Protein AF-A0A966KMU6-F1 (afdb_monomer)

Foldseek 3Di:
DVQVVCVVVVDDDAAEEEDEQDDPVLCVVCVVVVHHSVVSVVVVRVVVVVVCVVVVHDHPYYDYCPDPVNVVVVVVVVVVCVVVVNDDDDDDDALADPVVRDGDHPVQDDPSDGFFEDEAAFAPVDVVSLVVCLVCQEPGQEYEYHHPPVCALLPALLVYAFPNCQVRQQVSLVSHPHFYEYEGLDQDPVVVVVCCVSSSGVDYDDDQQCLLPVCSVVCVVVVVSLLRLRALRQLQQLLCVVVVHQGFGLRALCRSVCVVPVDDRPDAAADPDAFEEEEEAQALQSLLLLLNLLNNPHQYEYEHLAQDGHPPQVLQCVFRSNVSSCSSNSSSVSSNVVRPRYHYHHNGDDALVNVLVVLGQEYEYAPAWFFDQFLPFDLDPHGAPEEDSQQTDEPVRCSVDPPQDAWEEEEEAQVQAQSSLRSQLVNLVSVHQYEYEYLAPFGRNSCVSSVCRVVSRVSCVVSVHHYHYQWGFRYYDDQKTWIARSPPRDIDIDGTSHYYYNGDIGAPCPRVVVNVVVVVSCVVSNHNYYDYWENNVPDDDSSRSNSRSNVCSSCVVPPD

Structure (mmCIF, N/CA/C/O backbone):
data_AF-A0A966KMU6-F1
#
_entry.id   AF-A0A966KMU6-F1
#
loop_
_atom_site.group_PDB
_atom_site.id
_atom_site.type_symbol
_atom_site.label_atom_id
_atom_site.label_alt_id
_atom_site.label_comp_id
_atom_site.label_asym_id
_atom_site.label_entity_id
_atom_site.label_seq_id
_atom_site.pdbx_PDB_ins_code
_atom_site.Cartn_x
_atom_site.Cartn_y
_atom_site.Cartn_z
_atom_site.occupancy
_atom_site.B_iso_or_equiv
_atom_site.auth_seq_id
_atom_site.auth_comp_id
_atom_site.auth_asym_id
_atom_site.auth_atom_id
_atom_site.pdbx_PDB_model_num
ATOM 1 N N . VAL A 1 1 ? 26.183 20.442 0.041 1.00 62.88 1 VAL A N 1
ATOM 2 C CA . VAL A 1 1 ? 24.885 20.764 0.694 1.00 62.88 1 VAL A CA 1
ATOM 3 C C . VAL A 1 1 ? 24.762 20.091 2.058 1.00 62.88 1 VAL A C 1
ATOM 5 O O . VAL A 1 1 ? 24.674 20.812 3.040 1.00 62.88 1 VAL A O 1
ATOM 8 N N . MET A 1 2 ? 24.875 18.759 2.150 1.00 70.12 2 MET A N 1
ATOM 9 C CA . MET A 1 2 ? 24.754 18.016 3.419 1.00 70.12 2 MET A CA 1
ATOM 10 C C . MET A 1 2 ? 25.714 18.485 4.526 1.00 70.12 2 MET A C 1
ATOM 12 O O . MET A 1 2 ? 25.273 18.767 5.632 1.00 70.12 2 MET A O 1
ATOM 16 N N . ALA A 1 3 ? 27.009 18.650 4.224 1.00 79.50 3 ALA A N 1
ATOM 17 C CA . ALA A 1 3 ? 27.989 19.104 5.216 1.00 79.50 3 ALA A CA 1
ATOM 18 C C . ALA A 1 3 ? 27.662 20.495 5.792 1.00 79.50 3 ALA A C 1
ATOM 20 O O . ALA A 1 3 ? 27.775 20.717 6.990 1.00 79.50 3 ALA A O 1
ATOM 21 N N . ARG A 1 4 ? 27.198 21.425 4.947 1.00 77.88 4 ARG A N 1
ATOM 22 C CA . ARG A 1 4 ? 26.778 22.769 5.372 1.00 77.88 4 ARG A CA 1
ATOM 23 C C . ARG A 1 4 ? 25.532 22.708 6.254 1.00 77.88 4 ARG A C 1
ATOM 25 O O . ARG A 1 4 ? 25.503 23.363 7.282 1.00 77.88 4 ARG A O 1
ATOM 32 N N . PHE A 1 5 ? 24.540 21.912 5.859 1.00 76.12 5 PHE A N 1
ATOM 33 C CA . PHE A 1 5 ? 23.320 21.705 6.636 1.00 76.12 5 PHE A CA 1
ATOM 34 C C . PHE A 1 5 ? 23.628 21.113 8.019 1.00 76.12 5 PHE A C 1
ATOM 36 O O . PHE A 1 5 ? 23.213 21.661 9.026 1.00 76.12 5 PHE A O 1
ATOM 43 N N . LYS A 1 6 ? 24.460 20.069 8.087 1.00 76.69 6 LYS A N 1
ATOM 44 C CA . LYS A 1 6 ? 24.837 19.447 9.362 1.00 76.69 6 LYS A CA 1
ATOM 45 C C . LYS A 1 6 ? 25.650 20.360 10.279 1.00 76.69 6 LYS A C 1
ATOM 47 O O . LYS A 1 6 ? 25.432 20.327 11.481 1.00 76.69 6 LYS A O 1
ATOM 52 N N . ARG A 1 7 ? 26.512 21.218 9.727 1.00 86.06 7 ARG A N 1
ATOM 53 C CA . ARG A 1 7 ? 27.187 22.263 10.517 1.00 86.06 7 ARG A CA 1
ATOM 54 C C . ARG A 1 7 ? 26.217 23.329 11.046 1.00 86.06 7 ARG A C 1
ATOM 56 O O . ARG A 1 7 ? 26.486 23.888 12.096 1.00 86.06 7 ARG A O 1
ATOM 63 N N . LEU A 1 8 ? 25.123 23.626 10.333 1.00 82.06 8 LEU A N 1
ATOM 64 C CA . LEU A 1 8 ? 24.069 24.537 10.814 1.00 82.06 8 LEU A CA 1
ATOM 65 C C . LEU A 1 8 ? 23.220 23.917 11.932 1.00 82.06 8 LEU A C 1
ATOM 67 O O . LEU A 1 8 ? 22.688 24.652 12.753 1.00 82.06 8 LEU A O 1
ATOM 71 N N . ASP A 1 9 ? 23.135 22.589 11.972 1.00 87.25 9 ASP A N 1
ATOM 72 C CA . ASP A 1 9 ? 22.501 21.817 13.046 1.00 87.25 9 ASP A CA 1
ATOM 73 C C . ASP A 1 9 ? 23.474 21.524 14.216 1.00 87.25 9 ASP A C 1
ATOM 75 O O . ASP A 1 9 ? 23.279 20.561 14.957 1.00 87.25 9 ASP A O 1
ATOM 79 N N . ASP A 1 10 ? 24.558 22.296 14.353 1.00 91.38 10 ASP A N 1
ATOM 80 C CA . ASP A 1 10 ? 25.583 22.168 15.403 1.00 91.38 10 ASP A CA 1
ATOM 81 C C . ASP A 1 10 ? 26.313 20.807 15.472 1.00 91.38 10 ASP A C 1
ATOM 83 O O . ASP A 1 10 ? 26.938 20.472 16.481 1.00 91.38 10 ASP A O 1
ATOM 87 N N . PHE A 1 11 ? 26.305 20.010 14.396 1.00 83.81 11 PHE A N 1
ATOM 88 C CA . PHE A 1 11 ? 27.131 18.801 14.329 1.00 83.81 11 PHE A CA 1
ATOM 89 C C . PHE A 1 11 ? 28.587 19.135 13.984 1.00 83.81 11 PHE A C 1
ATOM 91 O O . PHE A 1 11 ? 28.870 19.942 13.093 1.00 83.81 11 PHE A O 1
ATOM 98 N N . GLU A 1 12 ? 29.525 18.413 14.604 1.00 93.06 12 GLU A N 1
ATOM 99 C CA . GLU A 1 12 ? 30.903 18.345 14.118 1.00 93.06 12 GLU A CA 1
ATOM 100 C C . GLU A 1 12 ? 30.945 17.541 12.812 1.00 93.06 12 GLU A C 1
ATOM 102 O O . GLU A 1 12 ? 30.610 16.356 12.769 1.00 93.06 12 GLU A O 1
ATOM 107 N N . VAL A 1 13 ? 31.338 18.198 11.720 1.00 88.94 13 VAL A N 1
ATOM 108 C CA . VAL A 1 13 ? 31.341 17.607 10.378 1.00 88.94 13 VAL A CA 1
ATOM 109 C C . VAL A 1 13 ? 32.734 17.682 9.784 1.00 88.94 13 VAL A C 1
ATOM 111 O O . VAL A 1 13 ? 33.232 18.780 9.545 1.00 88.94 13 VAL A O 1
ATOM 114 N N . PHE A 1 14 ? 33.287 16.514 9.456 1.00 93.50 14 PHE A N 1
ATOM 115 C CA . PHE A 1 14 ? 34.493 16.372 8.647 1.00 93.50 14 PHE A CA 1
ATOM 116 C C . PHE A 1 14 ? 34.112 16.037 7.197 1.00 93.50 14 PHE A C 1
ATOM 118 O O . PHE A 1 14 ? 33.656 14.934 6.894 1.00 93.50 14 PHE A O 1
ATOM 125 N N . PHE A 1 15 ? 34.262 17.000 6.292 1.00 90.44 15 PHE A N 1
ATOM 126 C CA . PHE A 1 15 ? 33.988 16.867 4.867 1.00 90.44 15 PHE A CA 1
ATOM 127 C C . PHE A 1 15 ? 35.287 16.664 4.084 1.00 90.44 15 PHE A C 1
ATOM 129 O O . PHE A 1 15 ? 36.061 17.598 3.869 1.00 90.44 15 PHE A O 1
ATOM 136 N N . LEU A 1 16 ? 35.477 15.432 3.620 1.00 91.62 16 LEU A N 1
ATOM 137 C CA . LEU A 1 16 ? 36.575 15.019 2.756 1.00 91.62 16 LEU A CA 1
ATOM 138 C C . LEU A 1 16 ? 36.143 15.028 1.281 1.00 91.62 16 LEU A C 1
ATOM 140 O O . LEU A 1 16 ? 35.077 14.515 0.941 1.00 91.62 16 LEU A O 1
ATOM 144 N N . THR A 1 17 ? 36.992 15.559 0.403 1.00 91.62 17 THR A N 1
ATOM 145 C CA . THR A 1 17 ? 36.837 15.478 -1.061 1.00 91.62 17 THR A CA 1
ATOM 146 C C . THR A 1 17 ? 38.198 15.259 -1.734 1.00 91.62 17 THR A C 1
ATOM 148 O O . THR A 1 17 ? 39.217 15.189 -1.045 1.00 91.62 17 THR A O 1
ATOM 151 N N . GLY A 1 18 ? 38.252 15.111 -3.059 1.00 93.12 18 GLY A N 1
ATOM 152 C CA . GLY A 1 18 ? 39.510 14.807 -3.733 1.00 93.12 18 GLY A CA 1
ATOM 153 C C . GLY A 1 18 ? 39.439 14.559 -5.233 1.00 93.12 18 GLY A C 1
ATOM 154 O O . GLY A 1 18 ? 38.373 14.638 -5.841 1.00 93.12 18 GLY A O 1
ATOM 155 N N . THR A 1 19 ? 40.595 14.231 -5.813 1.00 93.50 19 THR A N 1
ATOM 156 C CA . THR A 1 19 ? 40.733 13.790 -7.209 1.00 93.50 19 THR A CA 1
ATOM 157 C C . THR A 1 19 ? 41.266 12.370 -7.281 1.00 93.50 19 THR A C 1
ATOM 159 O O . THR A 1 19 ? 42.288 12.056 -6.661 1.00 93.50 19 THR A O 1
ATOM 162 N N . ASP A 1 20 ? 40.587 11.531 -8.068 1.00 89.62 20 ASP A N 1
ATOM 163 C CA . ASP A 1 20 ? 41.137 10.252 -8.499 1.00 89.62 20 ASP A CA 1
ATOM 164 C C . ASP A 1 20 ? 41.973 10.435 -9.767 1.00 89.62 20 ASP A C 1
ATOM 166 O O . ASP A 1 20 ? 41.521 10.946 -10.790 1.00 89.62 20 ASP A O 1
ATOM 170 N N . GLU A 1 21 ? 43.235 10.067 -9.648 1.00 91.38 21 GLU A N 1
ATOM 171 C CA . GLU A 1 21 ? 44.306 10.352 -10.585 1.00 91.38 21 GLU A CA 1
ATOM 172 C C . GLU A 1 21 ? 44.906 9.064 -11.167 1.00 91.38 21 GLU A C 1
ATOM 174 O O . GLU A 1 21 ? 45.826 9.131 -11.983 1.00 91.38 21 GLU A O 1
ATOM 179 N N . HIS A 1 22 ? 44.374 7.894 -10.785 1.00 83.12 22 HIS A N 1
ATOM 180 C CA . HIS A 1 22 ? 44.806 6.592 -11.290 1.00 83.12 22 HIS A CA 1
ATOM 181 C C . HIS A 1 22 ? 43.760 6.020 -12.248 1.00 83.12 22 HIS A C 1
ATOM 183 O O . HIS A 1 22 ? 42.646 5.699 -11.858 1.00 83.12 22 HIS A O 1
ATOM 189 N N . GLY A 1 23 ? 44.119 5.855 -13.521 1.00 82.25 23 GLY A N 1
ATOM 190 C CA . GLY A 1 23 ? 43.236 5.227 -14.506 1.00 82.25 23 GLY A CA 1
ATOM 191 C C . GLY A 1 23 ? 43.820 5.236 -15.914 1.00 82.25 23 GLY A C 1
ATOM 192 O O . GLY A 1 23 ? 44.560 6.149 -16.285 1.00 82.25 23 GLY A O 1
ATOM 193 N N . GLN A 1 24 ? 43.462 4.241 -16.731 1.00 82.12 24 GLN A N 1
ATOM 194 C CA . GLN A 1 24 ? 43.933 4.155 -18.121 1.00 82.12 24 GLN A CA 1
ATOM 195 C C . GLN A 1 24 ? 43.475 5.361 -18.951 1.00 82.12 24 GLN A C 1
ATOM 197 O O . GLN A 1 24 ? 44.225 5.859 -19.792 1.00 82.12 24 GLN A O 1
ATOM 202 N N . LYS A 1 25 ? 42.272 5.886 -18.682 1.00 83.62 25 LYS A N 1
ATOM 203 C CA . LYS A 1 25 ? 41.761 7.112 -19.314 1.00 83.62 25 LYS A CA 1
ATOM 204 C C . LYS A 1 25 ? 42.614 8.338 -18.970 1.00 83.62 25 LYS A C 1
ATOM 206 O O . LYS A 1 25 ? 42.917 9.121 -19.867 1.00 83.62 25 LYS A O 1
ATOM 211 N N . VAL A 1 26 ? 43.052 8.479 -17.714 1.00 87.06 26 VAL A N 1
ATOM 212 C CA . VAL A 1 26 ? 43.934 9.574 -17.265 1.00 87.06 26 VAL A CA 1
ATOM 213 C C . VAL A 1 26 ? 45.303 9.472 -17.935 1.00 87.06 26 VAL A C 1
ATOM 215 O O . VAL A 1 26 ? 45.794 10.454 -18.488 1.00 87.06 26 VAL A O 1
ATOM 218 N N . GLU A 1 27 ? 45.887 8.272 -17.967 1.00 88.50 27 GLU A N 1
ATOM 219 C CA . GLU A 1 27 ? 47.157 8.021 -18.652 1.00 88.50 27 GLU A CA 1
ATOM 220 C C . GLU A 1 27 ? 47.058 8.324 -20.158 1.00 88.50 27 GLU A C 1
ATOM 222 O O . GLU A 1 27 ? 47.934 8.970 -20.733 1.00 88.50 27 GLU A O 1
ATOM 227 N N . THR A 1 28 ? 45.968 7.898 -20.802 1.00 87.19 28 THR A N 1
ATOM 228 C CA . THR A 1 28 ? 45.714 8.144 -22.228 1.00 87.19 28 THR A CA 1
ATOM 229 C C . THR A 1 28 ? 45.523 9.633 -22.512 1.00 87.19 28 THR A C 1
ATOM 231 O O . THR A 1 28 ? 46.093 10.155 -23.468 1.00 87.19 28 THR A O 1
ATOM 234 N N . ALA A 1 29 ? 44.775 10.347 -21.668 1.00 89.50 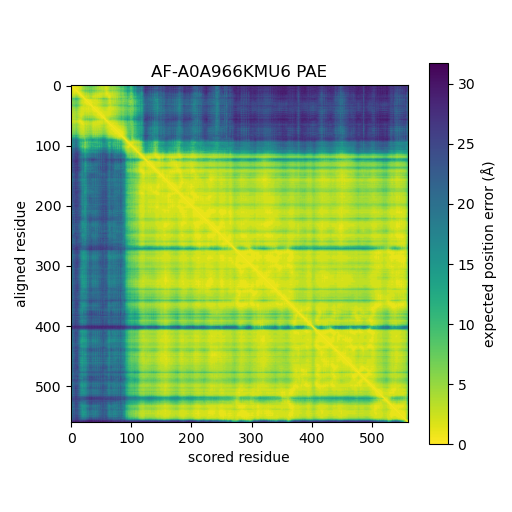29 ALA A N 1
ATOM 235 C CA . ALA A 1 29 ? 44.587 11.789 -21.790 1.00 89.50 29 ALA A CA 1
ATOM 236 C C . ALA A 1 29 ? 45.909 12.557 -21.624 1.00 89.50 29 ALA A C 1
ATOM 238 O O . ALA A 1 29 ? 46.187 13.462 -22.412 1.00 89.50 29 ALA A O 1
ATOM 239 N N . ALA A 1 30 ? 46.751 12.157 -20.665 1.00 92.44 30 ALA A N 1
ATOM 240 C CA . ALA A 1 30 ? 48.086 12.720 -20.481 1.00 92.44 30 ALA A CA 1
ATOM 241 C C . ALA A 1 30 ? 48.970 12.491 -21.718 1.00 92.44 30 ALA A C 1
ATOM 243 O O . ALA A 1 30 ? 49.551 13.443 -22.241 1.00 92.44 30 ALA A O 1
ATOM 244 N N . LYS A 1 31 ? 48.988 11.262 -22.261 1.00 92.62 31 LYS A N 1
ATOM 245 C CA . LYS A 1 31 ? 49.701 10.921 -23.507 1.00 92.62 31 LYS A CA 1
ATOM 246 C C . LYS A 1 31 ? 49.218 11.752 -24.697 1.00 92.62 31 LYS A C 1
ATOM 248 O O . LYS A 1 31 ? 50.044 12.293 -25.427 1.00 92.62 31 LYS A O 1
ATOM 253 N N . ASN A 1 32 ? 47.904 11.909 -24.867 1.00 92.94 32 ASN A N 1
ATOM 254 C CA . ASN A 1 32 ? 47.319 12.720 -25.941 1.00 92.94 32 ASN A CA 1
ATOM 255 C C . ASN A 1 32 ? 47.709 14.201 -25.832 1.00 92.94 32 ASN A C 1
ATOM 257 O O . ASN A 1 32 ? 47.879 14.868 -26.850 1.00 92.94 32 ASN A O 1
ATOM 261 N N . LYS A 1 33 ? 47.886 14.706 -24.605 1.00 91.69 33 LYS A N 1
ATOM 262 C CA . LYS A 1 33 ? 48.411 16.051 -24.333 1.00 91.69 33 LYS A CA 1
ATOM 263 C C . LYS A 1 33 ? 49.942 16.130 -24.301 1.00 91.69 33 LYS A C 1
ATOM 265 O O . LYS A 1 33 ? 50.471 17.210 -24.068 1.00 91.69 33 LYS A O 1
ATOM 270 N N . GLN A 1 34 ? 50.648 15.024 -24.546 1.00 95.25 34 GLN A N 1
ATOM 271 C CA . GLN A 1 34 ? 52.112 14.929 -24.488 1.00 95.25 34 GLN A CA 1
ATOM 272 C C . GLN A 1 34 ? 52.701 15.337 -23.125 1.00 95.25 34 GLN A C 1
ATOM 274 O O . GLN A 1 34 ? 53.806 15.869 -23.047 1.00 95.25 34 GLN A O 1
ATOM 279 N N . LEU A 1 35 ? 51.969 15.070 -22.043 1.00 93.06 35 LEU A N 1
ATOM 280 C CA . LEU A 1 35 ? 52.392 15.311 -20.666 1.00 93.06 35 LEU A CA 1
ATOM 281 C C . LEU A 1 35 ? 52.686 13.985 -19.960 1.00 93.06 35 LEU A C 1
ATOM 283 O O . LEU A 1 35 ? 52.092 12.948 -20.268 1.00 93.06 35 LEU A O 1
ATOM 287 N N . ASN A 1 36 ? 53.573 14.016 -18.964 1.00 93.88 36 ASN A N 1
ATOM 288 C CA . ASN A 1 36 ? 53.653 12.922 -18.001 1.00 93.88 36 ASN A CA 1
ATOM 289 C C . ASN A 1 36 ? 52.323 12.858 -17.217 1.00 93.88 36 ASN A C 1
ATOM 291 O O . ASN A 1 36 ? 51.803 13.915 -16.845 1.00 93.88 36 ASN A O 1
ATOM 295 N N . PRO A 1 37 ? 51.772 11.660 -16.927 1.00 92.62 37 PRO A N 1
ATOM 296 C CA . PRO A 1 37 ? 50.560 11.511 -16.122 1.00 92.62 37 PRO A CA 1
ATOM 297 C C . PRO A 1 37 ? 50.540 12.347 -14.843 1.00 92.62 37 PRO A C 1
ATOM 299 O O . PRO A 1 37 ? 49.511 12.943 -14.542 1.00 92.62 37 PRO A O 1
ATOM 302 N N . LYS A 1 38 ? 51.667 12.445 -14.124 1.00 92.69 38 LYS A N 1
ATOM 303 C CA . LYS A 1 38 ? 51.745 13.210 -12.874 1.00 92.69 38 LYS A CA 1
ATOM 304 C C . LYS A 1 38 ? 51.542 14.712 -13.094 1.00 92.69 38 LYS A C 1
ATOM 306 O O . LYS A 1 38 ? 50.767 15.323 -12.364 1.00 92.69 38 LYS A O 1
ATOM 311 N N . ASP A 1 39 ? 52.180 15.274 -14.117 1.00 94.00 39 ASP A N 1
ATOM 312 C CA . ASP A 1 39 ? 52.059 16.697 -14.453 1.00 94.00 39 ASP A CA 1
ATOM 313 C C . ASP A 1 39 ? 50.638 17.024 -14.935 1.00 94.00 39 ASP A C 1
ATOM 315 O O . ASP A 1 39 ? 50.054 18.035 -14.552 1.00 94.00 39 ASP A O 1
ATOM 319 N N . PHE A 1 40 ? 50.041 16.119 -15.717 1.00 94.69 40 PHE A N 1
ATOM 320 C CA . PHE A 1 40 ? 48.661 16.252 -16.178 1.00 94.69 40 PHE A CA 1
ATOM 321 C C . PHE A 1 40 ? 47.663 16.284 -15.013 1.00 94.69 40 PHE A C 1
ATOM 323 O O . PHE A 1 40 ? 46.793 17.154 -14.970 1.00 94.69 40 PHE A O 1
ATOM 330 N N . VAL A 1 41 ? 47.778 15.363 -14.050 1.00 94.50 41 VAL A N 1
ATOM 331 C CA . VAL A 1 41 ? 46.861 15.340 -12.899 1.00 94.50 41 VAL A CA 1
ATOM 332 C C . VAL A 1 41 ? 47.129 16.470 -11.908 1.00 94.50 41 VAL A C 1
ATOM 334 O O . VAL A 1 41 ? 46.192 16.923 -11.256 1.00 94.50 41 VAL A O 1
ATOM 337 N N . ASP A 1 42 ? 48.368 16.970 -11.823 1.00 94.31 42 ASP A N 1
ATOM 338 C CA . ASP A 1 42 ? 48.697 18.182 -11.062 1.00 94.31 42 ASP A CA 1
ATOM 339 C C . ASP A 1 42 ? 47.928 19.395 -11.602 1.00 94.31 42 ASP A C 1
ATOM 341 O O . ASP A 1 42 ? 47.295 20.108 -10.823 1.00 94.31 42 ASP A O 1
ATOM 345 N N . GLU A 1 43 ? 47.901 19.584 -12.925 1.00 93.56 43 GLU A N 1
ATOM 346 C CA . GLU A 1 43 ? 47.132 20.654 -13.574 1.00 93.56 43 GLU A CA 1
ATOM 347 C C . GLU A 1 43 ? 45.618 20.462 -13.389 1.00 93.56 43 GLU A C 1
ATOM 349 O O . GLU A 1 43 ? 44.897 21.384 -13.004 1.00 93.56 43 GLU A O 1
ATOM 354 N N . VAL A 1 44 ? 45.119 19.245 -13.621 1.00 92.12 44 VAL A N 1
ATOM 355 C CA . VAL A 1 44 ? 43.685 18.947 -13.522 1.00 92.12 44 VAL A CA 1
ATOM 356 C C . VAL A 1 44 ? 43.171 19.136 -12.092 1.00 92.12 44 VAL A C 1
ATOM 358 O O . VAL A 1 44 ? 42.101 19.715 -11.907 1.00 92.12 44 VAL A O 1
ATOM 361 N N . SER A 1 45 ? 43.927 18.711 -11.076 1.00 93.94 45 SER A N 1
ATOM 362 C CA . SER A 1 45 ? 43.531 18.836 -9.666 1.00 93.94 45 SER A CA 1
ATOM 363 C C . SER A 1 45 ? 43.367 20.295 -9.224 1.00 93.94 45 SER A C 1
ATOM 365 O O . SER A 1 45 ? 42.467 20.607 -8.440 1.00 93.94 45 SER A O 1
ATOM 367 N N . VAL A 1 46 ? 44.161 21.218 -9.782 1.00 94.31 46 VAL A N 1
ATOM 368 C CA . VAL A 1 46 ? 44.018 22.663 -9.527 1.00 94.31 46 VAL A CA 1
ATOM 369 C C . VAL A 1 46 ? 42.645 23.175 -9.964 1.00 94.31 46 VAL A C 1
ATOM 371 O O . VAL A 1 46 ? 42.033 23.949 -9.232 1.00 94.31 46 VAL A O 1
ATOM 374 N N . ASN A 1 47 ? 42.102 22.700 -11.089 1.00 92.62 47 ASN A N 1
ATOM 375 C CA . ASN A 1 47 ? 40.766 23.106 -11.541 1.00 92.62 47 ASN A CA 1
ATOM 376 C C . ASN A 1 47 ? 39.679 22.724 -10.530 1.00 92.62 47 ASN A C 1
ATOM 378 O O . ASN A 1 47 ? 38.791 23.525 -10.242 1.00 92.62 47 ASN A O 1
ATOM 382 N N . PHE A 1 48 ? 39.774 21.525 -9.947 1.00 90.44 48 PHE A N 1
ATOM 383 C CA . PHE A 1 48 ? 38.841 21.079 -8.913 1.00 90.44 48 PHE A CA 1
ATOM 384 C C . PHE A 1 48 ? 38.974 21.896 -7.629 1.00 90.44 48 PHE A C 1
ATOM 386 O O . PHE A 1 48 ? 37.958 22.251 -7.042 1.00 90.44 48 PHE A O 1
ATOM 393 N N . ARG A 1 49 ? 40.198 22.249 -7.217 1.00 90.81 49 ARG A N 1
ATOM 394 C CA . ARG A 1 49 ? 40.427 23.118 -6.050 1.00 90.81 49 ARG A CA 1
ATOM 395 C C . ARG A 1 49 ? 39.860 24.521 -6.268 1.00 90.81 49 ARG A C 1
ATOM 397 O O . ARG A 1 49 ? 39.102 24.999 -5.433 1.00 90.81 49 ARG A O 1
ATOM 404 N N . ASN A 1 50 ? 40.131 25.128 -7.421 1.00 93.06 50 ASN A N 1
ATOM 405 C CA . ASN A 1 50 ? 39.606 26.450 -7.773 1.00 93.06 50 ASN A CA 1
ATOM 406 C C . ASN A 1 50 ? 38.069 26.468 -7.826 1.00 93.06 50 ASN A C 1
ATOM 408 O O . ASN A 1 50 ? 37.445 27.476 -7.495 1.00 93.06 50 ASN A O 1
ATOM 412 N N . LEU A 1 51 ? 37.441 25.354 -8.224 1.00 89.31 51 LEU A N 1
ATOM 413 C CA . LEU A 1 51 ? 35.985 25.220 -8.216 1.00 89.31 51 LEU A CA 1
ATOM 414 C C . LEU A 1 51 ? 35.410 25.276 -6.794 1.00 89.31 51 LEU A C 1
ATOM 416 O O . LEU A 1 51 ? 34.341 25.857 -6.606 1.00 89.31 51 LEU A O 1
ATOM 420 N N . LEU A 1 52 ? 36.104 24.708 -5.798 1.00 86.50 52 LEU A N 1
ATOM 421 C CA . LEU A 1 52 ? 35.672 24.783 -4.398 1.00 86.50 52 LEU A CA 1
ATOM 422 C C . LEU A 1 52 ? 35.594 26.239 -3.932 1.00 86.50 52 LEU A C 1
ATOM 424 O O . LEU A 1 52 ? 34.579 26.637 -3.360 1.00 86.50 52 LEU A O 1
ATOM 428 N N . ASP A 1 53 ? 36.613 27.037 -4.255 1.00 85.50 53 ASP A N 1
ATOM 429 C CA . ASP A 1 53 ? 36.658 28.460 -3.912 1.00 85.50 53 ASP A CA 1
ATOM 430 C C . ASP A 1 53 ? 35.572 29.250 -4.649 1.00 85.50 53 ASP A C 1
ATOM 432 O O . ASP A 1 53 ? 34.810 29.994 -4.029 1.00 85.50 53 ASP A O 1
ATOM 436 N N . CYS A 1 54 ? 35.447 29.041 -5.965 1.00 89.12 54 CYS A N 1
ATOM 437 C CA . CYS A 1 54 ? 34.459 29.718 -6.806 1.00 89.12 54 CYS A CA 1
ATOM 438 C C . CYS A 1 54 ? 33.017 29.461 -6.340 1.00 89.12 54 CYS A C 1
ATOM 440 O O . CYS A 1 54 ? 32.178 30.359 -6.384 1.00 89.12 54 CYS A O 1
ATOM 442 N N . MET A 1 55 ? 32.735 28.248 -5.860 1.00 83.81 55 MET A N 1
ATOM 443 C CA . MET A 1 55 ? 31.406 27.838 -5.398 1.00 83.81 55 MET A CA 1
ATOM 444 C C . MET A 1 55 ? 31.200 28.029 -3.885 1.00 83.81 55 MET A C 1
ATOM 446 O O . MET A 1 55 ? 30.154 27.645 -3.348 1.00 83.81 55 MET A O 1
ATOM 450 N N . HIS A 1 56 ? 32.177 28.616 -3.183 1.00 81.75 56 HIS A N 1
ATOM 451 C CA . HIS A 1 56 ? 32.174 28.800 -1.729 1.00 81.75 56 HIS A CA 1
ATOM 452 C C . HIS A 1 56 ? 31.901 27.495 -0.955 1.00 81.75 56 HIS A C 1
ATOM 454 O O . HIS A 1 56 ? 31.074 27.431 -0.031 1.00 81.75 56 HIS A O 1
ATOM 460 N N . PHE A 1 57 ? 32.567 26.415 -1.359 1.00 83.50 57 PHE A N 1
ATOM 461 C CA . PHE A 1 57 ? 32.541 25.139 -0.657 1.00 83.50 57 PHE A CA 1
ATOM 462 C C . PHE A 1 57 ? 33.600 25.119 0.446 1.00 83.50 57 PHE A C 1
ATOM 464 O O . PHE A 1 57 ? 34.733 25.529 0.239 1.00 83.50 57 PHE A O 1
ATOM 471 N N . SER A 1 58 ? 33.224 24.624 1.625 1.00 84.00 58 SER A N 1
ATOM 472 C CA . SER A 1 58 ? 34.136 24.446 2.756 1.00 84.00 58 SER A CA 1
ATOM 473 C C . SER A 1 58 ? 34.314 22.964 3.061 1.00 84.00 58 SER A C 1
ATOM 475 O O . SER A 1 58 ? 33.412 22.327 3.615 1.00 84.00 58 SER A O 1
ATOM 477 N N . ASN A 1 59 ? 35.466 22.416 2.686 1.00 90.38 59 ASN A N 1
ATOM 478 C CA . ASN A 1 59 ? 35.920 21.066 3.019 1.00 90.38 59 ASN A CA 1
ATOM 479 C C . ASN A 1 59 ? 37.039 21.116 4.067 1.00 90.38 59 ASN A C 1
ATOM 481 O O . ASN A 1 59 ? 37.759 22.105 4.163 1.00 90.38 59 ASN A O 1
ATOM 485 N N . ASP A 1 60 ? 37.169 20.042 4.838 1.00 93.19 60 ASP A N 1
ATOM 486 C CA . ASP A 1 60 ? 38.178 19.915 5.895 1.00 93.19 60 ASP A CA 1
ATOM 487 C C . ASP A 1 60 ? 39.466 19.276 5.365 1.00 93.19 60 ASP A C 1
ATOM 489 O O . ASP A 1 60 ? 40.552 19.536 5.879 1.00 93.19 60 ASP A O 1
ATOM 493 N N . ASP A 1 61 ? 39.360 18.471 4.303 1.00 92.50 61 ASP A N 1
ATOM 494 C CA . ASP A 1 61 ? 40.513 17.885 3.625 1.00 92.50 61 ASP A CA 1
ATOM 495 C C . ASP A 1 61 ? 40.249 17.693 2.122 1.00 92.50 61 ASP A C 1
ATOM 497 O O . ASP A 1 61 ? 39.108 17.498 1.684 1.00 92.50 61 ASP A O 1
ATOM 501 N N . PHE A 1 62 ? 41.313 17.787 1.326 1.00 93.31 62 PHE A N 1
ATOM 502 C CA . PHE A 1 62 ? 41.327 17.512 -0.109 1.00 93.31 62 PHE A CA 1
ATOM 503 C C . PHE A 1 62 ? 42.440 16.509 -0.398 1.00 93.31 62 PHE A C 1
ATOM 505 O O . PHE A 1 62 ? 43.620 16.866 -0.363 1.00 93.31 62 PHE A O 1
ATOM 512 N N . ILE A 1 63 ? 42.073 15.265 -0.696 1.00 93.81 63 ILE A N 1
ATOM 513 C CA . ILE A 1 63 ? 43.030 14.188 -0.956 1.00 93.81 63 ILE A CA 1
ATOM 514 C C . ILE A 1 63 ? 43.178 13.972 -2.456 1.00 93.81 63 ILE A C 1
ATOM 516 O O . ILE A 1 63 ? 42.205 13.825 -3.188 1.00 93.81 63 ILE A O 1
ATOM 520 N N . ARG A 1 64 ? 44.419 13.886 -2.917 1.00 94.81 64 ARG A N 1
ATOM 521 C CA . ARG A 1 64 ? 44.734 13.408 -4.263 1.00 94.81 64 ARG A CA 1
ATOM 522 C C . ARG A 1 64 ? 45.233 11.980 -4.177 1.00 94.81 64 ARG A C 1
ATOM 524 O O . ARG A 1 64 ? 46.064 11.677 -3.318 1.00 94.81 64 ARG A O 1
ATOM 531 N N . THR A 1 65 ? 44.790 11.100 -5.071 1.00 93.06 65 THR A N 1
ATOM 532 C CA . THR A 1 65 ? 45.208 9.691 -4.993 1.00 93.06 65 THR A CA 1
ATOM 533 C C . THR A 1 65 ? 46.696 9.471 -5.315 1.00 93.06 65 THR A C 1
ATOM 535 O O . THR A 1 65 ? 47.218 8.386 -5.049 1.00 93.06 65 THR A O 1
ATOM 538 N N . THR A 1 66 ? 47.416 10.499 -5.794 1.00 92.88 66 THR A N 1
ATOM 539 C CA . THR A 1 66 ? 48.887 10.510 -5.942 1.00 92.88 66 THR A CA 1
ATOM 540 C C . THR A 1 66 ? 49.663 11.009 -4.715 1.00 92.88 66 THR A C 1
ATOM 542 O O . THR A 1 66 ? 50.897 11.017 -4.728 1.00 92.88 66 THR A O 1
ATOM 545 N N . GLU A 1 67 ? 48.993 11.431 -3.640 1.00 92.88 67 GLU A N 1
ATOM 546 C CA . GLU A 1 67 ? 49.670 11.861 -2.415 1.00 92.88 67 GLU A CA 1
ATOM 547 C C . GLU A 1 67 ? 50.247 10.678 -1.630 1.00 92.88 67 GLU A C 1
ATOM 549 O O . GLU A 1 67 ? 49.632 9.619 -1.493 1.00 92.88 67 GLU A O 1
ATOM 554 N N . LYS A 1 68 ? 51.409 10.894 -1.001 1.00 94.44 68 LYS A N 1
ATOM 555 C CA . LYS A 1 68 ? 52.097 9.866 -0.205 1.00 94.44 68 LYS A CA 1
ATOM 556 C C . LYS A 1 68 ? 51.210 9.259 0.891 1.00 94.44 68 LYS A C 1
ATOM 558 O O . LYS A 1 68 ? 51.182 8.043 1.048 1.00 94.44 68 LYS A O 1
ATOM 563 N N . ARG A 1 69 ? 50.441 10.094 1.599 1.00 93.50 69 ARG A N 1
ATOM 564 C CA . ARG A 1 69 ? 49.518 9.651 2.661 1.00 93.50 69 ARG A CA 1
ATOM 565 C C . ARG A 1 69 ? 48.410 8.721 2.150 1.00 93.50 69 ARG A C 1
ATOM 567 O O . ARG A 1 69 ? 47.968 7.829 2.874 1.00 93.50 69 ARG A O 1
ATOM 574 N N . HIS A 1 70 ? 47.975 8.914 0.902 1.00 93.19 70 HIS A N 1
ATOM 575 C CA . HIS A 1 70 ? 46.969 8.066 0.273 1.00 93.19 70 HIS A CA 1
ATOM 576 C C . HIS A 1 70 ? 47.569 6.696 -0.054 1.00 93.19 70 HIS A C 1
ATOM 578 O O . HIS A 1 70 ? 46.994 5.675 0.314 1.00 93.19 70 HIS A O 1
ATOM 584 N N . PHE A 1 71 ? 48.778 6.665 -0.629 1.00 91.81 71 PHE A N 1
ATOM 585 C CA . PHE A 1 71 ? 49.501 5.414 -0.875 1.00 91.81 71 PHE A CA 1
ATOM 586 C C . PHE A 1 71 ? 49.721 4.599 0.398 1.00 91.81 71 PHE A C 1
ATOM 588 O O . PHE A 1 71 ? 49.410 3.411 0.410 1.00 91.81 71 PHE A O 1
ATOM 595 N N . GLU A 1 72 ? 50.198 5.229 1.473 1.00 94.88 72 GLU A N 1
ATOM 596 C CA . GLU A 1 72 ? 50.417 4.559 2.761 1.00 94.88 72 GLU A CA 1
ATOM 597 C C . GLU A 1 72 ? 49.113 3.948 3.308 1.00 94.88 72 GLU A C 1
ATOM 599 O O . GLU A 1 72 ? 49.101 2.809 3.785 1.00 94.88 72 GLU A O 1
ATOM 604 N N . SER A 1 73 ? 47.992 4.663 3.171 1.00 92.25 73 SER A N 1
ATOM 605 C CA . SER A 1 73 ? 46.668 4.186 3.589 1.00 92.25 73 SER A CA 1
ATOM 606 C C . SER A 1 73 ? 46.178 3.012 2.733 1.00 92.25 73 SER A C 1
ATOM 608 O O . SER A 1 73 ? 45.773 1.981 3.276 1.00 92.25 73 SER A O 1
ATOM 610 N N . CYS A 1 74 ? 46.271 3.116 1.403 1.00 91.81 74 CYS A N 1
ATOM 611 C CA . CYS A 1 74 ? 45.904 2.041 0.478 1.00 91.81 74 CYS A CA 1
ATOM 612 C C . CYS A 1 74 ? 46.762 0.790 0.680 1.00 91.81 74 CYS A C 1
ATOM 614 O O . CYS A 1 74 ? 46.225 -0.313 0.718 1.00 91.81 74 CYS A O 1
ATOM 616 N N . GLN A 1 75 ? 48.077 0.945 0.862 1.00 94.75 75 GLN A N 1
ATOM 617 C CA . GLN A 1 75 ? 48.986 -0.165 1.149 1.00 94.75 75 GLN A CA 1
ATOM 618 C C . GLN A 1 75 ? 48.617 -0.862 2.454 1.00 94.75 75 GLN A C 1
ATOM 620 O O . GLN A 1 75 ? 48.624 -2.087 2.516 1.00 94.75 75 GLN A O 1
ATOM 625 N N . LYS A 1 76 ? 48.240 -0.107 3.491 1.00 93.81 76 LYS A N 1
ATOM 626 C CA . LYS A 1 76 ? 47.793 -0.689 4.759 1.00 93.81 76 LYS A CA 1
ATOM 627 C C . LYS A 1 76 ? 46.517 -1.518 4.591 1.00 93.81 76 LYS A C 1
ATOM 629 O O . LYS A 1 76 ? 46.449 -2.625 5.121 1.00 93.81 76 LYS A O 1
ATOM 634 N N . ILE A 1 77 ? 45.536 -1.016 3.837 1.00 92.25 77 ILE A N 1
ATOM 635 C CA . ILE A 1 77 ? 44.300 -1.754 3.519 1.00 92.25 77 ILE A CA 1
ATOM 636 C C . ILE A 1 77 ? 44.625 -3.005 2.696 1.00 92.25 77 ILE A C 1
ATOM 638 O O . ILE A 1 77 ? 44.205 -4.102 3.056 1.00 92.25 77 ILE A O 1
ATOM 642 N N . TRP A 1 78 ? 45.413 -2.853 1.631 1.00 91.00 78 TRP A N 1
ATOM 643 C CA . TRP A 1 78 ? 45.837 -3.944 0.757 1.00 91.00 78 TRP A CA 1
ATOM 644 C C . TRP A 1 78 ? 46.535 -5.054 1.540 1.00 91.00 78 TRP A C 1
ATOM 646 O O . TRP A 1 78 ? 46.128 -6.211 1.472 1.00 91.00 78 TRP A O 1
ATOM 656 N N . ASN A 1 79 ? 47.535 -4.697 2.346 1.00 93.50 79 ASN A N 1
ATOM 657 C CA . ASN A 1 79 ? 48.272 -5.649 3.168 1.00 93.50 79 ASN A CA 1
ATOM 658 C C . ASN A 1 79 ? 47.345 -6.362 4.151 1.00 93.50 79 ASN A C 1
ATOM 660 O O . ASN A 1 79 ? 47.450 -7.574 4.298 1.00 93.50 79 ASN A O 1
ATOM 664 N N . LYS A 1 80 ? 46.372 -5.661 4.746 1.00 93.38 80 LYS A N 1
ATOM 665 C CA . LYS A 1 80 ? 45.397 -6.292 5.641 1.00 93.38 80 LYS A CA 1
ATOM 666 C C . LYS A 1 80 ? 44.520 -7.321 4.924 1.00 93.38 80 LYS A C 1
ATOM 668 O O . LYS A 1 80 ? 44.203 -8.365 5.491 1.00 93.38 80 LYS A O 1
ATOM 673 N N . LEU A 1 81 ? 44.125 -7.039 3.684 1.00 89.75 81 LEU A N 1
ATOM 674 C CA . LEU A 1 81 ? 43.356 -7.970 2.861 1.00 89.75 81 LEU A CA 1
ATOM 675 C C . LEU A 1 81 ? 44.198 -9.179 2.432 1.00 89.75 81 LEU A C 1
ATOM 677 O O . LEU A 1 81 ? 43.691 -10.298 2.477 1.00 89.75 81 LEU A O 1
ATOM 681 N N . VAL A 1 82 ? 45.474 -8.975 2.083 1.00 90.81 82 VAL A N 1
ATOM 682 C CA . VAL A 1 82 ? 46.434 -10.059 1.805 1.00 90.81 82 VAL A CA 1
ATOM 683 C C . VAL A 1 82 ? 46.640 -10.936 3.044 1.00 90.81 82 VAL A C 1
ATOM 685 O O . VAL A 1 82 ? 46.507 -12.153 2.952 1.00 90.81 82 VAL A O 1
ATOM 688 N N . GLU A 1 83 ? 46.906 -10.336 4.208 1.00 93.00 83 GLU A N 1
ATOM 689 C CA . GLU A 1 83 ? 47.094 -11.038 5.490 1.00 93.00 83 GLU A CA 1
ATOM 690 C C . GLU A 1 83 ? 45.881 -11.895 5.870 1.00 93.00 83 GLU A C 1
ATOM 692 O O . GLU A 1 83 ? 46.036 -12.991 6.402 1.00 93.00 83 GLU A O 1
ATOM 697 N N . ASN A 1 84 ? 44.673 -11.415 5.567 1.00 91.69 84 ASN A N 1
ATOM 698 C CA . ASN A 1 84 ? 43.426 -12.130 5.826 1.00 91.69 84 ASN A CA 1
ATOM 699 C C . ASN A 1 84 ? 43.067 -13.160 4.733 1.00 91.69 84 ASN A C 1
ATOM 701 O O . ASN A 1 84 ? 41.994 -13.754 4.798 1.00 91.69 84 ASN A O 1
ATOM 705 N N . GLY A 1 85 ? 43.916 -13.359 3.718 1.00 90.00 85 GLY A N 1
ATOM 706 C CA . GLY A 1 85 ? 43.668 -14.302 2.620 1.00 90.00 85 GLY A CA 1
ATOM 707 C C . GLY A 1 85 ? 42.599 -13.857 1.614 1.00 90.00 85 GLY A C 1
ATOM 708 O O . GLY A 1 85 ? 42.153 -14.666 0.805 1.00 90.00 85 GLY A O 1
ATOM 709 N N . ASN A 1 86 ? 42.192 -12.584 1.634 1.00 86.38 86 ASN A N 1
ATOM 710 C CA . ASN A 1 86 ? 41.160 -12.037 0.745 1.00 86.38 86 ASN A CA 1
ATOM 711 C C . ASN A 1 86 ? 41.711 -11.568 -0.614 1.00 86.38 86 ASN A C 1
ATOM 713 O O . ASN A 1 86 ? 40.931 -11.295 -1.523 1.00 86.38 86 ASN A O 1
ATOM 717 N N . ILE A 1 87 ? 43.037 -11.460 -0.764 1.00 83.81 87 ILE A N 1
ATOM 718 C CA . ILE A 1 87 ? 43.707 -11.149 -2.035 1.00 83.81 87 ILE A CA 1
ATOM 719 C C . ILE A 1 87 ? 44.606 -12.320 -2.412 1.00 83.81 87 ILE A C 1
ATOM 721 O O . ILE A 1 87 ? 45.495 -12.710 -1.657 1.00 83.81 87 ILE A O 1
ATOM 725 N N . TYR A 1 88 ? 44.395 -12.850 -3.610 1.00 83.31 88 TYR A N 1
ATOM 726 C CA . TYR A 1 88 ? 45.144 -13.967 -4.169 1.00 83.31 88 TYR A CA 1
ATOM 727 C C . TYR A 1 88 ? 45.415 -13.721 -5.654 1.00 83.31 88 TYR A C 1
ATOM 729 O O . TYR A 1 88 ? 44.661 -13.030 -6.339 1.00 83.31 88 TYR A O 1
ATOM 737 N N . LEU A 1 89 ? 46.518 -14.276 -6.160 1.00 84.19 89 LEU A N 1
ATOM 738 C CA . LEU A 1 89 ? 46.876 -14.145 -7.568 1.00 84.19 89 LEU A CA 1
ATOM 739 C C . LEU A 1 89 ? 45.961 -15.043 -8.413 1.00 84.19 89 LEU A C 1
ATOM 741 O O . LEU A 1 89 ? 46.003 -16.266 -8.296 1.00 84.19 89 LEU A O 1
ATOM 745 N N . GLY A 1 90 ? 45.158 -14.432 -9.278 1.00 79.19 90 GLY A N 1
ATOM 746 C CA . GLY A 1 90 ? 44.327 -15.115 -10.265 1.00 79.19 90 GLY A CA 1
ATOM 747 C C . GLY A 1 90 ? 44.639 -14.635 -11.680 1.00 79.19 90 GLY A C 1
ATOM 748 O O . GLY A 1 90 ? 45.242 -13.581 -11.875 1.00 79.19 90 GLY A O 1
ATOM 749 N N . LYS A 1 91 ? 44.221 -15.407 -12.684 1.00 76.44 91 LYS A N 1
ATOM 750 C CA . LYS A 1 91 ? 44.138 -14.936 -14.070 1.00 76.44 91 LYS A CA 1
ATOM 751 C C . LYS A 1 91 ? 42.669 -14.804 -14.425 1.00 76.44 91 LYS A C 1
ATOM 753 O O . LYS A 1 91 ? 41.922 -15.766 -14.282 1.00 76.44 91 LYS A O 1
ATOM 758 N N . TYR A 1 92 ? 42.285 -13.623 -14.883 1.00 72.94 92 TYR A N 1
ATOM 759 C CA . TYR A 1 92 ? 40.950 -13.351 -15.381 1.00 72.94 92 TYR A CA 1
ATOM 760 C C . TYR A 1 92 ? 41.071 -12.810 -16.803 1.00 72.94 92 TYR A C 1
ATOM 762 O O . TYR A 1 92 ? 41.838 -11.884 -17.063 1.00 72.94 92 TYR A O 1
ATOM 770 N N . SER A 1 93 ? 40.366 -13.448 -17.729 1.00 78.12 93 SER A N 1
ATOM 771 C CA . SER A 1 93 ? 40.272 -13.051 -19.129 1.00 78.12 93 SER A CA 1
ATOM 772 C C . SER A 1 93 ? 38.807 -13.092 -19.521 1.00 78.12 93 SER A C 1
ATOM 774 O O . SER A 1 93 ? 38.122 -14.064 -19.208 1.00 78.12 93 SER A O 1
ATOM 776 N N . GLY A 1 94 ? 38.350 -12.065 -20.219 1.00 79.44 94 GLY A N 1
ATOM 777 C CA . GLY A 1 94 ? 36.978 -11.953 -20.689 1.00 79.44 94 GLY A CA 1
ATOM 778 C C . GLY A 1 94 ? 36.853 -10.798 -21.670 1.00 79.44 94 GLY A C 1
ATOM 779 O O . GLY A 1 94 ? 37.832 -10.097 -21.945 1.00 79.44 94 GLY A O 1
ATOM 780 N N . TRP A 1 95 ? 35.647 -10.593 -22.183 1.00 82.25 95 TRP A N 1
ATOM 781 C CA . TRP A 1 95 ? 35.338 -9.450 -23.032 1.00 82.25 95 TRP A CA 1
ATOM 782 C C . TRP A 1 95 ? 35.411 -8.176 -22.201 1.00 82.25 95 TRP A C 1
ATOM 784 O O . TRP A 1 95 ? 34.746 -8.082 -21.179 1.00 82.25 95 TRP A O 1
ATOM 794 N N . TYR A 1 96 ? 36.234 -7.209 -22.602 1.00 83.12 96 TYR A N 1
ATOM 795 C CA . TYR A 1 96 ? 36.414 -5.961 -21.859 1.00 83.12 96 TYR A CA 1
ATOM 796 C C . TYR A 1 96 ? 35.880 -4.781 -22.664 1.00 83.12 96 TYR A C 1
ATOM 798 O O . TYR A 1 96 ? 36.365 -4.498 -23.763 1.00 83.12 96 TYR A O 1
ATOM 806 N N . ALA A 1 97 ? 34.898 -4.070 -22.114 1.00 81.88 97 ALA A N 1
ATOM 807 C CA . ALA A 1 97 ? 34.400 -2.844 -22.712 1.00 81.88 97 ALA A CA 1
ATOM 808 C C . ALA A 1 97 ? 35.253 -1.662 -22.243 1.00 81.88 97 ALA A C 1
ATOM 810 O O . ALA A 1 97 ? 35.158 -1.223 -21.102 1.00 81.88 97 ALA A O 1
ATOM 811 N N . VAL A 1 98 ? 36.047 -1.086 -23.147 1.00 78.06 98 VAL A N 1
ATOM 812 C CA . VAL A 1 98 ? 36.876 0.100 -22.847 1.00 78.06 98 VAL A CA 1
ATOM 813 C C . VAL A 1 98 ? 36.020 1.310 -22.443 1.00 78.06 98 VAL A C 1
ATOM 815 O O . VAL A 1 98 ? 36.438 2.126 -21.624 1.00 78.06 98 VAL A O 1
ATOM 818 N N . ARG A 1 99 ? 34.806 1.424 -23.000 1.00 76.12 99 ARG A N 1
ATOM 819 C CA . ARG A 1 99 ? 33.849 2.485 -22.653 1.00 76.12 99 ARG A CA 1
ATOM 820 C C . ARG A 1 99 ? 33.424 2.384 -21.185 1.00 76.12 99 ARG A C 1
ATOM 822 O O . ARG A 1 99 ? 33.557 3.364 -20.451 1.00 76.12 99 ARG A O 1
ATOM 829 N N . ASP A 1 100 ? 32.960 1.197 -20.797 1.00 74.69 100 ASP A N 1
ATOM 830 C CA . ASP A 1 100 ? 32.329 0.928 -19.498 1.00 74.69 100 ASP A CA 1
ATOM 831 C C . ASP A 1 100 ? 33.349 0.535 -18.415 1.00 74.69 100 ASP A C 1
ATOM 833 O O . ASP A 1 100 ? 32.995 0.412 -17.249 1.00 74.69 100 ASP A O 1
ATOM 837 N N . GLU A 1 101 ? 34.616 0.344 -18.801 1.00 78.38 101 GLU A N 1
ATOM 838 C CA . GLU A 1 101 ? 35.725 -0.112 -17.950 1.00 78.38 101 GLU A CA 1
ATOM 839 C C . GLU A 1 101 ? 35.422 -1.412 -17.185 1.00 78.38 101 GLU A C 1
ATOM 841 O O . GLU A 1 101 ? 35.988 -1.679 -16.124 1.00 78.38 101 GLU A O 1
ATOM 846 N N . ALA A 1 102 ? 34.567 -2.255 -17.767 1.00 82.38 102 ALA A N 1
ATOM 847 C CA . ALA A 1 102 ? 34.049 -3.473 -17.163 1.00 82.38 102 ALA A CA 1
ATOM 848 C C . ALA A 1 102 ? 34.245 -4.692 -18.072 1.00 82.38 102 ALA A C 1
ATOM 850 O O . ALA A 1 102 ? 34.262 -4.590 -19.304 1.00 82.38 102 ALA A O 1
ATOM 851 N N . PHE A 1 103 ? 34.381 -5.858 -17.441 1.00 84.25 103 PHE A N 1
ATOM 852 C CA . PHE A 1 103 ? 34.342 -7.135 -18.138 1.00 84.25 103 PHE A CA 1
ATOM 853 C C . PHE A 1 103 ? 32.908 -7.645 -18.251 1.00 84.25 103 PHE A C 1
ATOM 855 O O . PHE A 1 103 ? 32.146 -7.563 -17.292 1.00 84.25 103 PHE A O 1
ATOM 862 N N . PHE A 1 104 ? 32.592 -8.205 -19.412 1.00 82.56 104 PHE A N 1
ATOM 863 C CA . PHE A 1 104 ? 31.333 -8.858 -19.736 1.00 82.56 104 PHE A CA 1
ATOM 864 C C . PHE A 1 104 ? 31.551 -10.369 -19.848 1.00 82.56 104 PHE A C 1
ATOM 866 O O . PHE A 1 104 ? 32.598 -10.844 -20.310 1.00 82.56 104 PHE A O 1
ATOM 873 N N . LEU A 1 105 ? 30.551 -11.132 -19.425 1.00 83.44 105 LEU A N 1
ATOM 874 C CA . LEU A 1 105 ? 30.466 -12.570 -19.630 1.00 83.44 105 LEU A CA 1
ATOM 875 C C . LEU A 1 105 ? 30.169 -12.869 -21.103 1.00 83.44 105 LEU A C 1
ATOM 877 O O . LEU A 1 105 ? 29.487 -12.104 -21.778 1.00 83.44 105 LEU A O 1
ATOM 881 N N . GLU A 1 106 ? 30.607 -14.031 -21.593 1.00 84.12 106 GLU A N 1
ATOM 882 C CA . GLU A 1 106 ? 30.270 -14.500 -22.951 1.00 84.12 106 GLU A CA 1
ATOM 883 C C . GLU A 1 106 ? 28.748 -14.501 -23.193 1.00 84.12 106 GLU A C 1
ATOM 885 O O . GLU A 1 106 ? 28.287 -14.170 -24.275 1.00 84.12 106 GLU A O 1
ATOM 890 N N . SER A 1 107 ? 27.954 -14.811 -22.161 1.00 83.44 107 SER A N 1
ATOM 891 C CA . SER A 1 107 ? 26.487 -14.814 -22.222 1.00 83.44 107 SER A CA 1
ATOM 892 C C . SER A 1 107 ? 25.849 -13.426 -22.343 1.00 83.44 107 SER A C 1
ATOM 894 O O . SER A 1 107 ? 24.655 -13.339 -22.611 1.00 83.44 107 SER A O 1
ATOM 896 N N . GLU A 1 108 ? 26.604 -12.355 -22.100 1.00 79.38 108 GLU A N 1
ATOM 897 C CA . GLU A 1 108 ? 26.139 -10.964 -22.199 1.00 79.38 108 GLU A CA 1
ATOM 898 C C . GLU A 1 108 ? 26.464 -10.342 -23.566 1.00 79.38 108 GLU A C 1
ATOM 900 O O . GLU A 1 108 ? 26.142 -9.179 -23.818 1.00 79.38 108 GLU A O 1
ATOM 905 N N . ILE A 1 109 ? 27.104 -11.112 -24.450 1.00 83.50 109 ILE A N 1
ATOM 906 C CA . ILE A 1 109 ? 27.627 -10.658 -25.731 1.00 83.50 109 ILE A CA 1
ATOM 907 C C . ILE A 1 109 ? 26.988 -11.458 -26.867 1.00 83.50 109 ILE A C 1
ATOM 909 O O . ILE A 1 109 ? 26.930 -12.684 -26.841 1.00 83.50 109 ILE A O 1
ATOM 913 N N . VAL A 1 110 ? 26.550 -10.754 -27.909 1.00 80.44 110 VAL A N 1
ATOM 914 C CA . VAL A 1 110 ? 26.129 -11.344 -29.185 1.00 80.44 110 VAL A CA 1
ATOM 915 C C . VAL A 1 110 ? 26.975 -10.714 -30.283 1.00 80.44 110 VAL A C 1
ATOM 917 O O . VAL A 1 110 ? 27.050 -9.492 -30.393 1.00 80.44 110 VAL A O 1
ATOM 920 N N . ASP A 1 111 ? 27.671 -11.544 -31.063 1.00 84.44 111 ASP A N 1
ATOM 921 C CA . ASP A 1 111 ? 28.565 -11.114 -32.149 1.00 84.44 111 ASP A CA 1
ATOM 922 C C . ASP A 1 111 ? 29.596 -10.045 -31.726 1.00 84.44 111 ASP A C 1
ATOM 924 O O . ASP A 1 111 ? 29.866 -9.075 -32.439 1.00 84.44 111 ASP A O 1
ATOM 928 N N . GLY A 1 112 ? 30.170 -10.206 -30.528 1.00 81.06 112 GLY A N 1
ATOM 929 C CA . GLY A 1 112 ? 31.170 -9.282 -29.983 1.00 81.06 112 GLY A CA 1
ATOM 930 C C . GLY A 1 112 ? 30.605 -7.935 -29.515 1.00 81.06 112 GLY A C 1
ATOM 931 O O . GLY A 1 112 ? 31.381 -7.012 -29.263 1.00 81.06 112 GLY A O 1
ATOM 932 N N . LYS A 1 113 ? 29.276 -7.795 -29.407 1.00 81.62 113 LYS A N 1
ATOM 933 C CA . LYS A 1 113 ? 28.593 -6.587 -28.929 1.00 81.62 113 LYS A CA 1
ATOM 934 C C . LYS A 1 113 ? 27.692 -6.879 -27.732 1.00 81.62 113 LYS A C 1
ATOM 936 O O . LYS A 1 113 ? 27.032 -7.911 -27.677 1.00 81.62 113 LYS A O 1
ATOM 941 N N . ALA A 1 114 ? 27.638 -5.926 -26.807 1.00 83.31 114 ALA A N 1
ATOM 942 C CA . ALA A 1 114 ? 26.627 -5.880 -25.757 1.00 83.31 114 ALA A CA 1
ATOM 943 C C . ALA A 1 114 ? 25.427 -5.053 -26.240 1.00 83.31 114 ALA A C 1
ATOM 945 O O . ALA A 1 114 ? 25.619 -4.032 -26.909 1.00 83.31 114 ALA A O 1
ATOM 946 N N . ALA A 1 115 ? 24.213 -5.477 -25.887 1.00 85.81 115 ALA A N 1
ATOM 947 C CA . ALA A 1 115 ? 23.001 -4.726 -26.197 1.00 85.81 115 ALA A CA 1
ATOM 948 C C . ALA A 1 115 ? 22.942 -3.417 -25.391 1.00 85.81 115 ALA A C 1
ATOM 950 O O . ALA A 1 115 ? 23.264 -3.387 -24.202 1.00 85.81 115 ALA A O 1
ATOM 951 N N . VAL A 1 116 ? 22.490 -2.338 -26.024 1.00 87.75 116 VAL A N 1
ATOM 952 C CA . VAL A 1 116 ? 22.244 -1.048 -25.375 1.00 87.75 116 VAL A CA 1
ATOM 953 C C . VAL A 1 116 ? 20.747 -0.877 -25.155 1.00 87.75 116 VAL A C 1
ATOM 955 O O . VAL A 1 116 ? 19.989 -0.690 -26.102 1.00 87.75 116 VAL A O 1
ATOM 958 N N . ALA A 1 117 ? 20.319 -0.899 -23.895 1.00 91.56 117 ALA A N 1
ATOM 959 C CA . ALA A 1 117 ? 18.973 -0.498 -23.500 1.00 91.56 117 ALA A CA 1
ATOM 960 C C . ALA A 1 117 ? 18.984 0.953 -23.006 1.00 91.56 117 ALA A C 1
ATOM 962 O O . ALA A 1 117 ? 19.933 1.387 -22.349 1.00 91.56 117 ALA A O 1
ATOM 963 N N . THR A 1 118 ? 17.948 1.730 -23.309 1.00 93.44 118 THR A N 1
ATOM 964 C CA . THR A 1 118 ? 17.818 3.104 -22.803 1.00 93.44 118 THR A CA 1
ATOM 965 C C . THR A 1 118 ? 16.384 3.405 -22.409 1.00 93.44 118 THR A C 1
ATOM 967 O O . THR A 1 118 ? 15.444 3.012 -23.096 1.00 93.44 118 THR A O 1
ATOM 970 N N . ARG A 1 119 ? 16.233 4.121 -21.292 1.00 95.94 119 ARG A N 1
ATOM 971 C CA . ARG A 1 119 ? 14.945 4.611 -20.811 1.00 95.94 119 ARG A CA 1
ATOM 972 C C . ARG A 1 119 ? 14.661 6.004 -21.357 1.00 95.94 119 ARG A C 1
ATOM 974 O O . ARG A 1 119 ? 15.538 6.864 -21.304 1.00 95.94 119 ARG A O 1
ATOM 981 N N . PHE A 1 120 ? 13.451 6.228 -21.857 1.00 96.25 120 PHE A N 1
ATOM 982 C CA . PHE A 1 120 ? 13.014 7.510 -22.402 1.00 96.25 120 PHE A CA 1
ATOM 983 C C . PHE A 1 120 ? 11.559 7.789 -22.027 1.00 96.25 120 PHE A C 1
ATOM 985 O O . PHE A 1 120 ? 10.722 6.887 -22.022 1.00 96.25 120 PHE A O 1
ATOM 992 N N . SER A 1 121 ? 11.240 9.046 -21.735 1.00 95.81 121 SER A N 1
ATOM 993 C CA . SER A 1 121 ? 9.888 9.449 -21.353 1.00 95.81 121 SER A CA 1
ATOM 994 C C . SER A 1 121 ? 9.201 10.207 -22.483 1.00 95.81 121 SER A C 1
ATOM 996 O O . SER A 1 121 ? 9.763 11.146 -23.040 1.00 95.81 121 SER A O 1
ATOM 998 N N . VAL A 1 122 ? 7.964 9.821 -22.791 1.00 92.88 122 VAL A N 1
ATOM 999 C CA . VAL A 1 122 ? 7.107 10.460 -23.796 1.00 92.88 122 VAL A CA 1
ATOM 1000 C C . VAL A 1 122 ? 5.805 10.930 -23.150 1.00 92.88 122 VAL A C 1
ATOM 1002 O O . VAL A 1 122 ? 5.161 10.198 -22.399 1.00 92.88 122 VAL A O 1
ATOM 1005 N N . GLY A 1 123 ? 5.401 12.174 -23.403 1.00 87.62 123 GLY A N 1
ATOM 1006 C CA . GLY A 1 123 ? 4.205 12.772 -22.801 1.00 87.62 123 GLY A CA 1
ATOM 1007 C C . GLY A 1 123 ? 3.150 13.082 -23.854 1.00 87.62 123 GLY A C 1
ATOM 1008 O O . GLY A 1 123 ? 3.430 13.834 -24.772 1.00 87.62 123 GLY A O 1
ATOM 1009 N N . LEU A 1 124 ? 1.916 12.564 -23.742 1.00 83.38 124 LEU A N 1
ATOM 1010 C CA . LEU A 1 124 ? 0.845 12.828 -24.732 1.00 83.38 124 LEU A CA 1
ATOM 1011 C C . LEU A 1 124 ? 0.636 14.319 -25.044 1.00 83.38 124 LEU A C 1
ATOM 1013 O O . LEU A 1 124 ? 0.375 14.664 -26.195 1.00 83.38 124 LEU A O 1
ATOM 1017 N N . ASN A 1 125 ? 0.791 15.175 -24.032 1.00 86.06 125 ASN A N 1
ATOM 1018 C CA . ASN A 1 125 ? 0.630 16.627 -24.133 1.00 86.06 125 ASN A CA 1
ATOM 1019 C C . ASN A 1 125 ? 1.941 17.369 -24.457 1.00 86.06 125 ASN A C 1
ATOM 1021 O O . ASN A 1 125 ? 1.983 18.591 -24.368 1.00 86.06 125 ASN A O 1
ATOM 1025 N N . ASP A 1 126 ? 2.998 16.639 -24.803 1.00 87.12 126 ASP A N 1
ATOM 1026 C CA . ASP A 1 126 ? 4.331 17.151 -25.098 1.00 87.12 126 ASP A CA 1
ATOM 1027 C C . ASP A 1 126 ? 4.799 16.580 -26.443 1.00 87.12 126 ASP A C 1
ATOM 1029 O O . ASP A 1 126 ? 5.416 15.515 -26.522 1.00 87.12 126 ASP A O 1
ATOM 1033 N N . SER A 1 127 ? 4.445 17.262 -27.535 1.00 89.25 127 SER A N 1
ATOM 1034 C CA . SER A 1 127 ? 4.825 16.836 -28.886 1.00 89.25 127 SER A CA 1
ATOM 1035 C C . SER A 1 127 ? 6.340 16.797 -29.085 1.00 89.25 127 SER A C 1
ATOM 1037 O O . SER A 1 127 ? 6.816 15.901 -29.778 1.00 89.25 127 SER A O 1
ATOM 1039 N N . GLU A 1 128 ? 7.087 17.695 -28.436 1.00 91.31 128 GLU A N 1
ATOM 1040 C CA . GLU A 1 128 ? 8.546 17.772 -28.563 1.00 91.31 128 GLU A CA 1
ATOM 1041 C C . GLU A 1 128 ? 9.221 16.502 -28.030 1.00 91.31 128 GLU A C 1
ATOM 1043 O O . GLU A 1 128 ? 10.205 16.043 -28.611 1.00 91.31 128 GLU A O 1
ATOM 1048 N N . SER A 1 129 ? 8.655 15.866 -26.993 1.00 93.06 129 SER A N 1
ATOM 1049 C CA . SER A 1 129 ? 9.156 14.573 -26.499 1.00 93.06 129 SER A CA 1
ATOM 1050 C C . SER A 1 129 ? 9.126 13.468 -27.566 1.00 93.06 129 SER A C 1
ATOM 1052 O O . SER A 1 129 ? 10.051 12.657 -27.636 1.00 93.06 129 SER A O 1
ATOM 1054 N N . TYR A 1 130 ? 8.114 13.452 -28.442 1.00 95.31 130 TYR A N 1
ATOM 1055 C CA . TYR A 1 130 ? 8.031 12.482 -29.540 1.00 95.31 130 TYR A CA 1
ATOM 1056 C C . TYR A 1 130 ? 8.974 12.830 -30.690 1.00 95.31 130 TYR A C 1
ATOM 1058 O O . TYR A 1 130 ? 9.554 11.921 -31.277 1.00 95.31 130 TYR A O 1
ATOM 1066 N N . ASP A 1 131 ? 9.159 14.117 -30.991 1.00 91.56 131 ASP A N 1
ATOM 1067 C CA . ASP A 1 131 ? 10.117 14.559 -32.009 1.00 91.56 131 ASP A CA 1
ATOM 1068 C C . ASP A 1 131 ? 11.551 14.201 -31.587 1.00 91.56 131 ASP A C 1
ATOM 1070 O O . ASP A 1 131 ? 12.311 13.623 -32.366 1.00 91.56 131 ASP A O 1
ATOM 1074 N N . ALA A 1 132 ? 11.902 14.457 -30.322 1.00 91.12 132 ALA A N 1
ATOM 1075 C CA . ALA A 1 132 ? 13.183 14.061 -29.744 1.00 91.12 132 ALA A CA 1
ATOM 1076 C C . ALA A 1 132 ? 13.368 12.538 -29.759 1.00 91.12 132 ALA A C 1
ATOM 1078 O O . ALA A 1 132 ? 14.434 12.050 -30.140 1.00 91.12 132 ALA A O 1
ATOM 1079 N N . PHE A 1 133 ? 12.328 11.782 -29.396 1.00 95.06 133 PHE A N 1
ATOM 1080 C CA . PHE A 1 133 ? 12.355 10.326 -29.480 1.00 95.06 133 PHE A CA 1
ATOM 1081 C C . PHE A 1 133 ? 12.584 9.843 -30.920 1.00 95.06 133 PHE A C 1
ATOM 1083 O O . PHE A 1 133 ? 13.456 9.008 -31.144 1.00 95.06 133 PHE A O 1
ATOM 1090 N N . ALA A 1 134 ? 11.874 10.403 -31.905 1.00 93.88 134 ALA A N 1
ATOM 1091 C CA . ALA A 1 134 ? 11.995 10.032 -33.315 1.00 93.88 134 ALA A CA 1
ATOM 1092 C C . ALA A 1 134 ? 13.421 10.226 -33.860 1.00 93.88 134 ALA A C 1
ATOM 1094 O O . ALA A 1 134 ? 13.906 9.392 -34.621 1.00 93.88 134 ALA A O 1
ATOM 1095 N N . LEU A 1 135 ? 14.122 11.284 -33.436 1.00 92.38 135 LEU A N 1
ATOM 1096 C CA . LEU A 1 135 ? 15.518 11.531 -33.824 1.00 92.38 135 LEU A CA 1
ATOM 1097 C C . LEU A 1 135 ? 16.491 10.464 -33.302 1.00 92.38 135 LEU A C 1
ATOM 1099 O O . LEU A 1 135 ? 17.554 10.258 -33.888 1.00 92.38 135 LEU A O 1
ATOM 1103 N N . LEU A 1 136 ? 16.145 9.808 -32.195 1.00 93.69 136 LEU A N 1
ATOM 1104 C CA . LEU A 1 136 ? 16.987 8.827 -31.515 1.00 93.69 136 LEU A CA 1
ATOM 1105 C C . LEU A 1 136 ? 16.499 7.387 -31.726 1.00 93.69 136 LEU A C 1
ATOM 1107 O O . LEU A 1 136 ? 17.203 6.459 -31.337 1.00 93.69 136 LEU A O 1
ATOM 1111 N N . ALA A 1 137 ? 15.326 7.197 -32.336 1.00 91.94 137 ALA A N 1
ATOM 1112 C CA . ALA A 1 137 ? 14.494 5.996 -32.257 1.00 91.94 137 ALA A CA 1
ATOM 1113 C C . ALA A 1 137 ? 15.178 4.676 -32.647 1.00 91.94 137 ALA A C 1
ATOM 1115 O O . ALA A 1 137 ? 14.772 3.624 -32.153 1.00 91.94 137 ALA A O 1
ATOM 1116 N N . ASP A 1 138 ? 16.203 4.708 -33.497 1.00 89.75 138 ASP A N 1
ATOM 1117 C CA . ASP A 1 138 ? 16.921 3.511 -33.953 1.00 89.75 138 ASP A CA 1
ATOM 1118 C C . ASP A 1 138 ? 18.319 3.345 -33.325 1.00 89.75 138 ASP A C 1
ATOM 1120 O O . ASP A 1 138 ? 19.055 2.432 -33.710 1.00 89.75 138 ASP A O 1
ATOM 1124 N N . LEU A 1 139 ? 18.694 4.202 -32.367 1.00 90.81 139 LEU A N 1
ATOM 1125 C CA . LEU A 1 139 ? 20.011 4.175 -31.724 1.00 90.81 139 LEU A CA 1
ATOM 1126 C C . LEU A 1 139 ? 20.200 3.005 -30.744 1.00 90.81 139 LEU A C 1
ATOM 1128 O O . LEU A 1 139 ? 21.196 2.295 -30.902 1.00 90.81 139 LEU A O 1
ATOM 1132 N N . PRO A 1 140 ? 19.330 2.781 -29.737 1.00 93.69 140 PRO A N 1
ATOM 1133 C CA . PRO A 1 140 ? 19.499 1.652 -28.831 1.00 93.69 140 PRO A CA 1
ATOM 1134 C C . PRO A 1 140 ? 18.985 0.348 -29.452 1.00 93.69 140 PRO A C 1
ATOM 1136 O O . PRO A 1 140 ? 18.265 0.327 -30.453 1.00 93.69 140 PRO A O 1
ATOM 1139 N N . ASP A 1 141 ? 19.336 -0.760 -28.813 1.00 93.81 141 ASP A N 1
ATOM 1140 C CA . ASP A 1 141 ? 18.814 -2.087 -29.130 1.00 93.81 141 ASP A CA 1
ATOM 1141 C C . ASP A 1 141 ? 17.455 -2.342 -28.463 1.00 93.81 141 ASP A C 1
ATOM 1143 O O . ASP A 1 141 ? 16.695 -3.182 -28.938 1.00 93.81 141 ASP A O 1
ATOM 1147 N N . LEU A 1 142 ? 17.137 -1.614 -27.386 1.00 96.50 142 LEU A N 1
ATOM 1148 C CA . LEU A 1 142 ? 15.874 -1.716 -26.656 1.00 96.50 142 LEU A CA 1
ATOM 1149 C C . LEU A 1 142 ? 15.485 -0.385 -26.002 1.00 96.50 142 LEU A C 1
ATOM 1151 O O . LEU A 1 142 ? 16.312 0.285 -25.378 1.00 96.50 142 LEU A O 1
ATOM 1155 N N . TRP A 1 143 ? 14.202 -0.047 -26.092 1.00 98.00 143 TRP A N 1
ATOM 1156 C CA . TRP A 1 143 ? 13.617 1.116 -25.432 1.00 98.00 143 TRP A CA 1
ATOM 1157 C C . TRP A 1 143 ? 12.805 0.725 -24.202 1.00 98.00 143 TRP A C 1
ATOM 1159 O O . TRP A 1 143 ? 11.882 -0.076 -24.306 1.00 98.00 143 TRP A O 1
ATOM 1169 N N . ASP A 1 144 ? 13.095 1.347 -23.060 1.00 98.06 144 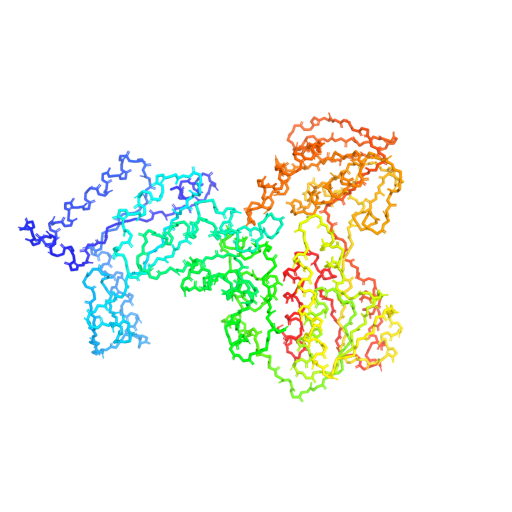ASP A N 1
ATOM 1170 C CA . ASP A 1 144 ? 12.191 1.413 -21.906 1.00 98.06 144 ASP A CA 1
ATOM 1171 C C . ASP A 1 144 ? 11.416 2.734 -21.965 1.00 98.06 144 ASP A C 1
ATOM 1173 O O . ASP A 1 144 ? 11.976 3.806 -21.731 1.00 98.06 144 A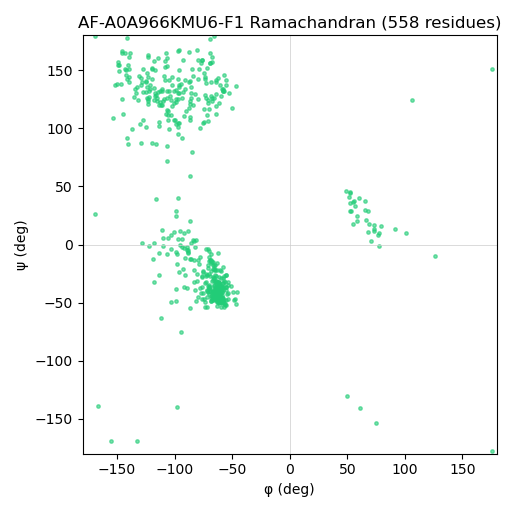SP A O 1
ATOM 1177 N N . LEU A 1 145 ? 10.144 2.673 -22.357 1.00 97.50 145 LEU A N 1
ATOM 1178 C CA . LEU A 1 145 ? 9.313 3.859 -22.550 1.00 97.50 145 LEU A CA 1
ATOM 1179 C C . LEU A 1 145 ? 8.450 4.146 -21.326 1.00 97.50 145 LEU A C 1
ATOM 1181 O O . LEU A 1 145 ? 7.710 3.283 -20.852 1.00 97.50 145 LEU A O 1
ATOM 1185 N N . THR A 1 146 ? 8.474 5.393 -20.863 1.00 96.12 146 THR A N 1
ATOM 1186 C CA . THR A 1 146 ? 7.636 5.870 -19.753 1.00 96.12 146 THR A CA 1
ATOM 1187 C C . THR A 1 146 ? 6.956 7.198 -20.066 1.00 96.12 146 THR A C 1
ATOM 1189 O O . THR A 1 146 ? 6.952 7.657 -21.207 1.00 96.12 146 THR A O 1
ATOM 1192 N N . VAL A 1 147 ? 6.363 7.823 -19.046 1.00 95.44 147 VAL A N 1
ATOM 1193 C CA . VAL A 1 147 ? 5.809 9.178 -19.104 1.00 95.44 147 VAL A CA 1
ATOM 1194 C C . VAL A 1 147 ? 6.567 10.086 -18.130 1.00 95.44 147 VAL A C 1
ATOM 1196 O O . VAL A 1 147 ? 7.036 9.599 -17.106 1.00 95.44 147 VAL A O 1
ATOM 1199 N N . PRO A 1 148 ? 6.680 11.397 -18.406 1.00 92.81 148 PRO A N 1
ATOM 1200 C CA . PRO A 1 148 ? 7.439 12.312 -17.547 1.00 92.81 148 PRO A CA 1
ATOM 1201 C C . PRO A 1 148 ? 6.770 12.580 -16.189 1.00 92.81 148 PRO A C 1
ATOM 1203 O O . PRO A 1 148 ? 7.450 12.917 -15.222 1.00 92.81 148 PRO A O 1
ATOM 1206 N N . ASP A 1 149 ? 5.441 12.444 -16.095 1.00 91.44 149 ASP A N 1
ATOM 1207 C CA . ASP A 1 149 ? 4.720 12.589 -14.828 1.00 91.44 149 ASP A CA 1
ATOM 1208 C C . ASP A 1 149 ? 4.869 11.316 -13.985 1.00 91.44 149 ASP A C 1
ATOM 1210 O O . ASP A 1 149 ? 4.171 10.315 -14.186 1.00 91.44 149 ASP A O 1
ATOM 1214 N N . TYR A 1 150 ? 5.771 11.377 -13.008 1.00 89.69 150 TYR A N 1
ATOM 1215 C CA . TYR A 1 150 ? 6.053 10.262 -12.110 1.00 89.69 150 TYR A CA 1
ATOM 1216 C C . TYR A 1 150 ? 4.829 9.833 -11.284 1.00 89.69 150 TYR A C 1
ATOM 1218 O O . TYR A 1 150 ? 4.661 8.642 -11.024 1.00 89.69 150 TYR A O 1
ATOM 1226 N N . SER A 1 151 ? 3.898 10.752 -10.997 1.00 89.00 151 SER A N 1
ATOM 1227 C CA . SER A 1 151 ? 2.645 10.435 -10.295 1.00 89.00 151 SER A CA 1
ATOM 1228 C C . SER A 1 151 ? 1.664 9.619 -11.142 1.00 89.00 151 SER A C 1
ATOM 1230 O O . SER A 1 151 ? 0.672 9.097 -10.626 1.00 89.00 151 SER A O 1
ATOM 1232 N N . VAL A 1 152 ? 1.934 9.489 -12.445 1.00 92.94 152 VAL A N 1
ATOM 1233 C CA . VAL A 1 152 ? 1.248 8.574 -13.361 1.00 92.94 152 VAL A CA 1
ATOM 1234 C C . VAL A 1 152 ? 2.080 7.307 -13.564 1.00 92.94 152 VAL A C 1
ATOM 1236 O O . VAL A 1 152 ? 1.544 6.212 -13.392 1.00 92.94 152 VAL A O 1
ATOM 1239 N N . GLU A 1 153 ? 3.385 7.425 -13.846 1.00 93.44 153 GLU A N 1
ATOM 1240 C CA . GLU A 1 153 ? 4.291 6.272 -14.021 1.00 93.44 153 GLU A CA 1
ATOM 1241 C C . GLU A 1 153 ? 4.276 5.343 -12.789 1.00 93.44 153 GLU A C 1
ATOM 1243 O O . GLU A 1 153 ? 4.013 4.136 -12.873 1.00 93.44 153 GLU A O 1
ATOM 1248 N N . MET A 1 154 ? 4.480 5.929 -11.610 1.00 91.75 154 MET A N 1
ATOM 1249 C CA . MET A 1 154 ? 4.440 5.276 -10.304 1.00 91.75 154 MET A CA 1
ATOM 1250 C C . MET A 1 154 ? 3.105 5.480 -9.585 1.00 91.75 154 MET A C 1
ATOM 1252 O O . MET A 1 154 ? 3.002 5.308 -8.372 1.00 91.75 154 MET A O 1
ATOM 1256 N N . GLY A 1 155 ? 2.036 5.735 -10.339 1.00 93.75 155 GLY A N 1
ATOM 1257 C CA . GLY A 1 155 ? 0.749 6.139 -9.789 1.00 93.75 155 GLY A CA 1
ATOM 1258 C C . GLY A 1 155 ? 0.118 5.164 -8.796 1.00 93.75 155 GLY A C 1
ATOM 1259 O O . GLY A 1 155 ? 0.046 3.947 -9.037 1.00 93.75 155 GLY A O 1
ATOM 1260 N N . ASN A 1 156 ? -0.366 5.715 -7.682 1.00 96.12 156 ASN A N 1
ATOM 1261 C CA . ASN A 1 156 ? -1.145 5.008 -6.667 1.00 96.12 156 ASN A CA 1
ATOM 1262 C C . ASN A 1 156 ? -2.482 4.517 -7.269 1.00 96.12 156 ASN A C 1
ATOM 1264 O O . ASN A 1 156 ? -3.085 5.206 -8.095 1.00 96.12 156 ASN A O 1
ATOM 1268 N N . SER A 1 157 ? -2.944 3.318 -6.892 1.00 97.94 157 SER A N 1
ATOM 1269 C CA . SER A 1 157 ? -4.199 2.721 -7.405 1.00 97.94 157 SER A CA 1
ATOM 1270 C C . SER A 1 157 ? -5.442 3.548 -7.127 1.00 97.94 157 SER A C 1
ATOM 1272 O O . SER A 1 157 ? -6.406 3.479 -7.897 1.00 97.94 157 SER A O 1
ATOM 1274 N N . ARG A 1 158 ? -5.353 4.399 -6.104 1.00 96.62 158 ARG A N 1
ATOM 1275 C CA . ARG A 1 158 ? -6.349 5.406 -5.775 1.00 96.62 158 ARG A CA 1
ATOM 1276 C C . ARG A 1 158 ? -6.667 6.348 -6.926 1.00 96.62 158 ARG A C 1
ATOM 1278 O O . ARG A 1 158 ? -7.834 6.673 -7.114 1.00 96.62 158 ARG A O 1
ATOM 1285 N N . PHE A 1 159 ? -5.672 6.718 -7.730 1.00 96.81 159 PHE A N 1
ATOM 1286 C CA . PHE A 1 159 ? -5.840 7.714 -8.794 1.00 96.81 159 PHE A CA 1
ATOM 1287 C C . PHE A 1 159 ? -5.582 7.154 -10.190 1.00 96.81 159 PHE A C 1
ATOM 1289 O O . PHE A 1 159 ? -6.191 7.600 -11.157 1.00 96.81 159 PHE A O 1
ATOM 1296 N N . ILE A 1 160 ? -4.666 6.192 -10.312 1.00 97.06 160 ILE A N 1
ATOM 1297 C CA . ILE A 1 160 ? -4.164 5.709 -11.598 1.00 97.06 160 ILE A CA 1
ATOM 1298 C C . ILE A 1 160 ? -4.526 4.239 -11.759 1.00 97.06 160 ILE A C 1
ATOM 1300 O O . ILE A 1 160 ? -4.246 3.418 -10.880 1.00 97.06 160 ILE A O 1
ATOM 1304 N N . LYS A 1 161 ? -5.153 3.894 -12.884 1.00 96.44 161 LYS A N 1
ATOM 1305 C CA . LYS A 1 161 ? -5.538 2.516 -13.212 1.00 96.44 161 LYS A CA 1
ATOM 1306 C C . LYS A 1 161 ? -4.413 1.761 -13.917 1.00 96.44 161 LYS A C 1
ATOM 1308 O O . LYS A 1 161 ? -3.402 2.331 -14.315 1.00 96.44 161 LYS A O 1
ATOM 1313 N N . GLU A 1 162 ? -4.565 0.444 -13.970 1.00 97.50 162 GLU A N 1
ATOM 1314 C CA . GLU A 1 162 ? -3.641 -0.433 -14.687 1.00 97.50 162 GLU A CA 1
ATOM 1315 C C . GLU A 1 162 ? -3.547 -0.024 -16.168 1.00 97.50 162 GLU A C 1
ATOM 1317 O O . GLU A 1 162 ? -4.522 0.450 -16.748 1.00 97.50 162 GLU A O 1
ATOM 1322 N N . ALA A 1 163 ? -2.359 -0.180 -16.757 1.00 97.06 163 ALA A N 1
ATOM 1323 C CA . ALA A 1 163 ? -2.037 0.173 -18.140 1.00 97.06 163 ALA A CA 1
ATOM 1324 C C . ALA A 1 163 ? -2.253 1.657 -18.516 1.00 97.06 163 ALA A C 1
ATOM 1326 O O . ALA A 1 163 ? -2.386 1.980 -19.693 1.00 97.06 163 ALA A O 1
ATOM 1327 N N . ALA A 1 164 ? -2.213 2.582 -17.548 1.00 96.50 164 ALA A N 1
ATOM 1328 C CA . ALA A 1 164 ? -2.419 4.016 -17.789 1.00 96.50 164 ALA A CA 1
ATOM 1329 C C . ALA A 1 164 ? -1.450 4.660 -18.803 1.00 96.50 164 ALA A C 1
ATOM 1331 O O . ALA A 1 164 ? -1.749 5.730 -19.326 1.00 96.50 164 ALA A O 1
ATOM 1332 N N . LEU A 1 165 ? -0.298 4.037 -19.087 1.00 96.44 165 LEU A N 1
ATOM 1333 C CA . LEU A 1 165 ? 0.693 4.578 -20.026 1.00 96.44 165 LEU A CA 1
ATOM 1334 C C . LEU A 1 165 ? 0.442 4.155 -21.481 1.00 96.44 165 LEU A C 1
ATOM 1336 O O . LEU A 1 165 ? 1.135 4.631 -22.378 1.00 96.44 165 LEU A O 1
ATOM 1340 N N . LYS A 1 166 ? -0.538 3.270 -21.715 1.00 96.75 166 LYS A N 1
ATOM 1341 C CA . LYS A 1 166 ? -0.796 2.609 -23.000 1.00 96.75 166 LYS A CA 1
ATOM 1342 C C . LYS A 1 166 ? -0.789 3.574 -24.182 1.00 96.75 166 LYS A C 1
ATOM 1344 O O . LYS A 1 166 ? -0.082 3.323 -25.151 1.00 96.75 166 LYS A O 1
ATOM 1349 N N . ASP A 1 167 ? -1.539 4.668 -24.098 1.00 96.31 167 ASP A N 1
ATOM 1350 C CA . ASP A 1 167 ? -1.716 5.586 -25.227 1.00 96.31 167 ASP A CA 1
ATOM 1351 C C . ASP A 1 167 ? -0.423 6.347 -25.566 1.00 96.31 167 ASP A C 1
ATOM 1353 O O . ASP A 1 167 ? -0.072 6.475 -26.741 1.00 96.31 167 ASP A O 1
ATOM 1357 N N . SER A 1 168 ? 0.325 6.800 -24.549 1.00 96.56 168 SER A N 1
ATOM 1358 C CA . SER A 1 168 ? 1.633 7.446 -24.741 1.00 96.56 168 SER A CA 1
ATOM 1359 C C . SER A 1 168 ? 2.628 6.491 -25.403 1.00 96.56 168 SER A C 1
ATOM 1361 O O . SER A 1 168 ? 3.305 6.839 -26.372 1.00 96.56 168 SER A O 1
ATOM 1363 N N . VAL A 1 169 ? 2.690 5.262 -24.888 1.00 97.25 169 VAL A N 1
ATOM 1364 C CA . VAL A 1 169 ? 3.634 4.235 -25.340 1.00 97.25 169 VAL A CA 1
ATOM 1365 C C . VAL A 1 169 ? 3.290 3.781 -26.753 1.00 97.25 169 VAL A C 1
ATOM 1367 O O . VAL A 1 169 ? 4.178 3.721 -27.596 1.00 97.25 169 VAL A O 1
ATOM 1370 N N . LEU A 1 170 ? 2.009 3.548 -27.055 1.00 97.06 170 LEU A N 1
ATOM 1371 C CA . LEU A 1 170 ? 1.552 3.155 -28.388 1.00 97.06 170 LEU A CA 1
ATOM 1372 C C . LEU A 1 170 ? 1.919 4.205 -29.443 1.00 97.06 170 LEU A C 1
ATOM 1374 O O . LEU A 1 170 ? 2.359 3.850 -30.535 1.00 97.06 170 LEU A O 1
ATOM 1378 N N . LYS A 1 171 ? 1.783 5.497 -29.119 1.00 96.38 171 LYS A N 1
ATOM 1379 C CA . LYS A 1 171 ? 2.177 6.582 -30.025 1.00 96.38 171 LYS A CA 1
ATOM 1380 C C . LYS A 1 171 ? 3.685 6.579 -30.293 1.00 96.38 171 LYS A C 1
ATOM 1382 O O . LYS A 1 171 ? 4.092 6.716 -31.442 1.00 96.38 171 LYS A O 1
ATOM 1387 N N . ALA A 1 172 ? 4.514 6.390 -29.268 1.00 95.94 172 ALA A N 1
ATOM 1388 C CA . ALA A 1 172 ? 5.966 6.318 -29.439 1.00 95.94 172 ALA A CA 1
ATOM 1389 C C . ALA A 1 172 ? 6.416 5.032 -30.147 1.00 95.94 172 ALA A C 1
ATOM 1391 O O . ALA A 1 172 ? 7.324 5.070 -30.974 1.00 95.94 172 ALA A O 1
ATOM 1392 N N . ARG A 1 173 ? 5.740 3.903 -29.905 1.00 95.56 173 ARG A N 1
ATOM 1393 C CA . ARG A 1 173 ? 6.032 2.613 -30.545 1.00 95.56 173 ARG A CA 1
ATOM 1394 C C . ARG A 1 173 ? 5.968 2.684 -32.070 1.00 95.56 173 ARG A C 1
ATOM 1396 O O . ARG A 1 173 ? 6.732 1.987 -32.731 1.00 95.56 173 ARG A O 1
ATOM 1403 N N . GLN A 1 174 ? 5.110 3.547 -32.621 1.00 95.25 174 GLN A N 1
ATOM 1404 C CA . GLN A 1 174 ? 4.987 3.787 -34.066 1.00 95.25 174 GLN A CA 1
ATOM 1405 C C . GLN A 1 174 ? 6.221 4.461 -34.689 1.00 95.25 174 GLN A C 1
ATOM 1407 O O . GLN A 1 174 ? 6.356 4.458 -35.910 1.00 95.25 174 GLN A O 1
ATOM 1412 N N . LEU A 1 175 ? 7.110 5.036 -33.874 1.00 96.19 175 LEU A N 1
ATOM 1413 C CA . LEU A 1 175 ? 8.280 5.797 -34.319 1.00 96.19 175 LEU A CA 1
ATOM 1414 C C . LEU A 1 175 ? 9.576 4.976 -34.317 1.00 96.19 175 LEU A C 1
ATOM 1416 O O . LEU A 1 175 ? 10.591 5.468 -34.796 1.00 96.19 175 LEU A O 1
ATOM 1420 N N . THR A 1 176 ? 9.569 3.750 -33.784 1.00 96.06 176 THR A N 1
ATOM 1421 C CA . THR A 1 176 ? 10.765 2.900 -33.690 1.00 96.06 176 THR A CA 1
ATOM 1422 C C . THR A 1 176 ? 10.512 1.492 -34.217 1.00 96.06 176 THR A C 1
ATOM 1424 O O . THR A 1 176 ? 9.435 0.917 -34.054 1.00 96.06 176 THR A O 1
ATOM 1427 N N . SER A 1 177 ? 11.538 0.909 -34.834 1.00 95.19 177 SER A N 1
ATOM 1428 C CA . SER A 1 177 ? 11.567 -0.511 -35.194 1.00 95.19 177 SER A CA 1
ATOM 1429 C C . SER A 1 177 ? 12.089 -1.405 -34.060 1.00 95.19 177 SER A C 1
ATOM 1431 O O . SER A 1 177 ? 11.951 -2.628 -34.127 1.00 95.19 177 SER A O 1
ATOM 1433 N N . LYS A 1 178 ? 12.684 -0.804 -33.023 1.00 96.75 178 LYS A N 1
ATOM 1434 C CA . LYS A 1 178 ? 13.331 -1.501 -31.911 1.00 96.75 178 LYS A CA 1
ATOM 1435 C C . LYS A 1 178 ? 12.301 -2.028 -30.903 1.00 96.75 178 LYS A C 1
ATOM 1437 O O . LYS A 1 178 ? 11.241 -1.417 -30.753 1.00 96.75 178 LYS A O 1
ATOM 1442 N N . PRO A 1 179 ? 12.606 -3.130 -30.193 1.00 97.81 179 PRO A N 1
ATOM 1443 C CA . PRO A 1 179 ? 11.776 -3.627 -29.103 1.00 97.81 179 PRO A CA 1
ATOM 1444 C C . PRO A 1 179 ? 11.519 -2.570 -28.024 1.00 97.81 179 PRO A C 1
ATOM 1446 O O . PRO A 1 179 ? 12.438 -1.868 -27.593 1.00 97.81 179 PRO A O 1
ATOM 1449 N N . VAL A 1 180 ? 10.275 -2.511 -27.556 1.00 98.44 180 VAL A N 1
ATOM 1450 C CA . VAL A 1 180 ? 9.816 -1.624 -26.485 1.00 98.44 180 VAL A CA 1
ATOM 1451 C C . VAL A 1 180 ? 9.399 -2.438 -25.263 1.00 98.44 180 VAL A C 1
ATOM 1453 O O . VAL A 1 180 ? 8.601 -3.370 -25.359 1.00 98.44 180 VAL A O 1
ATOM 1456 N N . VAL A 1 181 ? 9.884 -2.036 -24.093 1.00 98.50 181 VAL A N 1
ATOM 1457 C CA . VAL A 1 181 ? 9.330 -2.397 -22.787 1.00 98.50 181 VAL A CA 1
ATOM 1458 C C . VAL A 1 181 ? 8.662 -1.166 -22.181 1.00 98.50 181 VAL A C 1
ATOM 1460 O O . VAL A 1 181 ? 9.152 -0.049 -22.329 1.00 98.50 181 VAL A O 1
ATOM 1463 N N . SER A 1 182 ? 7.532 -1.346 -21.503 1.00 98.12 182 SER A N 1
ATOM 1464 C CA . SER A 1 182 ? 6.926 -0.288 -20.697 1.00 98.12 182 SER A CA 1
ATOM 1465 C C . SER A 1 182 ? 6.234 -0.850 -19.460 1.00 98.12 182 SER A C 1
ATOM 1467 O O . SER A 1 182 ? 6.005 -2.054 -19.315 1.00 98.12 182 SER A O 1
ATOM 1469 N N . VAL A 1 183 ? 5.931 0.044 -18.525 1.00 97.69 183 VAL A N 1
ATOM 1470 C CA . VAL A 1 183 ? 5.311 -0.251 -17.236 1.00 97.69 183 VAL A CA 1
ATOM 1471 C C . VAL A 1 183 ? 3.864 0.237 -17.203 1.00 97.69 183 VAL A C 1
ATOM 1473 O O . VAL A 1 183 ? 3.461 1.144 -17.924 1.00 97.69 183 VAL A O 1
ATOM 1476 N N . GLY A 1 184 ? 3.059 -0.340 -16.314 1.00 96.88 184 GLY A N 1
ATOM 1477 C CA . GLY A 1 184 ? 1.663 0.085 -16.155 1.00 96.88 184 GLY A CA 1
ATOM 1478 C C . GLY A 1 184 ? 0.963 -0.497 -14.936 1.00 96.88 184 GLY A C 1
ATOM 1479 O O . GLY A 1 184 ? -0.246 -0.689 -14.972 1.00 96.88 184 GLY A O 1
ATOM 1480 N N . ARG A 1 185 ? 1.719 -0.855 -13.885 1.00 98.00 185 ARG A N 1
ATOM 1481 C CA . ARG A 1 185 ? 1.225 -1.669 -12.754 1.00 98.00 185 ARG A CA 1
ATOM 1482 C C . ARG A 1 185 ? 0.473 -2.920 -13.246 1.00 98.00 185 ARG A C 1
ATOM 1484 O O . ARG A 1 185 ? -0.616 -3.218 -12.773 1.00 98.00 185 ARG A O 1
ATOM 1491 N N . LEU A 1 186 ? 1.071 -3.615 -14.211 1.00 98.06 186 LEU A N 1
ATOM 1492 C CA . LEU A 1 186 ? 0.477 -4.766 -14.885 1.00 98.06 186 LEU A CA 1
ATOM 1493 C C . LEU A 1 186 ? 0.430 -5.956 -13.918 1.00 98.06 186 LEU A C 1
ATOM 1495 O O . LEU A 1 186 ? 1.474 -6.515 -13.584 1.00 98.06 186 LEU A O 1
ATOM 1499 N N . THR A 1 187 ? -0.760 -6.294 -13.426 1.00 98.12 187 THR A N 1
ATOM 1500 C CA . THR A 1 187 ? -1.006 -7.460 -12.558 1.00 98.12 187 THR A CA 1
ATOM 1501 C C . THR A 1 187 ? -1.872 -8.503 -13.245 1.00 98.12 187 THR A C 1
ATOM 1503 O O . THR A 1 187 ? -1.727 -9.683 -12.942 1.00 98.12 187 THR A O 1
ATOM 1506 N N . SER A 1 188 ? -2.708 -8.089 -14.201 1.00 98.19 188 SER A N 1
ATOM 1507 C CA . SER A 1 188 ? -3.575 -8.971 -14.975 1.00 98.19 188 SER A CA 1
ATOM 1508 C C . SER A 1 188 ? -2.829 -9.580 -16.170 1.00 98.19 188 SER A C 1
ATOM 1510 O O . SER A 1 188 ? -2.397 -8.838 -17.063 1.00 98.19 188 SER A O 1
ATOM 1512 N N . PRO A 1 189 ? -2.713 -10.921 -16.256 1.00 98.19 189 PRO A N 1
ATOM 1513 C CA . PRO A 1 189 ? -2.167 -11.592 -17.436 1.00 98.19 189 PRO A CA 1
ATOM 1514 C C . PRO A 1 189 ? -2.945 -11.268 -18.719 1.00 98.19 189 PRO A C 1
ATOM 1516 O O . PRO A 1 189 ? -2.343 -11.142 -19.785 1.00 98.19 189 PRO A O 1
ATOM 1519 N N . ASP A 1 190 ? -4.262 -11.062 -18.627 1.00 98.12 190 ASP A N 1
ATOM 1520 C CA . ASP A 1 190 ? -5.090 -10.693 -19.780 1.00 98.12 190 ASP A CA 1
ATOM 1521 C C . ASP A 1 190 ? -4.725 -9.305 -20.310 1.00 98.12 190 ASP A C 1
ATOM 1523 O O . ASP A 1 190 ? -4.567 -9.123 -21.519 1.00 98.12 190 ASP A O 1
ATOM 1527 N N . THR A 1 191 ? -4.504 -8.338 -19.413 1.00 98.44 191 THR A N 1
ATOM 1528 C CA . THR A 1 191 ? -4.030 -6.998 -19.789 1.00 98.44 191 THR A CA 1
ATOM 1529 C C . THR A 1 191 ? -2.643 -7.075 -20.426 1.00 98.44 191 THR A C 1
ATOM 1531 O O . THR A 1 191 ? -2.388 -6.418 -21.434 1.00 98.44 191 THR A O 1
ATOM 1534 N N . MET A 1 192 ? -1.744 -7.908 -19.891 1.00 98.62 192 MET A N 1
ATOM 1535 C CA . MET A 1 192 ? -0.419 -8.128 -20.484 1.00 98.62 192 MET A CA 1
ATOM 1536 C C . MET A 1 192 ? -0.537 -8.652 -21.921 1.00 98.62 192 MET A C 1
ATOM 1538 O O . MET A 1 192 ? 0.052 -8.078 -22.835 1.00 98.62 192 MET A O 1
ATOM 1542 N N . VAL A 1 193 ? -1.346 -9.693 -22.142 1.00 98.00 193 VAL A N 1
ATOM 1543 C CA . VAL A 1 193 ? -1.589 -10.258 -23.478 1.00 98.00 193 VAL A CA 1
ATOM 1544 C C . VAL A 1 193 ? -2.224 -9.229 -24.411 1.00 98.00 193 VAL A C 1
ATOM 1546 O O . VAL A 1 193 ? -1.842 -9.157 -25.579 1.00 98.00 193 VAL A O 1
ATOM 1549 N N . GLN A 1 194 ? -3.165 -8.421 -23.919 1.00 98.38 194 GLN A N 1
ATOM 1550 C CA . GLN A 1 194 ? -3.783 -7.354 -24.703 1.00 98.38 194 GLN A CA 1
ATOM 1551 C C . GLN A 1 194 ? -2.735 -6.359 -25.216 1.00 98.38 194 GLN A C 1
ATOM 1553 O O . GLN A 1 194 ? -2.714 -6.071 -26.410 1.00 98.38 194 GLN A O 1
ATOM 1558 N N . LEU A 1 195 ? -1.839 -5.877 -24.349 1.00 98.50 195 LEU A N 1
ATOM 1559 C CA . LEU A 1 195 ? -0.807 -4.904 -24.726 1.00 98.50 195 LEU A CA 1
ATOM 1560 C C . LEU A 1 195 ? 0.166 -5.454 -25.780 1.00 98.50 195 LEU A C 1
ATOM 1562 O O . LEU A 1 195 ? 0.551 -4.720 -26.689 1.00 98.50 195 LEU A O 1
ATOM 1566 N N . LEU A 1 196 ? 0.513 -6.743 -25.696 1.00 98.12 196 LEU A N 1
ATOM 1567 C CA . LEU A 1 196 ? 1.338 -7.415 -26.708 1.00 98.12 196 LEU A CA 1
ATOM 1568 C C . LEU A 1 196 ? 0.584 -7.563 -28.040 1.00 98.12 196 LEU A C 1
ATOM 1570 O O . LEU A 1 196 ? 1.122 -7.263 -29.102 1.00 98.12 196 LEU A O 1
ATOM 1574 N N . ARG A 1 197 ? -0.682 -8.005 -28.004 1.00 97.94 197 ARG A N 1
ATOM 1575 C CA . ARG A 1 197 ? -1.505 -8.221 -29.211 1.00 97.94 197 ARG A CA 1
ATOM 1576 C C . ARG A 1 197 ? -1.817 -6.933 -29.960 1.00 97.94 197 ARG A C 1
ATOM 1578 O O . ARG A 1 197 ? -1.890 -6.944 -31.183 1.00 97.94 197 ARG A O 1
ATOM 1585 N N . GLU A 1 198 ? -2.013 -5.844 -29.230 1.00 97.69 198 GLU A N 1
ATOM 1586 C CA . GLU A 1 198 ? -2.242 -4.516 -29.797 1.00 97.69 198 GLU A CA 1
ATOM 1587 C C . GLU A 1 198 ? -0.939 -3.818 -30.218 1.00 97.69 198 GLU A C 1
ATOM 1589 O O . GLU A 1 198 ? -0.981 -2.679 -30.676 1.00 97.69 198 GLU A O 1
ATOM 1594 N N . ASN A 1 199 ? 0.207 -4.502 -30.097 1.00 96.31 199 ASN A N 1
ATOM 1595 C CA . ASN A 1 199 ? 1.529 -4.003 -30.466 1.00 96.31 199 ASN A CA 1
ATOM 1596 C C . ASN A 1 199 ? 1.876 -2.674 -29.769 1.00 96.31 199 ASN A C 1
ATOM 1598 O O . ASN A 1 199 ? 2.477 -1.783 -30.364 1.00 96.31 199 ASN A O 1
ATOM 1602 N N . VAL A 1 200 ? 1.448 -2.526 -28.510 1.00 97.88 200 VAL A N 1
ATOM 1603 C CA . VAL A 1 200 ? 1.782 -1.370 -27.666 1.00 97.88 200 VAL A CA 1
ATOM 1604 C C . VAL A 1 200 ? 3.226 -1.486 -27.181 1.00 97.88 200 VAL A C 1
ATOM 1606 O O . VAL A 1 200 ? 3.960 -0.505 -27.172 1.00 97.88 200 VAL A O 1
ATOM 1609 N N . GLN A 1 201 ? 3.632 -2.693 -26.788 1.00 97.94 201 GLN A N 1
ATOM 1610 C CA . GLN A 1 201 ? 4.971 -3.019 -26.301 1.00 97.94 201 GLN A CA 1
ATOM 1611 C C . GLN A 1 201 ? 5.315 -4.467 -26.659 1.00 97.94 201 GLN A C 1
ATOM 1613 O O . GLN A 1 201 ? 4.417 -5.287 -26.844 1.00 97.94 201 GLN A O 1
ATOM 1618 N N . ASP A 1 202 ? 6.605 -4.779 -26.727 1.00 98.31 202 ASP A N 1
ATOM 1619 C CA . ASP A 1 202 ? 7.133 -6.109 -27.046 1.00 98.31 202 ASP A CA 1
ATOM 1620 C C . ASP A 1 202 ? 7.472 -6.906 -25.770 1.00 98.31 202 ASP A C 1
ATOM 1622 O O . ASP A 1 202 ? 7.482 -8.137 -25.769 1.00 98.31 202 ASP A O 1
ATOM 1626 N N . LEU A 1 203 ? 7.723 -6.201 -24.662 1.00 98.44 203 LEU A N 1
ATOM 1627 C CA . LEU A 1 203 ? 8.069 -6.756 -23.354 1.00 98.44 203 LEU A CA 1
ATOM 1628 C C . LEU A 1 203 ? 7.176 -6.156 -22.264 1.00 98.44 203 LEU A C 1
ATOM 1630 O O . LEU A 1 203 ? 6.858 -4.967 -22.272 1.00 98.44 203 LEU A O 1
ATOM 1634 N N . ILE A 1 204 ? 6.804 -6.982 -21.287 1.00 98.38 204 ILE A N 1
ATOM 1635 C CA . ILE A 1 204 ? 6.023 -6.556 -20.124 1.00 98.38 204 ILE A CA 1
ATOM 1636 C C . ILE A 1 204 ? 6.972 -6.039 -19.041 1.00 98.38 204 ILE A C 1
ATOM 1638 O O . ILE A 1 204 ? 7.648 -6.821 -18.373 1.00 98.38 204 ILE A O 1
ATOM 1642 N N . GLY A 1 205 ? 7.006 -4.722 -18.842 1.00 97.94 205 GLY A N 1
ATOM 1643 C CA . GLY A 1 205 ? 7.754 -4.095 -17.757 1.00 97.94 205 GLY A CA 1
ATOM 1644 C C . GLY A 1 205 ? 6.973 -4.120 -16.443 1.00 97.94 205 GLY A C 1
ATOM 1645 O O . GLY A 1 205 ? 5.817 -3.692 -16.364 1.00 97.94 205 GLY A O 1
ATOM 1646 N N . ALA A 1 206 ? 7.612 -4.588 -15.370 1.00 97.31 206 ALA A N 1
ATOM 1647 C CA . ALA A 1 206 ? 6.988 -4.671 -14.054 1.00 97.31 206 ALA A CA 1
ATOM 1648 C C . ALA A 1 206 ? 7.982 -4.398 -12.915 1.00 97.31 206 ALA A C 1
ATOM 1650 O O . ALA A 1 206 ? 8.840 -5.223 -12.614 1.00 97.31 206 ALA A O 1
ATOM 1651 N N . ALA A 1 207 ? 7.793 -3.270 -12.221 1.00 97.06 207 ALA A N 1
ATOM 1652 C CA . ALA A 1 207 ? 8.469 -2.969 -10.955 1.00 97.06 207 ALA A CA 1
ATOM 1653 C C . ALA A 1 207 ? 7.604 -3.380 -9.746 1.00 97.06 207 ALA A C 1
ATOM 1655 O O . ALA A 1 207 ? 7.803 -4.418 -9.130 1.00 97.06 207 ALA A O 1
ATOM 1656 N N . ARG A 1 208 ? 6.559 -2.611 -9.418 1.00 98.50 208 ARG A N 1
ATOM 1657 C CA . ARG A 1 208 ? 5.691 -2.904 -8.257 1.00 98.50 208 ARG A CA 1
ATOM 1658 C C . ARG A 1 208 ? 4.989 -4.277 -8.312 1.00 98.50 208 ARG A C 1
ATOM 1660 O O . ARG A 1 208 ? 4.894 -4.910 -7.260 1.00 98.50 208 ARG A O 1
ATOM 1667 N N . PRO A 1 209 ? 4.512 -4.771 -9.475 1.00 98.75 209 PRO A N 1
ATOM 1668 C CA . PRO A 1 209 ? 3.987 -6.133 -9.571 1.00 98.75 209 PRO A CA 1
ATOM 1669 C C . PRO A 1 209 ? 5.031 -7.211 -9.255 1.00 98.75 209 PRO A C 1
ATOM 1671 O O . PRO A 1 209 ? 4.704 -8.133 -8.520 1.00 98.75 209 PRO A O 1
ATOM 1674 N N . SER A 1 210 ? 6.284 -7.064 -9.704 1.00 98.25 210 SER A N 1
ATOM 1675 C CA . SER A 1 210 ? 7.352 -8.032 -9.396 1.00 98.25 210 SER A CA 1
ATOM 1676 C C . SER A 1 210 ? 7.823 -7.951 -7.940 1.00 98.25 210 SER A C 1
ATOM 1678 O O . SER A 1 210 ? 8.240 -8.953 -7.374 1.00 98.25 210 SER A O 1
ATOM 1680 N N . ILE A 1 211 ? 7.674 -6.795 -7.282 1.00 98.56 211 ILE A N 1
ATOM 1681 C CA . ILE A 1 211 ? 7.877 -6.662 -5.830 1.00 98.56 211 ILE A CA 1
ATOM 1682 C C . ILE A 1 211 ? 6.802 -7.428 -5.038 1.00 98.56 211 ILE A C 1
ATOM 1684 O O . ILE A 1 211 ? 7.098 -8.092 -4.039 1.00 98.56 211 ILE A O 1
ATOM 1688 N N . ALA A 1 212 ? 5.537 -7.298 -5.446 1.00 98.75 212 ALA A N 1
ATOM 1689 C CA . ALA A 1 212 ? 4.417 -7.984 -4.802 1.00 98.75 212 ALA A CA 1
ATOM 1690 C C . ALA A 1 212 ? 4.445 -9.499 -5.059 1.00 98.75 212 ALA A C 1
ATOM 1692 O O . ALA A 1 212 ? 4.176 -10.285 -4.147 1.00 98.75 212 ALA A O 1
ATOM 1693 N N . ASP A 1 213 ? 4.832 -9.902 -6.267 1.00 98.75 213 ASP A N 1
ATOM 1694 C CA . ASP A 1 213 ? 4.957 -11.297 -6.660 1.00 98.75 213 ASP A CA 1
ATOM 1695 C C . ASP A 1 213 ? 6.183 -11.524 -7.563 1.00 98.75 213 ASP A C 1
ATOM 1697 O O . ASP A 1 213 ? 6.085 -11.443 -8.793 1.00 98.75 213 ASP A O 1
ATOM 1701 N N . PRO A 1 214 ? 7.348 -11.858 -6.975 1.00 98.00 214 PRO A N 1
ATOM 1702 C CA . PRO A 1 214 ? 8.549 -12.180 -7.746 1.00 98.00 214 PRO A CA 1
ATOM 1703 C C . PRO A 1 214 ? 8.394 -13.425 -8.634 1.00 98.00 214 PRO A C 1
ATOM 1705 O O . PRO A 1 214 ? 9.195 -13.644 -9.539 1.00 98.00 214 PRO A O 1
ATOM 1708 N N . PHE A 1 215 ? 7.370 -14.249 -8.384 1.00 97.75 215 PHE A N 1
ATOM 1709 C CA . PHE A 1 215 ? 7.090 -15.489 -9.105 1.00 97.75 215 PHE A CA 1
ATOM 1710 C C . PHE A 1 215 ? 5.944 -15.343 -10.113 1.00 97.75 215 PHE A C 1
ATOM 1712 O O . PHE A 1 215 ? 5.557 -16.338 -10.729 1.00 97.75 215 PHE A O 1
ATOM 1719 N N . LEU A 1 216 ? 5.449 -14.123 -10.352 1.00 98.06 216 LEU A N 1
ATOM 1720 C CA . LEU A 1 216 ? 4.396 -13.836 -11.328 1.00 98.06 216 LEU A CA 1
ATOM 1721 C C . LEU A 1 216 ? 4.648 -14.487 -12.704 1.00 98.06 216 LEU A C 1
ATOM 1723 O O . LEU A 1 216 ? 3.742 -15.167 -13.189 1.00 98.06 216 LEU A O 1
ATOM 1727 N N . PRO A 1 217 ? 5.853 -14.410 -13.314 1.00 97.00 217 PRO A N 1
ATOM 1728 C CA . PRO A 1 217 ? 6.104 -15.078 -14.594 1.00 97.00 217 PRO A CA 1
ATOM 1729 C C . PRO A 1 217 ? 5.941 -16.603 -14.529 1.00 97.00 217 PRO A C 1
ATOM 1731 O O . PRO A 1 217 ? 5.379 -17.206 -15.442 1.00 97.00 217 PRO A O 1
ATOM 1734 N N . ASN A 1 218 ? 6.384 -17.230 -13.434 1.00 97.25 218 ASN A N 1
ATOM 1735 C CA . ASN A 1 218 ? 6.282 -18.678 -13.242 1.00 97.25 218 ASN A CA 1
ATOM 1736 C C . ASN A 1 218 ? 4.832 -19.121 -13.019 1.00 97.25 218 ASN A C 1
ATOM 1738 O O . ASN A 1 218 ? 4.419 -20.167 -13.514 1.00 97.25 218 ASN A O 1
ATOM 1742 N N . LYS A 1 219 ? 4.039 -18.331 -12.293 1.00 98.31 219 LYS A N 1
ATOM 1743 C CA . LYS A 1 219 ? 2.613 -18.609 -12.074 1.00 98.31 219 LYS A CA 1
ATOM 1744 C C . LYS A 1 219 ? 1.828 -18.523 -13.380 1.00 98.31 219 LYS A C 1
ATOM 1746 O O . LYS A 1 219 ? 1.031 -19.411 -13.665 1.00 98.31 219 LYS A O 1
ATOM 1751 N N . ILE A 1 220 ? 2.139 -17.537 -14.224 1.00 97.81 220 ILE A N 1
ATOM 1752 C CA . ILE A 1 220 ? 1.573 -17.437 -15.575 1.00 97.81 220 ILE A CA 1
ATOM 1753 C C . ILE A 1 220 ? 1.978 -18.647 -16.427 1.00 97.81 220 ILE A C 1
ATOM 1755 O O . ILE A 1 220 ? 1.113 -19.287 -17.020 1.00 97.81 220 ILE A O 1
ATOM 1759 N N . SER A 1 221 ? 3.266 -19.003 -16.467 1.00 97.19 221 SER A N 1
ATOM 1760 C CA . SER A 1 221 ? 3.751 -20.102 -17.318 1.00 97.19 221 SER A CA 1
ATOM 1761 C C . SER A 1 221 ? 3.233 -21.481 -16.897 1.00 97.19 221 SER A C 1
ATOM 1763 O O . SER A 1 221 ? 3.082 -22.363 -17.740 1.00 97.19 221 SER A O 1
ATOM 1765 N N . THR A 1 222 ? 2.931 -21.662 -15.610 1.00 97.00 222 THR A N 1
ATOM 1766 C CA . THR A 1 222 ? 2.379 -22.906 -15.050 1.00 97.00 222 THR A CA 1
ATOM 1767 C C . THR A 1 222 ? 0.851 -22.923 -14.966 1.00 97.00 222 THR A C 1
ATOM 1769 O O . THR A 1 222 ? 0.285 -23.943 -14.583 1.00 97.00 222 THR A O 1
ATOM 1772 N N . GLY A 1 223 ? 0.176 -21.833 -15.347 1.00 96.56 223 GLY A N 1
ATOM 1773 C CA . GLY A 1 223 ? -1.286 -21.724 -15.341 1.00 96.56 223 GLY A CA 1
ATOM 1774 C C . GLY A 1 223 ? -1.923 -21.482 -13.966 1.00 96.56 223 GLY A C 1
ATOM 1775 O O . GLY A 1 223 ? -3.145 -21.520 -13.866 1.00 96.56 223 GLY A O 1
ATOM 1776 N N . ASN A 1 224 ? -1.133 -21.198 -12.928 1.00 97.00 224 ASN A N 1
ATOM 1777 C CA . ASN A 1 224 ? -1.598 -20.951 -11.556 1.00 97.00 224 ASN A CA 1
ATOM 1778 C C . ASN A 1 224 ? -1.964 -19.469 -11.355 1.00 97.00 224 ASN A C 1
ATOM 1780 O O . ASN A 1 224 ? -1.355 -18.756 -10.553 1.00 97.00 224 ASN A O 1
ATOM 1784 N N . LEU A 1 225 ? -2.907 -18.964 -12.153 1.00 97.44 225 LEU A N 1
ATOM 1785 C CA . LEU A 1 225 ? -3.213 -17.529 -12.212 1.00 97.44 225 LEU A CA 1
ATOM 1786 C C . LEU A 1 225 ? -3.844 -17.003 -10.917 1.00 97.44 225 LEU A C 1
ATOM 1788 O O . LEU A 1 225 ? -3.605 -15.861 -10.534 1.00 97.44 225 LEU A O 1
ATOM 1792 N N . GLU A 1 226 ? -4.607 -17.835 -10.213 1.00 96.81 226 GLU A N 1
ATOM 1793 C CA . GLU A 1 226 ? -5.235 -17.484 -8.940 1.00 96.81 226 GLU A CA 1
ATOM 1794 C C . GLU A 1 226 ? -4.232 -17.316 -7.784 1.00 96.81 226 GLU A C 1
ATOM 1796 O O . GLU A 1 226 ? -4.578 -16.762 -6.740 1.00 96.81 226 GLU A O 1
ATOM 1801 N N . ASP A 1 227 ? -2.983 -17.760 -7.970 1.00 98.06 227 ASP A N 1
ATOM 1802 C CA . ASP A 1 227 ? -1.904 -17.609 -6.988 1.00 98.06 227 ASP A CA 1
ATOM 1803 C C . ASP A 1 227 ? -1.120 -16.306 -7.141 1.00 98.06 227 ASP A C 1
ATOM 1805 O O . ASP A 1 227 ? -0.249 -16.004 -6.311 1.00 98.06 227 ASP A O 1
ATOM 1809 N N . ILE A 1 228 ? -1.422 -15.521 -8.181 1.00 98.75 228 ILE A N 1
ATOM 1810 C CA . ILE A 1 228 ? -0.771 -14.237 -8.424 1.00 98.75 228 ILE A CA 1
ATOM 1811 C C . ILE A 1 228 ? -1.095 -13.283 -7.273 1.00 98.75 228 ILE A C 1
ATOM 1813 O O . ILE A 1 228 ? -2.245 -12.921 -7.015 1.00 98.75 228 ILE A O 1
ATOM 1817 N N . ARG A 1 229 ? -0.048 -12.834 -6.581 1.00 98.69 229 ARG A N 1
ATOM 1818 C CA . ARG A 1 229 ? -0.150 -11.874 -5.484 1.00 98.69 229 ARG A CA 1
ATOM 1819 C C . ARG A 1 229 ? -0.153 -10.451 -6.036 1.00 98.69 229 ARG A C 1
ATOM 1821 O O . ARG A 1 229 ? 0.854 -9.746 -6.028 1.00 98.69 229 ARG A O 1
ATOM 1828 N N . GLU A 1 230 ? -1.309 -10.026 -6.533 1.00 98.81 230 GLU A N 1
ATOM 1829 C CA . GLU A 1 230 ? -1.457 -8.756 -7.244 1.00 98.81 230 GLU A CA 1
ATOM 1830 C C . GLU A 1 230 ? -1.043 -7.530 -6.412 1.00 98.81 230 GLU A C 1
ATOM 1832 O O . GLU A 1 230 ? -1.499 -7.320 -5.283 1.00 98.81 230 GLU A O 1
ATOM 1837 N N . CYS A 1 231 ? -0.240 -6.646 -7.012 1.00 98.88 231 CYS A N 1
ATOM 1838 C CA . CYS A 1 231 ? 0.059 -5.334 -6.446 1.00 98.88 231 CYS A CA 1
ATOM 1839 C C . CYS A 1 231 ? -1.229 -4.516 -6.242 1.00 98.88 231 CYS A C 1
ATOM 1841 O O . CYS A 1 231 ? -2.058 -4.386 -7.145 1.00 98.88 231 CYS A O 1
ATOM 1843 N N . ILE A 1 232 ? -1.358 -3.900 -5.065 1.00 98.75 232 ILE A N 1
ATOM 1844 C CA . ILE A 1 232 ? -2.506 -3.045 -4.725 1.00 98.75 232 ILE A CA 1
ATOM 1845 C C . ILE A 1 232 ? -2.277 -1.570 -5.046 1.00 98.75 232 ILE A C 1
ATOM 1847 O O . ILE A 1 232 ? -3.164 -0.763 -4.815 1.00 98.75 232 ILE A O 1
ATOM 1851 N N . GLY A 1 233 ? -1.083 -1.196 -5.519 1.00 98.44 233 GLY A N 1
ATOM 1852 C CA . GLY A 1 233 ? -0.742 0.188 -5.854 1.00 98.44 233 GLY A CA 1
ATOM 1853 C C . GLY A 1 233 ? -0.713 1.154 -4.665 1.00 98.44 233 GLY A C 1
ATOM 1854 O O . GLY A 1 233 ? -0.990 2.326 -4.862 1.00 98.44 233 GLY A O 1
ATOM 1855 N N . CYS A 1 234 ? -0.388 0.689 -3.454 1.00 98.25 234 CYS A N 1
ATOM 1856 C CA . CYS A 1 234 ? -0.334 1.523 -2.241 1.00 98.25 234 CYS A CA 1
ATOM 1857 C C . CYS A 1 234 ? 0.926 2.394 -2.108 1.00 98.25 234 CYS A C 1
ATOM 1859 O O . CYS A 1 234 ? 1.011 3.190 -1.183 1.00 98.25 234 CYS A O 1
ATOM 1861 N N . ASN A 1 235 ? 1.942 2.178 -2.950 1.00 98.31 235 ASN A N 1
ATOM 1862 C CA . ASN A 1 235 ? 3.236 2.870 -2.909 1.00 98.31 235 ASN A CA 1
ATOM 1863 C C . ASN A 1 235 ? 3.996 2.818 -1.567 1.00 98.31 235 ASN A C 1
ATOM 1865 O O . ASN A 1 235 ? 4.975 3.533 -1.396 1.00 98.31 235 ASN A O 1
ATOM 1869 N N . VAL A 1 236 ? 3.662 1.895 -0.657 1.00 98.44 236 VAL A N 1
ATOM 1870 C CA . VAL A 1 236 ? 4.456 1.670 0.570 1.00 98.44 236 VAL A CA 1
ATOM 1871 C C . VAL A 1 236 ? 5.912 1.312 0.242 1.00 98.44 236 VAL A C 1
ATOM 1873 O O . VAL A 1 236 ? 6.815 1.726 0.963 1.00 98.44 236 VAL A O 1
ATOM 1876 N N . CYS A 1 237 ? 6.156 0.607 -0.866 1.00 98.06 237 CYS A N 1
ATOM 1877 C CA . CYS A 1 237 ? 7.507 0.331 -1.356 1.00 98.06 237 CYS A CA 1
ATOM 1878 C C . CYS A 1 237 ? 8.275 1.616 -1.690 1.00 98.06 237 CYS A C 1
ATOM 1880 O O . CYS A 1 237 ? 9.434 1.744 -1.314 1.00 98.06 237 CYS A O 1
ATOM 1882 N N . TYR A 1 238 ? 7.609 2.580 -2.327 1.00 96.94 238 TYR A N 1
ATOM 1883 C CA . TYR A 1 238 ? 8.197 3.867 -2.685 1.00 96.94 238 TYR A CA 1
ATOM 1884 C C . TYR A 1 238 ? 8.382 4.776 -1.464 1.00 96.94 238 TYR A C 1
ATOM 1886 O O . TYR A 1 238 ? 9.385 5.474 -1.364 1.00 96.94 238 TYR A O 1
ATOM 1894 N N . ALA A 1 239 ? 7.485 4.689 -0.477 1.00 97.25 239 ALA A N 1
ATOM 1895 C CA . ALA A 1 239 ? 7.648 5.414 0.779 1.00 97.25 239 ALA A CA 1
ATOM 1896 C C . ALA A 1 239 ? 8.920 5.013 1.526 1.00 97.25 239 ALA A C 1
ATOM 1898 O O . ALA A 1 239 ? 9.598 5.864 2.088 1.00 97.25 239 ALA A O 1
ATOM 1899 N N . HIS A 1 240 ? 9.269 3.728 1.507 1.00 96.44 240 HIS A N 1
ATOM 1900 C CA . HIS A 1 240 ? 10.499 3.252 2.137 1.00 96.44 240 HIS A CA 1
ATOM 1901 C C . HIS A 1 240 ? 11.748 3.699 1.368 1.00 96.44 240 HIS A C 1
ATOM 1903 O O . HIS A 1 240 ? 12.704 4.146 1.997 1.00 96.44 240 HIS A O 1
ATOM 1909 N N . ASP A 1 241 ? 11.707 3.658 0.033 1.00 94.06 241 ASP A N 1
ATOM 1910 C CA . ASP A 1 241 ? 12.774 4.198 -0.819 1.00 94.06 241 ASP A CA 1
ATOM 1911 C C . ASP A 1 241 ? 13.005 5.698 -0.557 1.00 94.06 241 ASP A C 1
ATOM 1913 O O . ASP A 1 241 ? 14.118 6.114 -0.244 1.00 94.06 241 ASP A O 1
ATOM 1917 N N . SER A 1 242 ? 11.926 6.485 -0.526 1.00 93.88 242 SER A N 1
ATOM 1918 C CA . SER A 1 242 ? 11.950 7.925 -0.221 1.00 93.88 242 SER A CA 1
ATOM 1919 C C . SER A 1 242 ? 12.516 8.242 1.169 1.00 93.88 242 SER A C 1
ATOM 1921 O O . SER A 1 242 ? 13.083 9.310 1.391 1.00 93.88 242 SER A O 1
ATOM 1923 N N . LEU A 1 243 ? 12.365 7.315 2.118 1.00 94.06 243 LEU A N 1
ATOM 1924 C CA . LEU A 1 243 ? 12.900 7.416 3.477 1.00 94.06 243 LEU A CA 1
ATOM 1925 C C . LEU A 1 243 ? 14.333 6.868 3.604 1.00 94.06 243 LEU A C 1
ATOM 1927 O O . LEU A 1 243 ? 14.916 6.957 4.685 1.00 94.06 243 LEU A O 1
ATOM 1931 N N . GLY A 1 244 ? 14.906 6.293 2.541 1.00 93.62 244 GLY A N 1
ATOM 1932 C CA . GLY A 1 244 ? 16.240 5.692 2.558 1.00 93.62 244 GLY A CA 1
ATOM 1933 C C . GLY A 1 244 ? 16.334 4.426 3.415 1.00 93.62 244 GLY A C 1
ATOM 1934 O O . GLY A 1 244 ? 17.391 4.137 3.977 1.00 93.62 244 GLY A O 1
ATOM 1935 N N . VAL A 1 245 ? 15.233 3.680 3.556 1.00 93.00 245 VAL A N 1
ATOM 1936 C CA . VAL A 1 245 ? 15.169 2.428 4.328 1.00 93.00 245 VAL A CA 1
ATOM 1937 C C . VAL A 1 245 ? 14.808 1.245 3.423 1.00 93.00 245 VAL A C 1
ATOM 1939 O O . VAL A 1 245 ? 14.215 1.449 2.363 1.00 93.00 245 VAL A O 1
ATOM 1942 N N . PRO A 1 246 ? 15.129 -0.009 3.810 1.00 93.44 246 PRO A N 1
ATOM 1943 C CA . PRO A 1 246 ? 14.788 -1.176 3.001 1.00 93.44 246 PRO A CA 1
ATOM 1944 C C . PRO A 1 246 ? 13.302 -1.209 2.637 1.00 93.44 246 PRO A C 1
ATOM 1946 O O . PRO A 1 246 ? 12.436 -1.056 3.505 1.00 93.44 246 PRO A O 1
ATOM 1949 N N . ILE A 1 247 ? 13.014 -1.413 1.350 1.00 94.81 247 ILE A N 1
ATOM 1950 C CA . ILE A 1 247 ? 11.645 -1.386 0.843 1.00 94.81 247 ILE A CA 1
ATOM 1951 C C . ILE A 1 247 ? 10.785 -2.479 1.477 1.00 94.81 247 ILE A C 1
ATOM 1953 O O . ILE A 1 247 ? 11.236 -3.598 1.706 1.00 94.81 247 ILE A O 1
ATOM 1957 N N . ARG A 1 248 ? 9.514 -2.157 1.729 1.00 97.38 248 ARG A N 1
ATOM 1958 C CA . ARG A 1 248 ? 8.496 -3.115 2.176 1.00 97.38 248 ARG A CA 1
ATOM 1959 C C . ARG A 1 248 ? 7.352 -3.181 1.179 1.00 97.38 248 ARG A C 1
ATOM 1961 O O . ARG A 1 248 ? 7.025 -2.193 0.523 1.00 97.38 248 ARG A O 1
ATOM 1968 N N . CYS A 1 249 ? 6.686 -4.328 1.111 1.00 98.75 249 CYS A N 1
ATOM 1969 C CA . CYS A 1 249 ? 5.473 -4.497 0.322 1.00 98.75 249 CYS A CA 1
ATOM 1970 C C . CYS A 1 249 ? 4.290 -4.848 1.227 1.00 98.75 249 CYS A C 1
ATOM 1972 O O . CYS A 1 249 ? 4.393 -5.718 2.086 1.00 98.75 249 CYS A O 1
ATOM 1974 N N . THR A 1 250 ? 3.140 -4.198 1.017 1.00 98.88 250 THR A N 1
ATOM 1975 C CA . THR A 1 250 ? 1.905 -4.540 1.745 1.00 98.88 250 THR A CA 1
ATOM 1976 C C . THR A 1 250 ? 1.454 -5.968 1.466 1.00 98.88 250 THR A C 1
ATOM 1978 O O . THR A 1 250 ? 0.917 -6.624 2.350 1.00 98.88 250 THR A O 1
ATOM 1981 N N . GLN A 1 251 ? 1.663 -6.444 0.238 1.00 98.81 251 GLN A N 1
ATOM 1982 C CA . GLN A 1 251 ? 1.285 -7.794 -0.158 1.00 98.81 251 GLN A CA 1
ATOM 1983 C C . GLN A 1 251 ? 2.317 -8.832 0.270 1.00 98.81 251 GLN A C 1
ATOM 1985 O O . GLN A 1 251 ? 1.944 -9.856 0.837 1.00 98.81 251 GLN A O 1
ATOM 1990 N N . ASN A 1 252 ? 3.591 -8.562 -0.018 1.00 98.75 252 ASN A N 1
ATOM 1991 C CA . ASN A 1 252 ? 4.695 -9.489 0.179 1.00 98.75 252 ASN A CA 1
ATOM 1992 C C . ASN A 1 252 ? 5.531 -9.099 1.412 1.00 98.75 252 ASN A C 1
ATOM 1994 O O . ASN A 1 252 ? 6.389 -8.218 1.300 1.00 98.75 252 ASN A O 1
ATOM 1998 N N . PRO A 1 253 ? 5.328 -9.750 2.572 1.00 98.31 253 PRO A N 1
ATOM 1999 C CA . PRO A 1 253 ? 6.104 -9.452 3.771 1.00 98.31 253 PRO A CA 1
ATOM 2000 C C . PRO A 1 253 ? 7.574 -9.861 3.661 1.00 98.31 253 PRO A C 1
ATOM 2002 O O . PRO A 1 253 ? 8.358 -9.413 4.487 1.00 98.31 253 PRO A O 1
ATOM 2005 N N . THR A 1 254 ? 7.958 -10.684 2.674 1.00 97.38 254 THR A N 1
ATOM 2006 C CA . THR A 1 254 ? 9.347 -11.141 2.515 1.00 97.38 254 THR A CA 1
ATOM 2007 C C . THR A 1 254 ? 10.229 -10.144 1.785 1.00 97.38 254 THR A C 1
ATOM 2009 O O . THR A 1 254 ? 11.442 -10.313 1.803 1.00 97.38 254 THR A O 1
ATOM 2012 N N . MET A 1 255 ? 9.641 -9.127 1.148 1.00 96.88 255 MET A N 1
ATOM 2013 C CA . MET A 1 255 ? 10.391 -8.110 0.420 1.00 96.88 255 MET A CA 1
ATOM 2014 C C . MET A 1 255 ? 11.332 -7.356 1.365 1.00 96.88 255 MET A C 1
ATOM 2016 O O . MET A 1 255 ? 10.882 -6.754 2.343 1.00 96.88 255 MET A O 1
ATOM 2020 N N . GLY A 1 256 ? 12.627 -7.390 1.055 1.00 91.81 256 GLY A N 1
ATO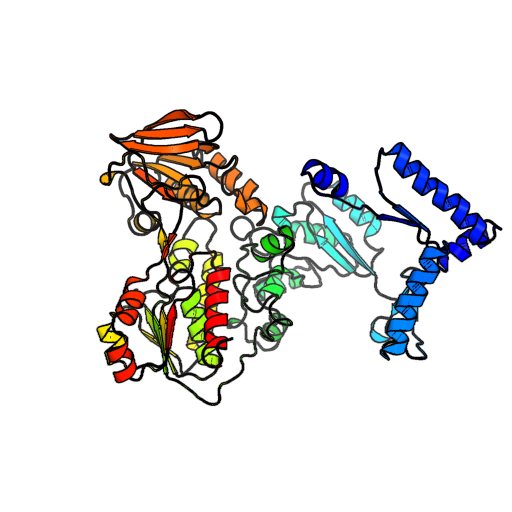M 2021 C CA . GLY A 1 256 ? 13.680 -6.793 1.871 1.00 91.81 256 GLY A CA 1
ATOM 2022 C C . GLY A 1 256 ? 14.035 -7.621 3.109 1.00 91.81 256 GLY A C 1
ATOM 2023 O O . GLY A 1 256 ? 14.774 -7.132 3.963 1.00 91.81 256 GLY A O 1
ATOM 2024 N N . GLU A 1 257 ? 13.508 -8.838 3.250 1.00 92.06 257 GLU A N 1
ATOM 2025 C CA . GLU A 1 257 ? 13.743 -9.774 4.361 1.00 92.06 257 GLU A CA 1
ATOM 2026 C C . GLU A 1 257 ? 14.494 -11.040 3.899 1.00 92.06 257 GLU A C 1
ATOM 2028 O O . GLU A 1 257 ? 14.922 -11.847 4.726 1.00 92.06 257 GLU A O 1
ATOM 2033 N N . GLU A 1 258 ? 14.697 -11.214 2.590 1.00 89.81 258 GLU A N 1
ATOM 2034 C CA . GLU A 1 258 ? 15.206 -12.446 1.982 1.00 89.81 258 GLU A CA 1
ATOM 2035 C C . GLU A 1 258 ? 16.615 -12.784 2.460 1.00 89.81 258 GLU A C 1
ATOM 2037 O O . GLU A 1 258 ? 16.879 -13.900 2.899 1.00 89.81 258 GLU A O 1
ATOM 2042 N N . TRP A 1 259 ? 17.521 -11.806 2.426 1.00 81.94 259 TRP A N 1
ATOM 2043 C CA . TRP A 1 259 ? 18.893 -12.005 2.887 1.00 81.94 259 TRP A CA 1
ATOM 2044 C C . TRP A 1 259 ? 19.009 -11.940 4.413 1.00 81.94 259 TRP A C 1
ATOM 2046 O O . TRP A 1 259 ? 19.657 -12.790 5.016 1.00 81.94 259 TRP A O 1
ATOM 2056 N N . ARG A 1 260 ? 18.370 -10.951 5.055 1.00 83.00 260 ARG A N 1
ATOM 2057 C CA . ARG A 1 260 ? 18.555 -10.713 6.499 1.00 83.00 260 ARG A CA 1
ATOM 2058 C C . ARG A 1 260 ? 17.888 -11.751 7.396 1.00 83.00 260 ARG A C 1
ATOM 2060 O O . ARG A 1 260 ? 18.405 -12.018 8.472 1.00 83.00 260 ARG A O 1
ATOM 2067 N N . ASN A 1 261 ? 16.757 -12.307 6.964 1.00 86.06 261 ASN A N 1
ATOM 2068 C CA . ASN A 1 261 ? 15.952 -13.242 7.750 1.00 86.06 261 ASN A CA 1
ATOM 2069 C C . ASN A 1 261 ? 15.747 -14.592 7.045 1.00 86.06 261 ASN A C 1
ATOM 2071 O O . ASN A 1 261 ? 15.102 -15.480 7.600 1.00 86.06 261 ASN A O 1
ATOM 2075 N N . GLY A 1 262 ? 16.278 -14.772 5.830 1.00 86.88 262 GLY A N 1
ATOM 2076 C CA . GLY A 1 262 ? 16.126 -16.015 5.071 1.00 86.88 262 GLY A CA 1
ATOM 2077 C C . GLY A 1 262 ? 14.697 -16.266 4.581 1.00 86.88 262 GLY A C 1
ATOM 2078 O O . GLY A 1 262 ? 14.350 -17.407 4.275 1.00 86.88 262 GLY A O 1
ATOM 2079 N N . TRP A 1 263 ? 13.840 -15.241 4.557 1.00 92.88 263 TRP A N 1
ATOM 2080 C CA . TRP A 1 263 ? 12.442 -15.392 4.153 1.00 92.88 263 TRP A CA 1
ATOM 2081 C C . TRP A 1 263 ? 12.324 -15.569 2.640 1.00 92.88 263 TRP A C 1
ATOM 2083 O O . TRP A 1 263 ? 13.105 -15.015 1.872 1.00 92.88 263 TRP A O 1
ATOM 2093 N N . HIS A 1 264 ? 11.331 -16.334 2.192 1.00 95.44 264 HIS A N 1
ATOM 2094 C CA . HIS A 1 264 ? 11.137 -16.602 0.771 1.00 95.44 264 HIS A CA 1
ATOM 2095 C C . HIS A 1 264 ? 9.657 -16.449 0.394 1.00 95.44 264 HIS A C 1
ATOM 2097 O O . HIS A 1 264 ? 8.805 -17.014 1.080 1.00 95.44 264 HIS A O 1
ATOM 2103 N N . PRO A 1 265 ? 9.325 -15.746 -0.706 1.00 92.56 265 PRO A N 1
ATOM 2104 C CA . PRO A 1 265 ? 7.945 -15.362 -1.029 1.00 92.56 265 PRO A CA 1
ATOM 2105 C C . PRO A 1 265 ? 7.004 -16.540 -1.326 1.00 92.56 265 PRO A C 1
ATOM 2107 O O . PRO A 1 265 ? 5.793 -16.380 -1.210 1.00 92.56 265 PRO A O 1
ATOM 2110 N N . GLU A 1 266 ? 7.560 -17.695 -1.708 1.00 93.50 266 GLU A N 1
ATOM 2111 C CA . GLU A 1 266 ? 6.818 -18.911 -2.103 1.00 93.50 266 GLU A CA 1
ATOM 2112 C C . GLU A 1 266 ? 7.265 -20.186 -1.359 1.00 93.50 266 GLU A C 1
ATOM 2114 O O . GLU A 1 266 ? 6.813 -21.282 -1.672 1.00 93.50 266 GLU A O 1
ATOM 2119 N N . LYS A 1 267 ? 8.230 -20.093 -0.431 1.00 90.81 267 LYS A N 1
ATOM 2120 C CA . LYS A 1 267 ? 8.802 -21.278 0.235 1.00 90.81 267 LYS A CA 1
ATOM 2121 C C . LYS A 1 267 ? 8.804 -21.063 1.734 1.00 90.81 267 LYS A C 1
ATOM 2123 O O . LYS A 1 267 ? 9.658 -20.357 2.263 1.00 90.81 267 LYS A O 1
ATOM 2128 N N . ILE A 1 268 ? 7.866 -21.718 2.402 1.00 91.00 268 ILE A N 1
ATOM 2129 C CA . ILE A 1 268 ? 7.784 -21.747 3.856 1.00 91.00 268 ILE A CA 1
ATOM 2130 C C . ILE A 1 268 ? 8.409 -23.048 4.361 1.00 91.00 268 ILE A C 1
ATOM 2132 O O . ILE A 1 268 ? 8.160 -24.129 3.827 1.00 91.00 268 ILE A O 1
ATOM 2136 N N . LEU A 1 269 ? 9.267 -22.943 5.378 1.00 86.88 269 LEU A N 1
ATOM 2137 C CA . LEU A 1 269 ? 9.894 -24.107 5.998 1.00 86.88 269 LEU A CA 1
ATOM 2138 C C . LEU A 1 269 ? 8.852 -24.883 6.809 1.00 86.88 269 LEU A C 1
ATOM 2140 O O . LEU A 1 269 ? 8.257 -24.353 7.743 1.00 86.88 269 LEU A O 1
ATOM 2144 N N . THR A 1 270 ? 8.655 -26.157 6.479 1.00 89.00 270 THR A N 1
ATOM 2145 C CA . THR A 1 270 ? 7.731 -27.030 7.214 1.00 89.00 270 THR A CA 1
ATOM 2146 C C . THR A 1 270 ? 8.291 -27.410 8.582 1.00 89.00 270 THR A C 1
ATOM 2148 O O . THR A 1 270 ? 9.465 -27.783 8.687 1.00 89.00 270 THR A O 1
ATOM 2151 N N . THR A 1 271 ? 7.450 -27.423 9.615 1.00 86.81 271 THR A N 1
ATOM 2152 C CA . THR A 1 271 ? 7.839 -27.892 10.950 1.00 86.81 271 THR A CA 1
ATOM 2153 C C . THR A 1 271 ? 7.724 -29.414 11.074 1.00 86.81 271 THR A C 1
ATOM 2155 O O . THR A 1 271 ? 6.816 -30.051 10.531 1.00 86.81 271 THR A O 1
ATOM 2158 N N . LYS A 1 272 ? 8.641 -30.026 11.835 1.00 84.06 272 LYS A N 1
ATOM 2159 C CA . LYS A 1 272 ? 8.534 -31.443 12.232 1.00 84.06 272 LYS A CA 1
ATOM 2160 C C . LYS A 1 272 ? 7.581 -31.633 13.414 1.00 84.06 272 LYS A C 1
ATOM 2162 O O . LYS A 1 272 ? 7.018 -32.716 13.562 1.00 84.06 272 LYS A O 1
ATOM 2167 N N . LYS A 1 273 ? 7.395 -30.602 14.249 1.00 88.19 273 LYS A N 1
ATOM 2168 C CA . LYS A 1 273 ? 6.535 -30.641 15.437 1.00 88.19 273 LYS A CA 1
ATOM 2169 C C . LYS A 1 273 ? 5.264 -29.843 15.163 1.00 88.19 273 LYS A C 1
ATOM 2171 O O . LYS A 1 273 ? 5.161 -28.668 15.490 1.00 88.19 273 LYS A O 1
ATOM 2176 N N . ARG A 1 274 ? 4.283 -30.502 14.550 1.00 92.62 274 ARG A N 1
ATOM 2177 C CA . ARG A 1 274 ? 2.978 -29.893 14.272 1.00 92.62 274 ARG A CA 1
ATOM 2178 C C . ARG A 1 274 ? 2.245 -29.632 15.586 1.00 92.62 274 ARG A C 1
ATOM 2180 O O . ARG A 1 274 ? 2.052 -30.560 16.365 1.00 92.62 274 ARG A O 1
ATOM 2187 N N . LYS A 1 275 ? 1.821 -28.387 15.781 1.00 94.56 275 LYS A N 1
ATOM 2188 C CA . LYS A 1 275 ? 1.008 -27.935 16.921 1.00 94.56 275 LYS A CA 1
ATOM 2189 C C . LYS A 1 275 ? -0.374 -27.490 16.459 1.00 94.56 275 LYS A C 1
ATOM 2191 O O . LYS A 1 275 ? -0.555 -27.173 15.280 1.00 94.56 275 LYS A O 1
ATOM 2196 N N . ARG A 1 276 ? -1.325 -27.435 17.385 1.00 96.94 276 ARG A N 1
ATOM 2197 C CA . ARG A 1 276 ? -2.624 -26.783 17.205 1.00 96.94 276 ARG A CA 1
ATOM 2198 C C . ARG A 1 276 ? -2.504 -25.302 17.556 1.00 96.94 276 ARG A C 1
ATOM 2200 O O . ARG A 1 276 ? -2.109 -24.964 18.670 1.00 96.94 276 ARG A O 1
ATOM 2207 N N . VAL A 1 277 ? -2.861 -24.430 16.618 1.00 98.19 277 VAL A N 1
ATOM 2208 C CA . VAL A 1 277 ? -2.794 -22.974 16.781 1.00 98.19 277 VAL A CA 1
ATOM 2209 C C . VAL A 1 277 ? -4.172 -22.357 16.574 1.00 98.19 277 VAL A C 1
ATOM 2211 O O . VAL A 1 277 ? -4.800 -22.582 15.544 1.00 98.19 277 VAL A O 1
ATOM 2214 N N . LEU A 1 278 ? -4.625 -21.568 17.542 1.00 98.56 278 LEU A N 1
ATOM 2215 C CA . LEU A 1 278 ? -5.814 -20.732 17.421 1.00 98.56 278 LEU A CA 1
ATOM 2216 C C . LEU A 1 278 ? -5.388 -19.311 17.050 1.00 98.56 278 LEU A C 1
ATOM 2218 O O . LEU A 1 278 ? -4.593 -18.698 17.758 1.00 98.56 278 LEU A O 1
ATOM 2222 N N . VAL A 1 279 ? -5.936 -18.771 15.968 1.00 98.81 279 VAL A N 1
ATOM 2223 C CA . VAL A 1 279 ? -5.777 -17.374 15.559 1.00 98.81 279 VAL A CA 1
ATOM 2224 C C . VAL A 1 279 ? -7.123 -16.675 15.727 1.00 98.81 279 VAL A C 1
ATOM 2226 O O . VAL A 1 279 ? -8.114 -17.081 15.125 1.00 98.81 279 VAL A O 1
ATOM 2229 N N . VAL A 1 280 ? -7.174 -15.630 16.553 1.00 98.81 280 VAL A N 1
ATOM 2230 C CA . VAL A 1 280 ? -8.397 -14.868 16.841 1.00 98.81 280 VAL A CA 1
ATOM 2231 C C . VAL A 1 280 ? -8.344 -13.517 16.133 1.00 98.81 280 VAL A C 1
ATOM 2233 O O . VAL A 1 280 ? -7.560 -12.646 16.507 1.00 98.81 280 VAL A O 1
ATOM 2236 N N . GLY A 1 281 ? -9.208 -13.334 15.137 1.00 98.75 281 GLY A N 1
ATOM 2237 C CA . GLY A 1 281 ? -9.310 -12.144 14.295 1.00 98.75 281 GLY A CA 1
ATOM 2238 C C . GLY A 1 281 ? -8.750 -12.374 12.890 1.00 98.75 281 GLY A C 1
ATOM 2239 O O . GLY A 1 281 ? -7.586 -12.721 12.714 1.00 98.75 281 GLY A O 1
ATOM 2240 N N . SER A 1 282 ? -9.569 -12.121 11.869 1.00 98.56 282 SER A N 1
ATOM 2241 C CA . SER A 1 282 ? -9.233 -12.321 10.449 1.00 98.56 282 SER A CA 1
ATOM 2242 C C . SER A 1 282 ? -8.804 -11.034 9.732 1.00 98.56 282 SER A C 1
ATOM 2244 O O . SER A 1 282 ? -8.996 -10.875 8.527 1.00 98.56 282 SER A O 1
ATOM 2246 N N . GLY A 1 283 ? -8.217 -10.081 10.460 1.00 98.69 283 GLY A N 1
ATOM 2247 C CA . GLY A 1 283 ? -7.553 -8.927 9.847 1.00 98.69 283 GLY A CA 1
ATOM 2248 C C . GLY A 1 283 ? -6.309 -9.327 9.032 1.00 98.69 283 GLY A C 1
ATOM 2249 O O . GLY A 1 283 ? -5.930 -10.500 9.016 1.00 98.69 283 GLY A O 1
ATOM 2250 N N . PRO A 1 284 ? -5.604 -8.364 8.403 1.00 98.81 284 PRO A N 1
ATOM 2251 C CA . PRO A 1 284 ? -4.383 -8.635 7.629 1.00 98.81 284 PRO A CA 1
ATOM 2252 C C . PRO A 1 284 ? -3.350 -9.490 8.376 1.00 98.81 284 PRO A C 1
ATOM 2254 O O . PRO A 1 284 ? -2.757 -10.390 7.788 1.00 98.81 284 PRO A O 1
ATOM 2257 N N . ALA A 1 285 ? -3.163 -9.229 9.674 1.00 98.88 285 ALA A N 1
ATOM 2258 C CA . ALA A 1 285 ? -2.220 -9.967 10.509 1.00 98.88 285 ALA A CA 1
ATOM 2259 C C . ALA A 1 285 ? -2.654 -11.422 10.741 1.00 98.88 285 ALA A C 1
ATOM 2261 O O . ALA A 1 285 ? -1.863 -12.338 10.535 1.00 98.88 285 ALA A O 1
ATOM 2262 N N . GLY A 1 286 ? -3.915 -11.645 11.124 1.00 98.88 286 GLY A N 1
ATOM 2263 C CA . GLY A 1 286 ? -4.429 -12.987 11.397 1.00 98.88 286 GLY A CA 1
ATOM 2264 C C . GLY A 1 286 ? -4.550 -13.851 10.143 1.00 98.88 286 GLY A C 1
ATOM 2265 O O . GLY A 1 286 ? -4.223 -15.036 10.188 1.00 98.88 286 GLY A O 1
ATOM 2266 N N . LEU A 1 287 ? -4.931 -13.260 9.004 1.00 98.94 287 LEU A N 1
ATOM 2267 C CA . LEU A 1 287 ? -4.941 -13.958 7.716 1.00 98.94 287 LEU A CA 1
ATOM 2268 C C . LEU A 1 287 ? -3.532 -14.389 7.296 1.00 98.94 287 LEU A C 1
ATOM 2270 O O . LEU A 1 287 ? -3.339 -15.540 6.914 1.00 98.94 287 LEU A O 1
ATOM 2274 N N . GLU A 1 288 ? -2.540 -13.498 7.392 1.00 98.88 288 GLU A N 1
ATOM 2275 C CA . GLU A 1 288 ? -1.161 -13.855 7.045 1.00 98.88 288 GLU A CA 1
ATOM 2276 C C . GLU A 1 288 ? -0.593 -14.918 7.993 1.00 98.88 288 GLU A C 1
ATOM 2278 O O . GLU A 1 288 ? -0.021 -15.901 7.525 1.00 98.88 288 GLU A O 1
ATOM 2283 N N . ALA A 1 289 ? -0.802 -14.767 9.305 1.00 98.75 289 ALA A N 1
ATOM 2284 C CA . ALA A 1 289 ? -0.352 -15.749 10.288 1.00 98.75 289 ALA A CA 1
ATOM 2285 C C . ALA A 1 289 ? -0.970 -17.128 10.025 1.00 98.75 289 ALA A C 1
ATOM 2287 O O . ALA A 1 289 ? -0.256 -18.127 9.993 1.00 98.75 289 ALA A O 1
ATOM 2288 N N . SER A 1 290 ? -2.283 -17.185 9.778 1.00 98.81 290 SER A N 1
ATOM 2289 C CA . SER A 1 290 ? -2.992 -18.444 9.514 1.00 98.81 290 SER A CA 1
ATOM 2290 C C . SER A 1 290 ? -2.468 -19.138 8.261 1.00 98.81 290 SER A C 1
ATOM 2292 O O . SER A 1 290 ? -2.190 -20.335 8.303 1.00 98.81 290 SER A O 1
ATOM 2294 N N . ARG A 1 291 ? -2.274 -18.381 7.170 1.00 98.38 291 ARG A N 1
ATOM 2295 C CA . ARG A 1 291 ? -1.703 -18.887 5.915 1.00 98.38 291 ARG A CA 1
ATOM 2296 C C . ARG A 1 291 ? -0.325 -19.511 6.146 1.00 98.38 291 ARG A C 1
ATOM 2298 O O . ARG A 1 291 ? -0.113 -20.668 5.797 1.00 98.38 291 ARG A O 1
ATOM 2305 N N . VAL A 1 292 ? 0.593 -18.767 6.770 1.00 98.25 292 VAL A N 1
ATOM 2306 C CA . VAL A 1 292 ? 1.971 -19.231 7.002 1.00 98.25 292 VAL A CA 1
ATOM 2307 C C . VAL A 1 292 ? 1.994 -20.445 7.928 1.00 98.25 292 VAL A C 1
ATOM 2309 O O . VAL A 1 292 ? 2.665 -21.425 7.624 1.00 98.25 292 VAL A O 1
ATOM 2312 N N . LEU A 1 293 ? 1.230 -20.434 9.025 1.00 98.12 293 LEU A N 1
ATOM 2313 C CA . LEU A 1 293 ? 1.142 -21.572 9.947 1.00 98.12 293 LEU A CA 1
ATOM 2314 C C . LEU A 1 293 ? 0.589 -22.832 9.270 1.00 98.12 293 LEU A C 1
ATOM 2316 O O . LEU A 1 293 ? 1.075 -23.937 9.530 1.00 98.12 293 LEU A O 1
ATOM 2320 N N . GLY A 1 294 ? -0.405 -22.668 8.393 1.00 97.75 294 GLY A N 1
ATOM 2321 C CA . GLY A 1 294 ? -0.935 -23.747 7.567 1.00 97.75 294 GLY A CA 1
ATOM 2322 C C . GLY A 1 294 ? 0.134 -24.331 6.645 1.00 97.75 294 GLY A C 1
ATOM 2323 O O . GLY A 1 294 ? 0.363 -25.539 6.668 1.00 97.75 294 GLY A O 1
ATOM 2324 N N . GLU A 1 295 ? 0.866 -23.488 5.918 1.00 96.50 295 GLU A N 1
ATOM 2325 C CA . GLU A 1 295 ? 1.964 -23.917 5.036 1.00 96.50 295 GLU A CA 1
ATOM 2326 C C . GLU A 1 295 ? 3.139 -24.554 5.798 1.00 96.50 295 GLU A C 1
ATOM 2328 O O . GLU A 1 295 ? 3.762 -25.496 5.306 1.00 96.50 295 GLU A O 1
ATOM 2333 N N . MET A 1 296 ? 3.405 -24.121 7.035 1.00 96.06 296 MET A N 1
ATOM 2334 C CA . MET A 1 296 ? 4.364 -24.778 7.935 1.00 96.06 296 MET A CA 1
ATOM 2335 C C . MET A 1 296 ? 3.900 -26.180 8.372 1.00 96.06 296 MET A C 1
ATOM 2337 O O . MET A 1 296 ? 4.725 -26.999 8.784 1.00 96.06 296 MET A O 1
ATOM 2341 N N . GLY A 1 297 ? 2.600 -26.479 8.282 1.00 96.25 297 GLY A N 1
ATOM 2342 C CA . GLY A 1 297 ? 2.000 -27.773 8.614 1.00 96.25 297 GLY A CA 1
ATOM 2343 C C . GLY A 1 297 ? 1.316 -27.847 9.985 1.00 96.25 297 GLY A C 1
ATOM 2344 O O . GLY A 1 297 ? 0.951 -28.947 10.413 1.00 96.25 297 GLY A O 1
ATOM 2345 N N . HIS A 1 298 ? 1.134 -26.726 10.689 1.00 97.50 298 HIS A N 1
ATOM 2346 C CA . HIS A 1 298 ? 0.352 -26.684 11.933 1.00 97.50 298 HIS A CA 1
ATOM 2347 C C . HIS A 1 298 ? -1.136 -26.938 11.661 1.00 97.50 298 HIS A C 1
ATOM 2349 O O . HIS A 1 298 ? -1.616 -26.723 10.553 1.00 97.50 298 HIS A O 1
ATOM 2355 N N . LYS A 1 299 ? -1.891 -27.385 12.667 1.00 97.94 299 LYS A N 1
ATOM 2356 C CA . LYS A 1 299 ? -3.360 -27.383 12.589 1.00 97.94 299 LYS A CA 1
ATOM 2357 C C . LYS A 1 299 ? -3.856 -26.028 13.066 1.00 97.94 299 LYS A C 1
ATOM 2359 O O . LYS A 1 299 ? -3.610 -25.686 14.221 1.00 97.94 299 LYS A O 1
ATOM 2364 N N . VAL A 1 300 ? -4.510 -25.267 12.202 1.00 98.69 300 VAL A N 1
ATOM 2365 C CA . VAL A 1 300 ? -4.890 -23.881 12.484 1.00 98.69 300 VAL A CA 1
ATOM 2366 C C . VAL A 1 300 ? -6.403 -23.770 12.578 1.00 98.69 300 VAL A C 1
ATOM 2368 O O . VAL A 1 300 ? -7.105 -24.233 11.687 1.00 98.69 300 VAL A O 1
ATOM 2371 N N . ALA A 1 301 ? -6.896 -23.115 13.622 1.00 98.69 301 ALA A N 1
ATOM 2372 C CA . ALA A 1 301 ? -8.258 -22.603 13.672 1.00 98.69 301 ALA A CA 1
ATOM 2373 C C . ALA A 1 301 ? -8.217 -21.077 13.600 1.00 98.69 301 ALA A C 1
ATOM 2375 O O . ALA A 1 301 ? -7.569 -20.440 14.427 1.00 98.69 301 ALA A O 1
ATOM 2376 N N . LEU A 1 302 ? -8.898 -20.494 12.618 1.00 98.88 302 LEU A N 1
ATOM 2377 C CA . LEU A 1 302 ? -9.050 -19.051 12.461 1.00 98.88 302 LEU A CA 1
ATOM 2378 C C . LEU A 1 302 ? -10.470 -18.652 12.870 1.00 98.88 302 LEU A C 1
ATOM 2380 O O . LEU A 1 302 ? -11.419 -18.917 12.135 1.00 98.88 302 LEU A O 1
ATOM 2384 N N . ALA A 1 303 ? -10.611 -18.006 14.025 1.00 98.75 303 ALA A N 1
ATOM 2385 C CA . ALA A 1 303 ? -11.889 -17.505 14.524 1.00 98.75 303 ALA A CA 1
ATOM 2386 C C . ALA A 1 303 ? -12.067 -16.020 14.179 1.00 98.75 303 ALA A C 1
ATOM 2388 O O . ALA A 1 303 ? -11.188 -15.200 14.450 1.00 98.75 303 ALA A O 1
ATOM 2389 N N . GLU A 1 304 ? -13.211 -15.658 13.606 1.00 98.69 304 GLU A N 1
ATOM 2390 C CA . GLU A 1 304 ? -13.580 -14.280 13.276 1.00 98.69 304 GLU A CA 1
ATOM 2391 C C . GLU A 1 304 ? -14.947 -13.949 13.870 1.00 98.69 304 GLU A C 1
ATOM 2393 O O . GLU A 1 304 ? -15.909 -14.680 13.661 1.00 98.69 304 GLU A O 1
ATOM 2398 N N . LYS A 1 305 ? -15.057 -12.808 14.563 1.00 98.00 305 LYS A N 1
ATOM 2399 C CA . LYS A 1 305 ? -16.321 -12.369 15.177 1.00 98.00 305 LYS A CA 1
ATOM 2400 C C . LYS A 1 305 ? -17.406 -12.042 14.143 1.00 98.00 305 LYS A C 1
ATOM 2402 O O . LYS A 1 305 ? -18.590 -12.127 14.446 1.00 98.00 305 LYS A O 1
ATOM 2407 N N . SER A 1 306 ? -17.003 -11.610 12.953 1.00 96.50 306 SER A N 1
ATOM 2408 C CA . SER A 1 306 ? -17.874 -11.124 11.884 1.00 96.50 306 SER A CA 1
ATOM 2409 C C . SER A 1 306 ? -18.192 -12.228 10.872 1.00 96.50 306 SER A C 1
ATOM 2411 O O . SER A 1 306 ? -17.540 -13.268 10.824 1.00 96.50 306 SER A O 1
ATOM 2413 N N . ARG A 1 307 ? -19.179 -11.983 10.004 1.00 96.69 307 ARG A N 1
ATOM 2414 C CA . ARG A 1 307 ? -19.492 -12.892 8.892 1.00 96.69 307 ARG A CA 1
ATOM 2415 C C . ARG A 1 307 ? -18.448 -12.864 7.775 1.00 96.69 307 ARG A C 1
ATOM 2417 O O . ARG A 1 307 ? -18.154 -13.896 7.180 1.00 96.69 307 ARG A O 1
ATOM 2424 N N . GLU A 1 308 ? -17.929 -11.682 7.451 1.00 96.75 308 GLU A N 1
ATOM 2425 C CA . GLU A 1 308 ? -16.919 -11.502 6.405 1.00 96.75 308 GLU A CA 1
ATOM 2426 C C . GLU A 1 308 ? -15.509 -11.467 7.010 1.00 96.75 308 GLU A C 1
ATOM 2428 O O . GLU A 1 308 ? -15.276 -10.799 8.018 1.00 96.75 308 GLU A O 1
ATOM 2433 N N . LEU A 1 309 ? -14.560 -12.148 6.363 1.00 98.31 309 LEU A N 1
ATOM 2434 C CA . LEU A 1 309 ? -13.148 -12.149 6.754 1.00 98.31 309 LEU A CA 1
ATOM 2435 C C . LEU A 1 309 ? -12.403 -10.950 6.158 1.00 98.31 309 LEU A C 1
ATOM 2437 O O . LEU A 1 309 ? -12.708 -10.525 5.046 1.00 98.31 309 LEU A O 1
ATOM 2441 N N . GLY A 1 310 ? -11.360 -10.462 6.827 1.00 97.38 310 GLY A N 1
ATOM 2442 C CA . GLY A 1 310 ? -10.481 -9.399 6.309 1.00 97.38 310 GLY A CA 1
ATOM 2443 C C . GLY A 1 310 ? -10.313 -8.202 7.240 1.00 97.38 310 GLY A C 1
ATOM 2444 O O . GLY A 1 310 ? -9.452 -7.350 6.994 1.00 97.38 310 GLY A O 1
ATOM 2445 N N . GLY A 1 311 ? -11.105 -8.130 8.314 1.00 96.88 311 GLY A N 1
ATOM 2446 C CA . GLY A 1 311 ? -11.075 -7.036 9.282 1.00 96.88 311 GLY A CA 1
ATOM 2447 C C . GLY A 1 311 ? -11.136 -5.665 8.601 1.00 96.88 311 GLY A C 1
ATOM 2448 O O . GLY A 1 311 ? -11.944 -5.440 7.699 1.00 96.88 311 GLY A O 1
ATOM 2449 N N . ARG A 1 312 ? -10.224 -4.761 8.984 1.00 96.69 312 ARG A N 1
ATOM 2450 C CA . ARG A 1 312 ? -10.167 -3.383 8.463 1.00 96.69 312 ARG A CA 1
ATOM 2451 C C . ARG A 1 312 ? -10.076 -3.266 6.935 1.00 96.69 312 ARG A C 1
ATOM 2453 O O . ARG A 1 312 ? -10.547 -2.274 6.394 1.00 96.69 312 ARG A O 1
ATOM 2460 N N . ILE A 1 313 ? -9.535 -4.271 6.232 1.00 98.06 313 ILE A N 1
ATOM 2461 C CA . ILE A 1 313 ? -9.408 -4.241 4.762 1.00 98.06 313 ILE A CA 1
ATOM 2462 C C . ILE A 1 313 ? -10.785 -4.134 4.098 1.00 98.06 313 ILE A C 1
ATOM 2464 O O . ILE A 1 313 ? -10.928 -3.408 3.120 1.00 98.06 313 ILE A O 1
ATOM 2468 N N . ILE A 1 314 ? -11.800 -4.829 4.626 1.00 95.50 314 ILE A N 1
ATOM 2469 C CA . ILE A 1 314 ? -13.153 -4.835 4.045 1.00 95.50 314 ILE A CA 1
ATOM 2470 C C . ILE A 1 314 ? -13.752 -3.432 4.066 1.00 95.50 314 ILE A C 1
ATOM 2472 O O . ILE A 1 314 ? -14.382 -3.005 3.099 1.00 95.50 314 ILE A O 1
ATOM 2476 N N . THR A 1 315 ? -13.582 -2.733 5.185 1.00 93.69 315 THR A N 1
ATOM 2477 C CA . THR A 1 315 ? -14.131 -1.395 5.374 1.00 93.69 315 THR A CA 1
ATOM 2478 C C . THR A 1 315 ? -13.327 -0.374 4.578 1.00 93.69 315 THR A C 1
ATOM 2480 O O . THR A 1 315 ? -13.909 0.415 3.840 1.00 93.69 315 THR A O 1
ATOM 2483 N N . GLU A 1 316 ? -11.996 -0.423 4.656 1.00 96.62 316 GLU A N 1
ATOM 2484 C CA . GLU A 1 316 ? -11.126 0.530 3.962 1.00 96.62 316 GLU A CA 1
ATOM 2485 C C . GLU A 1 316 ? -11.225 0.412 2.441 1.00 96.62 316 GLU A C 1
ATOM 2487 O O . GLU A 1 316 ? -11.303 1.431 1.765 1.00 96.62 316 GLU A O 1
ATOM 2492 N N . ALA A 1 317 ? -11.314 -0.800 1.885 1.00 97.31 317 ALA A N 1
ATOM 2493 C CA . ALA A 1 317 ? -11.412 -0.987 0.437 1.00 97.31 317 ALA A CA 1
ATOM 2494 C C . ALA A 1 317 ? -12.741 -0.494 -0.166 1.00 97.31 317 ALA A C 1
ATOM 2496 O O . ALA A 1 317 ? -12.838 -0.314 -1.379 1.00 97.31 317 ALA A O 1
ATOM 2497 N N . LYS A 1 318 ? -13.774 -0.262 0.657 1.00 95.50 318 LYS A N 1
ATOM 2498 C CA . LYS A 1 318 ? -15.039 0.353 0.216 1.00 95.50 318 LYS A CA 1
ATOM 2499 C C . LYS A 1 318 ? -14.934 1.873 0.088 1.00 95.50 318 LYS A C 1
ATOM 2501 O O . LYS A 1 318 ? -15.831 2.490 -0.485 1.00 95.50 318 LYS A O 1
ATOM 2506 N N . LEU A 1 319 ? -13.875 2.475 0.625 1.00 96.19 319 LEU A N 1
ATOM 2507 C CA . LEU A 1 319 ? -13.688 3.915 0.589 1.00 96.19 319 LEU A CA 1
ATOM 2508 C C . LEU A 1 319 ? -13.214 4.402 -0.793 1.00 96.19 319 LEU A C 1
ATOM 2510 O O . LEU A 1 319 ? -12.605 3.633 -1.545 1.00 96.19 319 LEU A O 1
ATOM 2514 N N . PRO A 1 320 ? -13.459 5.683 -1.138 1.00 96.69 320 PRO A N 1
ATOM 2515 C CA . PRO A 1 320 ? -13.120 6.239 -2.444 1.00 96.69 320 PRO A CA 1
ATOM 2516 C C . PRO A 1 320 ? -11.669 5.969 -2.869 1.00 96.69 320 PRO A C 1
ATOM 2518 O O . PRO A 1 320 ? -10.717 6.415 -2.232 1.00 96.69 320 PRO A O 1
ATOM 2521 N N . GLY A 1 321 ? -11.525 5.228 -3.971 1.00 96.25 321 GLY A N 1
ATOM 2522 C CA . GLY A 1 321 ? -10.246 4.897 -4.601 1.00 96.25 321 GLY A CA 1
ATOM 2523 C C . GLY A 1 321 ? -9.435 3.781 -3.925 1.00 96.25 321 GLY A C 1
ATOM 2524 O O . GLY A 1 321 ? -8.397 3.400 -4.446 1.00 96.25 321 GLY A O 1
ATOM 2525 N N . LEU A 1 322 ? -9.885 3.182 -2.821 1.00 98.00 322 LEU A N 1
ATOM 2526 C CA . LEU A 1 322 ? -9.119 2.126 -2.137 1.00 98.00 322 LEU A CA 1
ATOM 2527 C C . LEU A 1 322 ? -9.517 0.696 -2.547 1.00 98.00 322 LEU A C 1
ATOM 2529 O O . LEU A 1 322 ? -9.077 -0.269 -1.923 1.00 98.00 322 LEU A O 1
ATOM 2533 N N . SER A 1 323 ? -10.311 0.531 -3.608 1.00 98.25 323 SER A N 1
ATOM 2534 C CA . SER A 1 323 ? -10.873 -0.763 -4.027 1.00 98.25 323 SER A CA 1
ATOM 2535 C C . SER A 1 323 ? -9.835 -1.868 -4.207 1.00 98.25 323 SER A C 1
ATOM 2537 O O . SER A 1 323 ? -10.047 -2.995 -3.770 1.00 98.25 323 SER A O 1
ATOM 2539 N N . GLU A 1 324 ? -8.683 -1.559 -4.796 1.00 98.44 324 GLU A N 1
ATOM 2540 C CA . GLU A 1 324 ? -7.614 -2.514 -5.082 1.00 98.44 324 GLU A CA 1
ATOM 2541 C C . GLU A 1 324 ? -6.986 -3.096 -3.806 1.00 98.44 324 GLU A C 1
ATOM 2543 O O . GLU A 1 324 ? -6.348 -4.146 -3.857 1.00 98.44 324 GLU A O 1
ATOM 2548 N N . TRP A 1 325 ? -7.176 -2.467 -2.643 1.00 98.69 325 TRP A N 1
ATOM 2549 C CA . TRP A 1 325 ? -6.631 -2.956 -1.375 1.00 98.69 325 TRP A CA 1
ATOM 2550 C C . TRP A 1 325 ? -7.341 -4.224 -0.891 1.00 98.69 325 TRP A C 1
ATOM 2552 O O . TRP A 1 325 ? -6.763 -4.984 -0.111 1.00 98.69 325 TRP A O 1
ATOM 2562 N N . ILE A 1 326 ? -8.536 -4.521 -1.420 1.00 98.75 326 ILE A N 1
ATOM 2563 C CA . ILE A 1 326 ? -9.250 -5.776 -1.156 1.00 98.75 326 ILE A CA 1
ATOM 2564 C C . ILE A 1 326 ? -8.422 -7.012 -1.536 1.00 98.75 326 ILE A C 1
ATOM 2566 O O . ILE A 1 326 ? -8.513 -8.049 -0.881 1.00 98.75 326 ILE A O 1
ATOM 2570 N N . ARG A 1 327 ? -7.508 -6.870 -2.505 1.00 98.81 327 ARG A N 1
ATOM 2571 C CA . ARG A 1 327 ? -6.588 -7.924 -2.958 1.00 98.81 327 ARG A CA 1
ATOM 2572 C C . ARG A 1 327 ? -5.657 -8.428 -1.850 1.00 98.81 327 ARG A C 1
ATOM 2574 O O . ARG A 1 327 ? -5.162 -9.548 -1.943 1.00 98.81 327 ARG A O 1
ATOM 2581 N N . VAL A 1 328 ? -5.418 -7.642 -0.789 1.00 98.88 328 VAL A N 1
ATOM 2582 C CA . VAL A 1 328 ? -4.670 -8.105 0.399 1.00 98.88 328 VAL A CA 1
ATOM 2583 C C . VAL A 1 328 ? -5.425 -9.239 1.089 1.00 98.88 328 VAL A C 1
ATOM 2585 O O . VAL A 1 328 ? -4.814 -10.232 1.486 1.00 98.88 328 VAL A O 1
ATOM 2588 N N . ARG A 1 329 ? -6.749 -9.101 1.214 1.00 98.62 329 ARG A N 1
ATOM 2589 C CA . ARG A 1 329 ? -7.635 -10.126 1.768 1.00 98.62 329 ARG A CA 1
ATOM 2590 C C . ARG A 1 329 ? -7.782 -11.287 0.787 1.00 98.62 329 ARG A C 1
ATOM 2592 O O . ARG A 1 329 ? -7.556 -12.428 1.176 1.00 98.62 329 ARG A O 1
ATOM 2599 N N . ASP A 1 330 ? -8.162 -10.997 -0.455 1.00 98.75 330 ASP A N 1
ATOM 2600 C CA . ASP A 1 330 ? -8.606 -12.019 -1.413 1.00 98.75 330 ASP A CA 1
ATOM 2601 C C . ASP A 1 330 ? -7.521 -13.047 -1.721 1.00 98.75 330 ASP A C 1
ATOM 2603 O O . ASP A 1 330 ? -7.786 -14.251 -1.707 1.00 98.75 330 ASP A O 1
ATOM 2607 N N . TRP A 1 331 ? -6.279 -12.588 -1.901 1.00 98.75 331 TRP A N 1
ATOM 2608 C CA . TRP A 1 331 ? -5.151 -13.491 -2.108 1.00 98.75 331 TRP A CA 1
ATOM 2609 C C . TRP A 1 331 ? -4.959 -14.426 -0.905 1.00 98.75 331 TRP A C 1
ATOM 2611 O O . TRP A 1 331 ? -4.853 -15.638 -1.073 1.00 98.75 331 TRP A O 1
ATOM 2621 N N . ARG A 1 332 ? -5.007 -13.899 0.328 1.00 98.81 332 ARG A N 1
ATOM 2622 C CA . ARG A 1 332 ? -4.820 -14.699 1.554 1.00 98.81 332 ARG A CA 1
ATOM 2623 C C . ARG A 1 332 ? -5.940 -15.703 1.769 1.00 98.81 332 ARG A C 1
ATOM 2625 O O . ARG A 1 332 ? -5.651 -16.840 2.116 1.00 98.81 332 ARG A O 1
ATOM 2632 N N . ILE A 1 333 ? -7.192 -15.311 1.539 1.00 98.62 333 ILE A N 1
ATOM 2633 C CA . ILE A 1 333 ? -8.333 -16.234 1.611 1.00 98.62 333 ILE A CA 1
ATOM 2634 C C . ILE A 1 333 ? -8.173 -17.352 0.579 1.00 98.62 333 ILE A C 1
ATOM 2636 O O . ILE A 1 333 ? -8.371 -18.516 0.913 1.00 98.62 333 ILE A O 1
ATOM 2640 N N . THR A 1 334 ? -7.758 -17.020 -0.646 1.00 98.56 334 THR A N 1
ATOM 2641 C CA . THR A 1 334 ? -7.501 -18.017 -1.695 1.00 98.56 334 THR A CA 1
ATOM 2642 C C . THR A 1 334 ? -6.441 -19.026 -1.250 1.00 98.56 334 THR A C 1
ATOM 2644 O O . THR A 1 334 ? -6.679 -20.228 -1.339 1.00 98.56 334 THR A O 1
ATOM 2647 N N . GLN A 1 335 ? -5.319 -18.564 -0.686 1.00 98.56 335 GLN A N 1
ATOM 2648 C CA . GLN A 1 335 ? -4.267 -19.454 -0.178 1.00 98.56 335 GLN A CA 1
ATOM 2649 C C . GLN A 1 335 ? -4.714 -20.278 1.040 1.00 98.56 335 GLN A C 1
ATOM 2651 O O . GLN A 1 335 ? -4.435 -21.473 1.119 1.00 98.56 335 GLN A O 1
ATOM 2656 N N . ILE A 1 336 ? -5.460 -19.677 1.973 1.00 98.56 336 ILE A N 1
ATOM 2657 C CA . ILE A 1 336 ? -6.018 -20.382 3.136 1.00 98.56 336 ILE A CA 1
ATOM 2658 C C . ILE A 1 336 ? -6.958 -21.504 2.687 1.00 98.56 336 ILE A C 1
ATOM 2660 O O . ILE A 1 336 ? -6.847 -22.620 3.184 1.00 98.56 336 ILE A O 1
ATOM 2664 N N . ASN A 1 337 ? -7.818 -21.253 1.698 1.00 98.00 337 ASN A N 1
ATOM 2665 C CA . ASN A 1 337 ? -8.743 -22.257 1.165 1.00 98.00 337 ASN A CA 1
ATOM 2666 C C . ASN A 1 337 ? -8.029 -23.437 0.481 1.00 98.00 337 ASN A C 1
ATOM 2668 O O . ASN A 1 337 ? -8.612 -24.514 0.360 1.00 98.00 337 ASN A O 1
ATOM 2672 N N . LYS A 1 338 ? -6.774 -23.260 0.042 1.00 97.12 338 LYS A N 1
ATOM 2673 C CA . LYS A 1 338 ? -5.932 -24.345 -0.490 1.00 97.12 338 LYS A CA 1
ATOM 2674 C C . LYS A 1 338 ? -5.313 -25.213 0.621 1.00 97.12 338 LYS A C 1
ATOM 2676 O O . LYS A 1 338 ? -4.884 -26.334 0.347 1.00 97.12 338 LYS A O 1
ATOM 2681 N N . CYS A 1 339 ? -5.288 -24.745 1.871 1.00 96.31 339 CYS A N 1
ATOM 2682 C CA . CYS A 1 339 ? -4.691 -25.450 3.006 1.00 96.31 339 CYS A CA 1
ATOM 2683 C C . CYS A 1 339 ? -5.724 -26.319 3.746 1.00 96.31 339 CYS A C 1
ATOM 2685 O O . CYS A 1 339 ? -6.578 -25.818 4.469 1.00 96.31 339 CYS A O 1
ATOM 2687 N N . GLN A 1 340 ? -5.605 -27.647 3.646 1.00 96.56 340 GLN A N 1
ATOM 2688 C CA . GLN A 1 340 ? -6.538 -28.597 4.287 1.00 96.56 340 GLN A CA 1
ATOM 2689 C C . GLN A 1 340 ? -6.465 -28.630 5.825 1.00 96.56 340 GLN A C 1
ATOM 2691 O O . GLN A 1 340 ? -7.307 -29.234 6.481 1.00 96.56 340 GLN A O 1
ATOM 2696 N N . ASN A 1 341 ? -5.422 -28.043 6.401 1.00 97.44 341 ASN A N 1
ATOM 2697 C CA . ASN A 1 341 ? -5.132 -28.006 7.831 1.00 97.44 341 ASN A CA 1
ATOM 2698 C C . ASN A 1 341 ? -5.524 -26.678 8.498 1.00 97.44 341 ASN A C 1
ATOM 2700 O O . ASN A 1 341 ? -5.139 -26.460 9.649 1.00 97.44 341 ASN A O 1
ATOM 2704 N N . ILE A 1 342 ? -6.257 -25.811 7.792 1.00 98.62 342 ILE A N 1
ATOM 2705 C CA . ILE A 1 342 ? -6.826 -24.579 8.338 1.00 98.62 342 ILE A CA 1
ATOM 2706 C C . ILE A 1 342 ? -8.351 -24.707 8.370 1.00 98.62 342 ILE A C 1
ATOM 2708 O O . ILE A 1 342 ? -8.989 -24.905 7.340 1.00 98.62 342 ILE A O 1
ATOM 2712 N N . GLU A 1 343 ? -8.934 -24.553 9.552 1.00 98.56 343 GLU A N 1
ATOM 2713 C CA . GLU A 1 343 ? -10.377 -24.457 9.759 1.00 98.56 343 GLU A CA 1
ATOM 2714 C C . GLU A 1 343 ? -10.744 -22.998 10.044 1.00 98.56 343 GLU A C 1
ATOM 2716 O O . GLU A 1 343 ? -10.097 -22.331 10.853 1.00 98.56 343 GLU A O 1
ATOM 2721 N N . VAL A 1 344 ? -11.767 -22.481 9.364 1.00 98.69 344 VAL A N 1
ATOM 2722 C CA . VAL A 1 344 ? -12.182 -21.077 9.474 1.00 98.69 344 VAL A CA 1
ATOM 2723 C C . VAL A 1 344 ? -13.580 -20.996 10.073 1.00 98.69 344 VAL A C 1
ATOM 2725 O O . VAL A 1 344 ? -14.521 -21.590 9.551 1.00 98.69 344 VAL A O 1
ATOM 2728 N N . PHE A 1 345 ? -13.711 -20.220 11.145 1.00 98.50 345 PHE A N 1
ATOM 2729 C CA . PHE A 1 345 ? -14.924 -20.065 11.940 1.00 98.50 345 PHE A CA 1
ATOM 2730 C C . PHE A 1 345 ? -15.383 -18.596 11.915 1.00 98.50 345 PHE A C 1
ATOM 2732 O O . PHE A 1 345 ? -14.973 -17.809 12.773 1.00 98.50 345 PHE A O 1
ATOM 2739 N N . PRO A 1 346 ? -16.185 -18.180 10.915 1.00 98.19 346 PRO A N 1
ATOM 2740 C CA . PRO A 1 346 ? -16.843 -16.875 10.932 1.00 98.19 346 PRO A CA 1
ATOM 2741 C C . PRO A 1 346 ? -17.934 -16.826 12.014 1.00 98.19 346 PRO A C 1
ATOM 2743 O O . PRO A 1 346 ? -18.354 -17.860 12.533 1.00 98.19 346 PRO A O 1
ATOM 2746 N N . GLU A 1 347 ? -18.393 -15.621 12.354 1.00 98.06 347 GLU A N 1
ATOM 2747 C CA . GLU A 1 347 ? -19.420 -15.373 13.386 1.00 98.06 347 GLU A CA 1
ATOM 2748 C C . GLU A 1 347 ? -19.105 -16.027 14.748 1.00 98.06 347 GLU A C 1
ATOM 2750 O O . GLU A 1 347 ? -19.993 -16.369 15.527 1.00 98.06 347 GLU A O 1
ATOM 2755 N N . SER A 1 348 ? -17.815 -16.187 15.046 1.00 98.19 348 SER A N 1
ATOM 2756 C CA . SER A 1 348 ? -17.290 -16.873 16.223 1.00 98.19 348 SER A CA 1
ATOM 2757 C C . SER A 1 348 ? -16.520 -15.886 17.095 1.00 98.19 348 SER A C 1
ATOM 2759 O O . SER A 1 348 ? -15.308 -15.697 16.967 1.00 98.19 348 SER A O 1
ATOM 2761 N N . PHE A 1 349 ? -17.251 -15.199 17.974 1.00 97.62 349 PHE A N 1
ATOM 2762 C CA . PHE A 1 349 ? -16.657 -14.325 18.982 1.00 97.62 349 PHE A CA 1
ATOM 2763 C C . PHE A 1 349 ? -16.009 -15.156 20.098 1.00 97.62 349 PHE A C 1
ATOM 2765 O O . PHE A 1 349 ? -16.655 -16.026 20.676 1.00 97.62 349 PHE A O 1
ATOM 2772 N N . MET A 1 350 ? -14.748 -14.857 20.414 1.00 97.81 350 MET A N 1
ATOM 2773 C CA . MET A 1 350 ? -13.962 -15.603 21.398 1.00 97.81 350 MET A CA 1
ATOM 2774 C C . MET A 1 350 ? -13.863 -14.836 22.720 1.00 97.81 350 MET A C 1
ATOM 2776 O O . MET A 1 350 ? -13.377 -13.705 22.748 1.00 97.81 350 MET A O 1
ATOM 2780 N N . THR A 1 351 ? -14.270 -15.476 23.816 1.00 97.31 351 THR A N 1
ATOM 2781 C CA . THR A 1 351 ? -13.952 -15.062 25.195 1.00 97.31 351 THR A CA 1
ATOM 2782 C C . THR A 1 351 ? -12.759 -15.854 25.728 1.00 97.31 351 THR A C 1
ATOM 2784 O O . THR A 1 351 ? -12.390 -16.882 25.150 1.00 97.31 351 THR A O 1
ATOM 2787 N N . SER A 1 352 ? -12.159 -15.430 26.842 1.00 95.94 352 SER A N 1
ATOM 2788 C CA . SER A 1 352 ? -11.054 -16.185 27.442 1.00 95.94 352 SER A CA 1
ATOM 2789 C C . SER A 1 352 ? -11.485 -17.590 27.876 1.00 95.94 352 SER A C 1
ATOM 2791 O O . SER A 1 352 ? -10.724 -18.531 27.678 1.00 95.94 352 SER A O 1
ATOM 2793 N N . GLU A 1 353 ? -12.717 -17.765 28.364 1.00 95.12 353 GLU A N 1
ATOM 2794 C CA . GLU A 1 353 ? -13.278 -19.075 28.724 1.00 95.12 353 GLU A CA 1
ATOM 2795 C C . GLU A 1 353 ? -13.338 -20.000 27.507 1.00 95.12 353 GLU A C 1
ATOM 2797 O O . GLU A 1 353 ? -12.832 -21.118 27.562 1.00 95.12 353 GLU A O 1
ATOM 2802 N N . SER A 1 354 ? -13.872 -19.509 26.382 1.00 95.62 354 SER A N 1
ATOM 2803 C CA . SER A 1 354 ? -13.943 -20.297 25.146 1.00 95.62 354 SER A CA 1
ATOM 2804 C C . SER A 1 354 ? -12.556 -20.662 24.604 1.00 95.62 354 SER A C 1
ATOM 2806 O O . SER A 1 354 ? -12.349 -21.767 24.113 1.00 95.62 354 SER A O 1
ATOM 2808 N N . VAL A 1 355 ? -11.572 -19.761 24.724 1.00 96.06 355 VAL A N 1
ATOM 2809 C CA . VAL A 1 355 ? -10.187 -20.031 24.310 1.00 96.06 355 VAL A CA 1
ATOM 2810 C C . VAL A 1 355 ? -9.562 -21.128 25.175 1.00 96.06 355 VAL A C 1
ATOM 2812 O O . VAL A 1 355 ? -8.907 -22.021 24.636 1.00 96.06 355 VAL A O 1
ATOM 2815 N N . LEU A 1 356 ? -9.767 -21.069 26.495 1.00 94.25 356 LEU A N 1
ATOM 2816 C CA . LEU A 1 356 ? -9.254 -22.059 27.444 1.00 94.25 356 LEU A CA 1
ATOM 2817 C C . LEU A 1 356 ? -9.888 -23.437 27.212 1.00 94.25 356 LEU A C 1
ATOM 2819 O O . LEU A 1 356 ? -9.163 -24.426 27.142 1.00 94.25 356 LEU A O 1
ATOM 2823 N N . GLU A 1 357 ? -11.209 -23.498 27.014 1.00 93.00 357 GLU A N 1
ATOM 2824 C CA . GLU A 1 357 ? -11.952 -24.749 26.794 1.00 93.00 357 GLU A CA 1
ATOM 2825 C C . GLU A 1 357 ? -11.520 -25.486 25.516 1.00 93.00 357 GLU A C 1
ATOM 2827 O O . GLU A 1 357 ? -11.434 -26.714 25.495 1.00 93.00 357 GLU A O 1
ATOM 2832 N N . LEU A 1 358 ? -11.191 -24.752 24.448 1.00 93.19 358 LEU A N 1
ATOM 2833 C CA . LEU A 1 358 ? -10.734 -25.351 23.191 1.00 93.19 358 LEU A CA 1
ATOM 2834 C C . LEU A 1 358 ? -9.346 -26.018 23.292 1.00 93.19 358 LEU A C 1
ATOM 2836 O O . LEU A 1 358 ? -9.017 -26.883 22.471 1.00 93.19 358 LEU A O 1
ATOM 2840 N N . GLY A 1 359 ? -8.519 -25.614 24.264 1.00 88.81 359 GLY A N 1
ATOM 2841 C CA . GLY A 1 359 ? -7.236 -26.252 24.578 1.00 88.81 359 GLY A CA 1
ATOM 2842 C C . GLY A 1 359 ? -6.219 -26.263 23.427 1.00 88.81 359 GLY A C 1
ATOM 2843 O O . GLY A 1 359 ? -5.563 -27.283 23.203 1.00 88.81 359 GLY A O 1
ATOM 2844 N N . TYR A 1 360 ? -6.114 -25.181 22.647 1.00 95.00 360 TYR A N 1
ATOM 2845 C CA . TYR A 1 360 ? -5.076 -25.027 21.613 1.00 95.00 360 TYR A CA 1
ATOM 2846 C C . TYR A 1 360 ? -3.703 -24.756 22.244 1.00 95.00 360 TYR A C 1
ATOM 2848 O O . TYR A 1 360 ? -3.601 -24.008 23.206 1.00 95.00 360 TYR A O 1
ATOM 2856 N N . GLU A 1 361 ? -2.629 -25.313 21.678 1.00 95.06 361 GLU A N 1
ATOM 2857 C CA . GLU A 1 361 ? -1.274 -25.179 22.243 1.00 95.06 361 GLU A CA 1
ATOM 2858 C C . GLU A 1 361 ? -0.730 -23.753 22.094 1.00 95.06 361 GLU A C 1
ATOM 2860 O O . GLU A 1 361 ? -0.056 -23.243 22.982 1.00 95.06 361 GLU A O 1
ATOM 2865 N N . ASN A 1 362 ? -1.026 -23.081 20.981 1.00 95.75 362 ASN A N 1
ATOM 2866 C CA . ASN A 1 362 ? -0.650 -21.684 20.784 1.00 95.75 362 ASN A CA 1
ATOM 2867 C C . ASN A 1 362 ? -1.881 -20.844 20.452 1.00 95.75 362 ASN A C 1
ATOM 2869 O O . ASN A 1 362 ? -2.711 -21.255 19.641 1.00 95.75 362 ASN A O 1
ATOM 2873 N N . VAL A 1 363 ? -1.953 -19.640 21.016 1.00 97.12 363 VAL A N 1
ATOM 2874 C CA . VAL A 1 363 ? -3.022 -18.674 20.745 1.00 97.12 363 VAL A CA 1
ATOM 2875 C C . VAL A 1 363 ? -2.423 -17.363 20.237 1.00 97.12 363 VAL A C 1
ATOM 2877 O O . VAL A 1 363 ? -1.573 -16.750 20.884 1.00 97.12 363 VAL A O 1
ATOM 2880 N N . ILE A 1 364 ? -2.884 -16.918 19.073 1.00 98.38 364 ILE A N 1
ATOM 2881 C CA . ILE A 1 364 ? -2.505 -15.653 18.446 1.00 98.38 364 ILE A CA 1
ATOM 2882 C C . ILE A 1 364 ? -3.711 -14.717 18.467 1.00 98.38 364 ILE A C 1
ATOM 2884 O O . ILE A 1 364 ? -4.749 -15.006 17.876 1.00 98.38 364 ILE A O 1
ATOM 2888 N N . ILE A 1 365 ? -3.560 -13.570 19.122 1.00 98.56 365 ILE A N 1
ATOM 2889 C CA . ILE A 1 365 ? -4.577 -12.527 19.234 1.00 98.56 365 ILE A CA 1
ATOM 2890 C C . ILE A 1 365 ? -4.305 -11.452 18.173 1.00 98.56 365 ILE A C 1
ATOM 2892 O O . ILE A 1 365 ? -3.385 -10.644 18.299 1.00 98.56 365 ILE A O 1
ATOM 2896 N N . ALA A 1 366 ? -5.110 -11.451 17.113 1.00 98.75 366 ALA A N 1
ATOM 2897 C CA . ALA A 1 366 ? -5.047 -10.536 15.972 1.00 98.75 366 ALA A CA 1
ATOM 2898 C C . ALA A 1 366 ? -6.324 -9.673 15.873 1.00 98.75 366 ALA A C 1
ATOM 2900 O O . ALA A 1 366 ? -6.836 -9.394 14.787 1.00 98.75 366 ALA A O 1
ATOM 2901 N N . THR A 1 367 ? -6.837 -9.239 17.025 1.00 98.62 367 THR A N 1
ATOM 2902 C CA . THR A 1 367 ? -8.126 -8.545 17.228 1.00 98.62 367 THR A CA 1
ATOM 2903 C C . THR A 1 367 ? -8.181 -7.107 16.707 1.00 98.62 367 THR A C 1
ATOM 2905 O O . THR A 1 367 ? -9.241 -6.484 16.726 1.00 98.62 367 THR A O 1
ATOM 2908 N N . GLY A 1 368 ? -7.067 -6.583 16.197 1.00 98.38 368 GLY A N 1
ATOM 2909 C CA . GLY A 1 368 ? -6.990 -5.264 15.584 1.00 98.38 368 GLY A CA 1
ATOM 2910 C C . GLY A 1 368 ? -7.022 -4.099 16.578 1.00 98.38 368 GLY A C 1
ATOM 2911 O O . GLY A 1 368 ? -6.610 -4.213 17.731 1.00 98.38 368 GLY A O 1
ATOM 2912 N N . ALA A 1 369 ? -7.487 -2.950 16.096 1.00 98.19 369 ALA A N 1
ATOM 2913 C CA . ALA A 1 369 ? -7.582 -1.703 16.844 1.00 98.19 369 ALA A CA 1
ATOM 2914 C C . ALA A 1 369 ? -8.814 -0.909 16.390 1.00 98.19 369 ALA A C 1
ATOM 2916 O O . ALA A 1 369 ? -9.379 -1.204 15.338 1.00 98.19 369 ALA A O 1
ATOM 2917 N N . ARG A 1 370 ? -9.193 0.109 17.165 1.00 96.69 370 ARG A N 1
ATOM 2918 C CA . ARG A 1 370 ? -10.289 1.047 16.862 1.00 96.69 370 ARG A CA 1
ATOM 2919 C C . ARG A 1 370 ? -9.795 2.489 16.863 1.00 96.69 370 ARG A C 1
ATOM 2921 O O . ARG A 1 370 ? -8.893 2.809 17.634 1.00 96.69 370 ARG A O 1
ATOM 2928 N N . TRP A 1 371 ? -10.366 3.360 16.046 1.00 97.31 371 TRP A N 1
ATOM 2929 C CA . TRP A 1 371 ? -10.116 4.798 16.107 1.00 97.31 371 TRP A CA 1
ATOM 2930 C C . TRP A 1 371 ? -10.537 5.368 17.463 1.00 97.31 371 TRP A C 1
ATOM 2932 O O . TRP A 1 371 ? -11.579 5.005 18.019 1.00 97.31 371 TRP A O 1
ATOM 2942 N N . ALA A 1 372 ? -9.699 6.247 18.010 1.00 96.38 372 ALA A N 1
ATOM 2943 C CA . ALA A 1 372 ? -9.985 6.920 19.266 1.00 96.38 372 ALA A CA 1
ATOM 2944 C C . ALA A 1 372 ? -11.168 7.897 19.135 1.00 96.38 372 ALA A C 1
ATOM 2946 O O . ALA A 1 372 ? -11.551 8.316 18.043 1.00 96.38 372 ALA A O 1
ATOM 2947 N N . LYS A 1 373 ? -11.747 8.254 20.283 1.00 96.50 373 LYS A N 1
ATOM 2948 C CA . LYS A 1 373 ? -12.735 9.337 20.425 1.00 96.50 373 LYS A CA 1
ATOM 2949 C C . LYS A 1 373 ? -12.166 10.526 21.206 1.00 96.50 373 LYS A C 1
ATOM 2951 O O . LYS A 1 373 ? -12.917 11.389 21.635 1.00 96.50 373 LYS A O 1
ATOM 2956 N N . ASP A 1 374 ? -10.855 10.530 21.408 1.00 95.81 374 ASP A N 1
ATOM 2957 C CA . ASP A 1 374 ? -10.119 11.587 22.087 1.00 95.81 374 ASP A CA 1
ATOM 2958 C C . ASP A 1 374 ? -9.299 12.398 21.076 1.00 95.81 374 ASP A C 1
ATOM 2960 O O . ASP A 1 374 ? -9.085 11.977 19.934 1.00 95.81 374 ASP A O 1
ATOM 2964 N N . SER A 1 375 ? -8.835 13.575 21.489 1.00 95.31 375 SER A N 1
ATOM 2965 C CA . SER A 1 375 ? -7.930 14.397 20.675 1.00 95.31 375 SER A CA 1
ATOM 2966 C C . SER A 1 375 ? -6.461 13.968 20.770 1.00 95.31 375 SER A C 1
ATOM 2968 O O . SER A 1 375 ? -5.615 14.550 20.091 1.00 95.31 375 SER A O 1
ATOM 2970 N N . ILE A 1 376 ? -6.139 12.954 21.586 1.00 97.12 376 ILE A N 1
ATOM 2971 C CA . ILE A 1 376 ? -4.762 12.515 21.834 1.00 97.12 376 ILE A CA 1
ATOM 2972 C C . ILE A 1 376 ? -4.172 11.951 20.539 1.00 97.12 376 ILE A C 1
ATOM 2974 O O . ILE A 1 376 ? -4.713 11.026 19.933 1.00 97.12 376 ILE A O 1
ATOM 2978 N N . GLY A 1 377 ? -3.017 12.471 20.140 1.00 94.44 377 GLY A N 1
ATOM 2979 C CA . GLY A 1 377 ? -2.395 12.164 18.860 1.00 94.44 377 GLY A CA 1
ATOM 2980 C C . GLY A 1 377 ? -0.944 12.622 18.800 1.00 94.44 377 GLY A C 1
ATOM 2981 O O . GLY A 1 377 ? -0.179 12.456 19.750 1.00 94.44 377 GLY A O 1
ATOM 2982 N N . ARG A 1 378 ? -0.553 13.182 17.659 1.00 94.44 378 ARG A N 1
ATOM 2983 C CA . ARG A 1 378 ? 0.787 13.731 17.423 1.00 94.44 378 ARG A CA 1
ATOM 2984 C C . ARG A 1 378 ? 0.916 15.144 17.977 1.00 94.44 378 ARG A C 1
ATOM 2986 O O . ARG A 1 378 ? 1.961 15.480 18.527 1.00 94.44 378 ARG A O 1
ATOM 2993 N N . HIS A 1 379 ? -0.134 15.953 17.842 1.00 94.44 379 HIS A N 1
ATOM 2994 C CA . HIS A 1 379 ? -0.132 17.369 18.224 1.00 94.44 379 HIS A CA 1
ATOM 2995 C C . HIS A 1 379 ? -0.859 17.654 19.544 1.00 94.44 379 HIS A C 1
ATOM 2997 O O . HIS A 1 379 ? -0.828 18.790 20.023 1.00 94.44 379 HIS A O 1
ATOM 3003 N N . SER A 1 380 ? -1.479 16.642 20.156 1.00 92.50 380 SER A N 1
ATOM 3004 C CA . SER A 1 380 ? -2.043 16.734 21.503 1.00 92.50 380 SER A CA 1
ATOM 3005 C C . SER A 1 380 ? -1.648 15.529 22.350 1.00 92.50 380 SER A C 1
ATOM 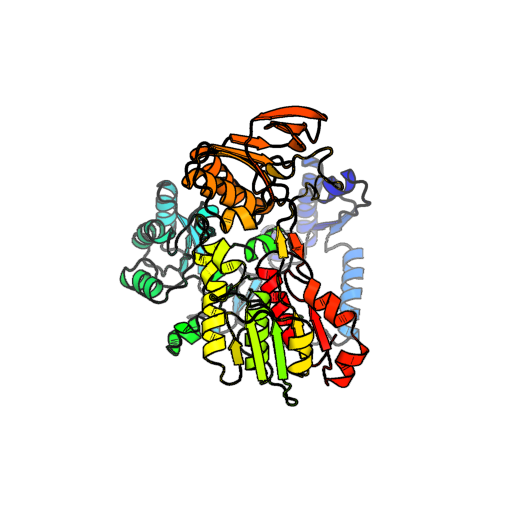3007 O O . SER A 1 380 ? -1.808 14.383 21.933 1.00 92.50 380 SER A O 1
ATOM 3009 N N . ASN A 1 381 ? -1.144 15.787 23.556 1.00 93.00 381 ASN A N 1
ATOM 3010 C CA . ASN A 1 381 ? -0.823 14.766 24.556 1.00 93.00 381 ASN A CA 1
ATOM 3011 C C . ASN A 1 381 ? -1.919 14.603 25.625 1.00 93.00 381 ASN A C 1
ATOM 3013 O O . ASN A 1 381 ? -1.832 13.694 26.450 1.00 93.00 381 ASN A O 1
ATOM 3017 N N . CYS A 1 382 ? -2.933 15.465 25.617 1.00 93.00 382 CYS A N 1
ATOM 3018 C CA . CYS A 1 382 ? -4.128 15.362 26.441 1.00 93.00 382 CYS A CA 1
ATOM 3019 C C . CYS A 1 382 ? -5.374 15.346 25.556 1.00 93.00 382 CYS A C 1
ATOM 3021 O O . CYS A 1 382 ? -5.316 15.707 24.380 1.00 93.00 382 CYS A O 1
ATOM 3023 N N . ASP A 1 383 ? -6.483 14.880 26.123 1.00 96.19 383 ASP A N 1
ATOM 3024 C CA . ASP A 1 383 ? -7.775 14.912 25.445 1.00 96.19 383 ASP A CA 1
ATOM 3025 C C . ASP A 1 383 ? -8.287 16.360 25.299 1.00 96.19 383 ASP A C 1
ATOM 3027 O O . ASP A 1 383 ? -7.652 17.309 25.777 1.00 96.19 383 ASP A O 1
ATOM 3031 N N . PHE A 1 384 ? -9.429 16.534 24.630 1.00 96.19 384 PHE A N 1
ATOM 3032 C CA . PHE A 1 384 ? -10.145 17.799 24.542 1.00 96.19 384 PHE A CA 1
ATOM 3033 C C . PHE A 1 384 ? -10.258 18.433 25.930 1.00 96.19 384 PHE A C 1
ATOM 3035 O O . PHE A 1 384 ? -10.599 17.768 26.911 1.00 96.19 384 PHE A O 1
ATOM 3042 N N . ARG A 1 385 ? -10.017 19.744 26.007 1.00 96.31 385 ARG A N 1
ATOM 3043 C CA . ARG A 1 385 ? -10.193 20.522 27.239 1.00 96.31 385 ARG A CA 1
ATOM 3044 C C . ARG A 1 385 ? -11.615 20.362 27.778 1.00 96.31 385 ARG A C 1
ATOM 3046 O O . ARG A 1 385 ? -11.810 20.278 28.985 1.00 96.31 385 ARG A O 1
ATOM 3053 N N . GLU A 1 386 ? -12.583 20.329 26.867 1.00 96.44 386 GLU A N 1
ATOM 3054 C CA . GLU A 1 386 ? -13.995 20.084 27.139 1.00 96.44 386 GLU A CA 1
ATOM 3055 C C . GLU A 1 386 ? -14.647 19.443 25.905 1.00 96.44 386 GLU A C 1
ATOM 3057 O O . GLU A 1 386 ? -14.364 19.861 24.778 1.00 96.44 386 GLU A O 1
ATOM 3062 N N . ALA A 1 387 ? -15.492 18.426 26.098 1.00 95.31 387 ALA A N 1
ATOM 3063 C CA . ALA A 1 387 ? -16.157 17.723 25.002 1.00 95.31 387 ALA A CA 1
ATOM 3064 C C . ALA A 1 387 ? -17.574 17.252 25.363 1.00 95.31 387 ALA A C 1
ATOM 3066 O O . ALA A 1 387 ? -17.768 16.471 26.297 1.00 95.31 387 ALA A O 1
ATOM 3067 N N . ASP A 1 388 ? -18.552 17.641 24.547 1.00 95.94 388 ASP A N 1
ATOM 3068 C CA . ASP A 1 388 ? -19.880 17.038 24.518 1.00 95.94 388 ASP A CA 1
ATOM 3069 C C . ASP A 1 388 ? -19.796 15.677 23.816 1.00 95.94 388 ASP A C 1
ATOM 3071 O O . ASP A 1 388 ? -19.727 15.590 22.590 1.00 95.94 388 ASP A O 1
ATOM 3075 N N . ILE A 1 389 ? -19.839 14.585 24.587 1.00 93.69 389 ILE A N 1
ATOM 3076 C CA . ILE A 1 389 ? -19.667 13.206 24.077 1.00 93.69 389 ILE A CA 1
ATOM 3077 C C . ILE A 1 389 ? -20.632 12.885 22.921 1.00 93.69 389 ILE A C 1
ATOM 3079 O O . ILE A 1 389 ? -20.277 12.143 22.009 1.00 93.69 389 ILE A O 1
ATOM 3083 N N . GLY A 1 390 ? -21.840 13.461 22.921 1.00 93.31 390 GLY A N 1
ATOM 3084 C CA . GLY A 1 390 ? -22.828 13.273 21.851 1.00 93.31 390 GLY A CA 1
ATOM 3085 C C . GLY A 1 390 ? -22.422 13.859 20.491 1.00 93.31 390 GLY A C 1
ATOM 3086 O O . GLY A 1 390 ? -22.977 13.448 19.475 1.00 93.31 390 GLY A O 1
ATOM 3087 N N . MET A 1 391 ? -21.456 14.780 20.464 1.00 95.44 391 MET A N 1
ATOM 3088 C CA . MET A 1 391 ? -20.891 15.356 19.242 1.00 95.44 391 MET A CA 1
ATOM 3089 C C . MET A 1 391 ? -19.668 14.584 18.734 1.00 95.44 391 MET A C 1
ATOM 3091 O O . MET A 1 391 ? -19.221 14.826 17.616 1.00 95.44 391 MET A O 1
ATOM 3095 N N . ILE A 1 392 ? -19.103 13.661 19.514 1.00 96.44 392 ILE A N 1
ATOM 3096 C CA . ILE A 1 392 ? -17.911 12.913 19.108 1.00 96.44 392 ILE A CA 1
ATOM 3097 C C . ILE A 1 392 ? -18.308 11.539 18.569 1.00 96.44 392 ILE A C 1
ATOM 3099 O O . ILE A 1 392 ? -18.902 10.720 19.271 1.00 96.44 392 ILE A O 1
ATOM 3103 N N . ILE A 1 393 ? -17.923 11.256 17.326 1.00 94.75 393 ILE A N 1
ATOM 3104 C CA . ILE A 1 393 ? -18.118 9.953 16.680 1.00 94.75 393 ILE A CA 1
ATOM 3105 C C . ILE A 1 393 ? -16.761 9.394 16.251 1.00 94.75 393 ILE A C 1
ATOM 3107 O O . ILE A 1 393 ? -15.914 10.138 15.759 1.00 94.75 393 ILE A O 1
ATOM 3111 N N . SER A 1 394 ? -16.516 8.095 16.455 1.00 94.25 394 SER A N 1
ATOM 3112 C CA . SER A 1 394 ? -15.243 7.507 16.012 1.00 94.25 394 SER A CA 1
ATOM 3113 C C . SER A 1 394 ? -15.224 7.279 14.499 1.00 94.25 394 SER A C 1
ATOM 3115 O O . SER A 1 394 ? -16.268 7.141 13.854 1.00 94.25 394 SER A O 1
ATOM 3117 N N . GLY A 1 395 ? -14.015 7.168 13.939 1.00 92.19 395 GLY A N 1
ATOM 3118 C CA . GLY A 1 395 ? -13.816 6.782 12.540 1.00 92.19 395 GLY A CA 1
ATOM 3119 C C . GLY A 1 395 ? -14.427 5.419 12.182 1.00 92.19 395 GLY A C 1
ATOM 3120 O O . GLY A 1 395 ? -14.849 5.226 11.048 1.00 92.19 395 GLY A O 1
ATOM 3121 N N . ASP A 1 396 ? -14.532 4.487 13.133 1.00 91.25 396 ASP A N 1
ATOM 3122 C CA . ASP A 1 396 ? -15.182 3.190 12.890 1.00 91.25 396 ASP A CA 1
ATOM 3123 C C . ASP A 1 396 ? -16.709 3.323 12.866 1.00 91.25 396 ASP A C 1
ATOM 3125 O O . ASP A 1 396 ? -17.370 2.841 11.948 1.00 91.25 396 ASP A O 1
ATOM 3129 N N . GLU A 1 397 ? -17.283 4.033 13.843 1.00 90.50 397 GLU A N 1
ATOM 3130 C CA . GLU A 1 397 ? -18.735 4.181 13.973 1.00 90.50 397 GLU A CA 1
ATOM 3131 C C . GLU A 1 397 ? -19.357 4.882 12.772 1.00 90.50 397 GLU A C 1
ATOM 3133 O O . GLU A 1 397 ? -20.450 4.506 12.349 1.00 90.50 397 GLU A O 1
ATOM 3138 N N . VAL A 1 398 ? -18.674 5.887 12.218 1.00 89.00 398 VAL A N 1
ATOM 3139 C CA . VAL A 1 398 ? -19.165 6.614 11.042 1.00 89.00 398 VAL A CA 1
ATOM 3140 C C . VAL A 1 398 ? -19.154 5.749 9.776 1.00 89.00 398 VAL A C 1
ATOM 3142 O O . VAL A 1 398 ? -19.967 5.961 8.879 1.00 89.00 398 VAL A O 1
ATOM 3145 N N . LEU A 1 399 ? -18.266 4.753 9.699 1.00 84.50 399 LEU A N 1
ATOM 3146 C CA . LEU A 1 399 ? -18.212 3.813 8.578 1.00 84.50 399 LEU A CA 1
ATOM 3147 C C . LEU A 1 399 ? -19.213 2.665 8.735 1.00 84.50 399 LEU A C 1
ATOM 3149 O O . LEU A 1 399 ? -19.757 2.186 7.741 1.00 84.50 399 LEU A O 1
ATOM 3153 N N . GLU A 1 400 ? -19.488 2.241 9.969 1.00 82.25 400 GLU A N 1
ATOM 3154 C CA . GLU A 1 400 ? -20.475 1.199 10.270 1.00 82.25 400 GLU A CA 1
ATOM 3155 C C . GLU A 1 400 ? -21.922 1.714 10.215 1.00 82.25 400 GLU A C 1
ATOM 3157 O O . GLU A 1 400 ? -22.829 1.000 9.781 1.00 82.25 400 GLU A O 1
ATOM 3162 N N . LYS A 1 401 ? -22.164 2.952 10.659 1.00 73.94 401 LYS A N 1
ATOM 3163 C CA . LYS A 1 401 ? -23.502 3.547 10.742 1.00 73.94 401 LYS A CA 1
ATOM 3164 C C . LYS A 1 401 ? -23.674 4.595 9.653 1.00 73.94 401 LYS A C 1
ATOM 3166 O O . LYS A 1 401 ? -23.113 5.681 9.730 1.00 73.94 401 LYS A O 1
ATOM 3171 N N . SER A 1 402 ? -24.547 4.326 8.683 1.00 68.50 402 SER A N 1
ATOM 3172 C CA . SER A 1 402 ? -24.969 5.369 7.744 1.00 68.50 402 SER A CA 1
ATOM 3173 C C . SER A 1 402 ? -25.723 6.474 8.488 1.00 68.50 402 SER A C 1
ATOM 3175 O O . SER A 1 402 ? -26.842 6.262 8.971 1.00 68.50 402 SER A O 1
ATOM 3177 N N . VAL A 1 403 ? -25.132 7.666 8.561 1.00 71.81 403 VAL A N 1
ATOM 3178 C CA . VAL A 1 403 ? -25.790 8.856 9.110 1.00 71.81 403 VAL A CA 1
ATOM 3179 C C . VAL A 1 403 ? -26.801 9.355 8.078 1.00 71.81 403 VAL A C 1
ATOM 3181 O O . VAL A 1 403 ? -26.449 9.886 7.033 1.00 71.81 403 VAL A O 1
ATOM 3184 N N . LYS A 1 404 ? -28.093 9.118 8.332 1.00 68.50 404 LYS A N 1
ATOM 3185 C CA . LYS A 1 404 ? -29.156 9.338 7.330 1.00 68.50 404 LYS A CA 1
ATOM 3186 C C . LYS A 1 404 ? -29.527 10.809 7.127 1.00 68.50 404 LYS A C 1
ATOM 3188 O O . LYS A 1 404 ? -30.026 11.171 6.064 1.00 68.50 404 LYS A O 1
ATOM 3193 N N . SER A 1 405 ? -29.340 11.648 8.142 1.00 80.88 405 SER A N 1
ATOM 3194 C CA . SER A 1 405 ? -29.594 13.086 8.054 1.00 80.88 405 SER A CA 1
ATOM 3195 C C . SER A 1 405 ? -28.367 13.815 7.520 1.00 80.88 405 SER A C 1
ATOM 3197 O O . SER A 1 405 ? -27.241 13.516 7.911 1.00 80.88 405 SER A O 1
ATOM 3199 N N . LYS A 1 406 ? -28.578 14.822 6.668 1.00 86.81 406 LYS A N 1
ATOM 3200 C CA . LYS A 1 406 ? -27.504 15.755 6.311 1.00 86.81 406 LYS A CA 1
ATOM 3201 C C . LYS A 1 406 ? -27.019 16.448 7.583 1.00 86.81 406 LYS A C 1
ATOM 3203 O O . LYS A 1 406 ? -27.827 17.011 8.314 1.00 86.81 406 LYS A O 1
ATOM 3208 N N . SER A 1 407 ? -25.712 16.408 7.798 1.00 93.75 407 SER A N 1
ATOM 3209 C CA . SER A 1 407 ? -25.044 16.886 9.009 1.00 93.75 407 SER A CA 1
ATOM 3210 C C . SER A 1 407 ? -23.755 17.606 8.630 1.00 93.75 407 SER A C 1
ATOM 3212 O O . SER A 1 407 ? -23.251 17.451 7.510 1.00 93.75 407 SER A O 1
ATOM 3214 N N . LYS A 1 408 ? -23.246 18.413 9.554 1.00 97.00 408 LYS A N 1
ATOM 3215 C CA . LYS A 1 408 ? -21.987 19.146 9.470 1.00 97.00 408 LYS A CA 1
ATOM 3216 C C . LYS A 1 408 ? -20.912 18.380 10.228 1.00 97.00 408 LYS A C 1
ATOM 3218 O O . LYS A 1 408 ? -20.879 18.414 11.456 1.00 97.00 408 LYS A O 1
ATOM 3223 N N . PHE A 1 409 ? -20.034 17.714 9.492 1.00 97.75 409 PHE A N 1
ATOM 3224 C CA . PHE A 1 409 ? -18.896 17.000 10.052 1.00 97.75 409 PHE A CA 1
ATOM 3225 C C . PHE A 1 409 ? -17.644 17.865 10.055 1.00 97.75 409 PHE A C 1
ATOM 3227 O O . PHE A 1 409 ? -17.312 18.519 9.060 1.00 97.75 409 PHE A O 1
ATOM 3234 N N . VAL A 1 410 ? -16.912 17.791 11.159 1.00 98.56 410 VAL A N 1
ATOM 3235 C CA . VAL A 1 410 ? -15.505 18.168 11.230 1.00 98.56 410 VAL A CA 1
ATOM 3236 C C . VAL A 1 410 ? -14.682 16.888 11.309 1.00 98.56 410 VAL A C 1
ATOM 3238 O O . VAL A 1 410 ? -14.788 16.141 12.276 1.00 98.56 410 VAL A O 1
ATOM 3241 N N . VAL A 1 411 ? -13.867 16.621 10.291 1.00 98.50 411 VAL A N 1
ATOM 3242 C CA . VAL A 1 411 ? -12.866 15.545 10.332 1.00 98.50 411 VAL A CA 1
ATOM 3243 C C . VAL A 1 411 ? -11.578 16.147 10.877 1.00 98.50 411 VAL A C 1
ATOM 3245 O O . VAL A 1 411 ? -11.013 17.039 10.243 1.00 98.50 411 VAL A O 1
ATOM 3248 N N . TYR A 1 412 ? -11.140 15.693 12.048 1.00 98.56 412 TYR A N 1
ATOM 3249 C CA . TYR A 1 412 ? -9.900 16.141 12.677 1.00 98.56 412 TYR A CA 1
ATOM 3250 C C . TYR A 1 412 ? -8.776 15.155 12.358 1.00 98.56 412 TYR A C 1
ATOM 3252 O O . TYR A 1 412 ? -8.717 14.082 12.948 1.00 98.56 412 TYR A O 1
ATOM 3260 N N . ASP A 1 413 ? -7.923 15.496 11.394 1.00 98.31 413 ASP A N 1
ATOM 3261 C CA . ASP A 1 413 ? -6.856 14.630 10.885 1.00 98.31 413 ASP A CA 1
ATOM 3262 C C . ASP A 1 413 ? -5.509 14.952 11.547 1.00 98.31 413 ASP A C 1
ATOM 3264 O O . ASP A 1 413 ? -4.777 15.843 11.109 1.00 98.31 413 ASP A O 1
ATOM 3268 N N . ASP A 1 414 ? -5.187 14.199 12.600 1.00 97.75 414 ASP A N 1
ATOM 3269 C CA . ASP A 1 414 ? -3.873 14.174 13.257 1.00 97.75 414 ASP A CA 1
ATOM 3270 C C . ASP A 1 414 ? -3.107 12.848 13.020 1.00 97.75 414 ASP A C 1
ATOM 3272 O O . ASP A 1 414 ? -2.024 12.627 13.564 1.00 97.75 414 ASP A O 1
ATOM 3276 N N . ASP A 1 415 ? -3.653 11.958 12.182 1.00 97.44 415 ASP A N 1
ATOM 3277 C CA . ASP A 1 415 ? -2.986 10.752 11.668 1.00 97.44 415 ASP A CA 1
ATOM 3278 C C . ASP A 1 415 ? -1.993 11.112 10.553 1.00 97.44 415 ASP A C 1
ATOM 3280 O O . ASP A 1 415 ? -0.854 10.626 10.534 1.00 97.44 415 ASP A O 1
ATOM 3284 N N . HIS A 1 416 ? -2.424 12.032 9.680 1.00 97.06 416 HIS A N 1
ATOM 3285 C CA . HIS A 1 416 ? -1.702 12.629 8.557 1.00 97.06 416 HIS A CA 1
ATOM 3286 C C . HIS A 1 416 ? -1.375 11.713 7.372 1.00 97.06 416 HIS A C 1
ATOM 3288 O O . HIS A 1 416 ? -0.607 12.115 6.487 1.00 97.06 416 HIS A O 1
ATOM 3294 N N . TYR A 1 417 ? -1.941 10.508 7.308 1.00 97.38 417 TYR A N 1
ATOM 3295 C CA . TYR A 1 417 ? -1.821 9.652 6.133 1.00 97.38 417 TYR A CA 1
ATOM 3296 C C . TYR A 1 417 ? -3.067 9.770 5.234 1.00 97.38 417 TYR A C 1
ATOM 3298 O O . TYR A 1 417 ? -3.544 10.872 4.970 1.00 97.38 417 TYR A O 1
ATOM 3306 N N . TYR A 1 418 ? -3.576 8.676 4.666 1.00 97.50 418 TYR A N 1
ATOM 3307 C CA . TYR A 1 418 ? -4.670 8.730 3.690 1.00 97.50 418 TYR A CA 1
ATOM 3308 C C . TYR A 1 418 ? -6.048 8.876 4.350 1.00 97.50 418 TYR A C 1
ATOM 3310 O O . TYR A 1 418 ? -6.942 9.487 3.758 1.00 97.50 418 TYR A O 1
ATOM 3318 N N . PHE A 1 419 ? -6.242 8.320 5.554 1.00 97.50 419 PHE A N 1
ATOM 3319 C CA . PHE A 1 419 ? -7.576 8.009 6.076 1.00 97.50 419 PHE A CA 1
ATOM 3320 C C . PHE A 1 419 ? -8.442 9.254 6.291 1.00 97.50 419 PHE A C 1
ATOM 3322 O O . PHE A 1 419 ? -9.588 9.264 5.848 1.00 97.50 419 PHE A O 1
ATOM 3329 N N . GLY A 1 420 ? -7.895 10.327 6.876 1.00 97.44 420 GLY A N 1
ATOM 3330 C CA . GLY A 1 420 ? -8.629 11.581 7.084 1.00 97.44 420 GLY A CA 1
ATOM 3331 C C . GLY A 1 420 ? -9.156 12.181 5.776 1.00 97.44 420 GLY A C 1
ATOM 3332 O O . GLY A 1 420 ? -10.337 12.518 5.668 1.00 97.44 420 GLY A O 1
ATOM 3333 N N . SER A 1 421 ? -8.310 12.227 4.740 1.00 97.25 421 SER A N 1
ATOM 3334 C CA . SER A 1 421 ? -8.700 12.724 3.411 1.00 97.25 421 SER A CA 1
ATOM 3335 C C . SER A 1 421 ? -9.771 11.855 2.743 1.00 97.25 421 SER A C 1
ATOM 3337 O O . SER A 1 421 ? -10.739 12.368 2.182 1.00 97.25 421 SER A O 1
ATOM 3339 N N . VAL A 1 422 ? -9.623 10.533 2.832 1.00 97.56 422 VAL A N 1
ATOM 3340 C CA . VAL A 1 422 ? -10.523 9.564 2.203 1.00 97.56 422 VAL A CA 1
ATOM 3341 C C . VAL A 1 422 ? -11.886 9.554 2.898 1.00 97.56 422 VAL A C 1
ATOM 3343 O O . VAL A 1 422 ? -12.920 9.558 2.228 1.00 97.56 422 VAL A O 1
ATOM 3346 N N . LEU A 1 423 ? -11.906 9.605 4.231 1.00 97.19 423 LEU A N 1
ATOM 3347 C CA . LEU A 1 423 ? -13.139 9.681 5.009 1.00 97.19 423 LEU A CA 1
ATOM 3348 C C . LEU A 1 423 ? -13.905 10.977 4.718 1.00 97.19 423 LEU A C 1
ATOM 3350 O O . LEU A 1 423 ? -15.120 10.948 4.530 1.00 97.19 423 LEU A O 1
ATOM 3354 N N . ALA A 1 424 ? -13.205 12.111 4.628 1.00 97.81 424 ALA A N 1
ATOM 3355 C CA . ALA A 1 424 ? -13.830 13.386 4.289 1.00 97.81 424 ALA A CA 1
ATOM 3356 C C . ALA A 1 424 ? -14.499 13.355 2.902 1.00 97.81 424 ALA A C 1
ATOM 3358 O O . ALA A 1 424 ? -15.614 13.861 2.743 1.00 97.81 424 ALA A O 1
ATOM 3359 N N . LEU A 1 425 ? -13.853 12.726 1.913 1.00 97.75 425 LEU A N 1
ATOM 3360 C CA . LEU A 1 425 ? -14.424 12.515 0.579 1.00 97.75 425 LEU A CA 1
ATOM 3361 C C . LEU A 1 425 ? -15.658 11.610 0.618 1.00 97.75 425 LEU A C 1
ATOM 3363 O O . LEU A 1 425 ? -16.660 11.924 -0.023 1.00 97.75 425 LEU A O 1
ATOM 3367 N N . GLU A 1 426 ? -15.622 10.526 1.393 1.00 96.00 426 GLU A N 1
ATOM 3368 C CA . GLU A 1 426 ? -16.766 9.622 1.530 1.00 96.00 426 GLU A CA 1
ATOM 3369 C C . GLU A 1 426 ? -17.974 10.325 2.166 1.00 96.00 426 GLU A C 1
ATOM 3371 O O . GLU A 1 426 ? -19.080 10.270 1.629 1.00 96.00 426 GLU A O 1
ATOM 3376 N N . LEU A 1 427 ? -17.765 11.081 3.245 1.00 95.88 427 LEU A N 1
ATOM 3377 C CA . LEU A 1 427 ? -18.825 11.870 3.880 1.00 95.88 427 LEU A CA 1
ATOM 3378 C C . LEU A 1 427 ? -19.399 12.931 2.936 1.00 95.88 427 LEU A C 1
ATOM 3380 O O . LEU A 1 427 ? -20.613 13.146 2.882 1.00 95.88 427 LEU A O 1
ATOM 3384 N N . LYS A 1 428 ? -18.539 13.576 2.142 1.00 96.06 428 LYS A N 1
ATOM 3385 C CA . LYS A 1 428 ? -18.979 14.523 1.117 1.00 96.06 428 LYS A CA 1
ATOM 3386 C C . LYS A 1 428 ? -19.815 13.828 0.038 1.00 96.06 428 LYS A C 1
ATOM 3388 O O . LYS A 1 428 ? -20.853 14.365 -0.351 1.00 96.06 428 LYS A O 1
ATOM 3393 N N . ARG A 1 429 ? -19.414 12.631 -0.409 1.00 93.50 429 ARG A N 1
ATOM 3394 C CA . ARG A 1 429 ? -20.145 11.801 -1.385 1.00 93.50 429 ARG A CA 1
ATOM 3395 C C . ARG A 1 429 ? -21.523 11.381 -0.869 1.00 93.50 429 ARG A C 1
ATOM 3397 O O . ARG A 1 429 ? -22.474 11.346 -1.644 1.00 93.50 429 ARG A O 1
ATOM 3404 N N . GLN A 1 430 ? -21.649 11.135 0.434 1.00 93.00 430 GLN A N 1
ATOM 3405 C CA . GLN A 1 430 ? -22.925 10.863 1.110 1.00 93.00 430 GLN A CA 1
ATOM 3406 C C . GLN A 1 430 ? -23.816 12.115 1.271 1.00 93.00 430 GLN A C 1
ATOM 3408 O O . GLN A 1 430 ? -24.966 12.016 1.696 1.00 93.00 430 GLN A O 1
ATOM 3413 N N . GLY A 1 431 ? -23.333 13.299 0.876 1.00 93.75 431 GLY A N 1
ATOM 3414 C CA . GLY A 1 431 ? -24.110 14.541 0.844 1.00 93.75 431 GLY A CA 1
ATOM 3415 C C . GLY A 1 431 ? -24.036 15.378 2.121 1.00 93.75 431 GLY A C 1
ATOM 3416 O O . GLY A 1 431 ? -24.838 16.306 2.279 1.00 93.75 431 GLY A O 1
ATOM 3417 N N . HIS A 1 432 ? -23.095 15.078 3.020 1.00 95.69 432 HIS A N 1
ATOM 3418 C CA . HIS A 1 432 ? -22.850 15.867 4.224 1.00 95.69 432 HIS A CA 1
ATOM 3419 C C . HIS A 1 432 ? -22.018 17.126 3.932 1.00 95.69 432 HIS A C 1
ATOM 3421 O O . HIS A 1 432 ? -21.295 17.218 2.934 1.00 95.69 432 HIS A O 1
ATOM 3427 N N . GLN A 1 433 ? -22.102 18.114 4.825 1.00 97.44 433 GLN A N 1
ATOM 3428 C CA . GLN A 1 433 ? -21.176 19.243 4.823 1.00 97.44 433 GLN A CA 1
ATOM 3429 C C . GLN A 1 433 ? -19.937 18.842 5.622 1.00 97.44 433 GLN A C 1
ATOM 3431 O O . GLN A 1 433 ? -20.061 18.431 6.770 1.00 97.44 433 GLN A O 1
ATOM 3436 N N . VAL A 1 434 ? -18.753 18.964 5.024 1.00 98.19 434 VAL A N 1
ATOM 3437 C CA . VAL A 1 434 ? -17.504 18.493 5.633 1.00 98.19 434 VAL A CA 1
ATOM 3438 C C . VAL A 1 434 ? -16.496 19.632 5.703 1.00 98.19 434 VAL A C 1
ATOM 3440 O O . VAL A 1 434 ? -16.258 20.324 4.707 1.00 98.19 434 VAL A O 1
ATOM 3443 N N . THR A 1 435 ? -15.905 19.810 6.880 1.00 98.62 435 THR A 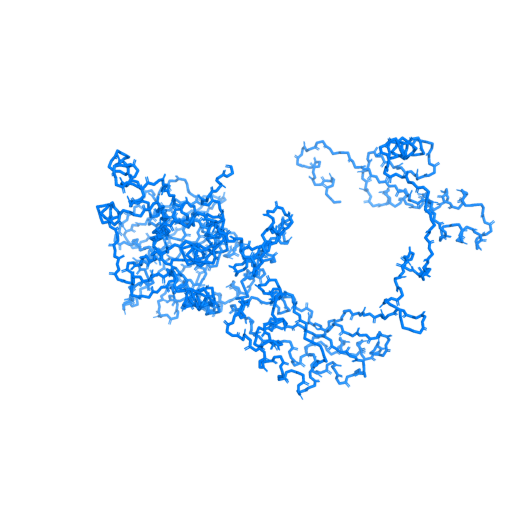N 1
ATOM 3444 C CA . THR A 1 435 ? -14.680 20.588 7.081 1.00 98.62 435 THR A CA 1
ATOM 3445 C C . THR A 1 435 ? -13.589 19.643 7.569 1.00 98.62 435 THR A C 1
ATOM 3447 O O . THR A 1 435 ? -13.810 18.889 8.510 1.00 98.62 435 THR A O 1
ATOM 3450 N N . LEU A 1 436 ? -12.424 19.664 6.931 1.00 98.62 436 LEU A N 1
ATOM 3451 C CA . LEU A 1 436 ? -11.257 18.893 7.341 1.00 98.62 436 LEU A CA 1
ATOM 3452 C C . LEU A 1 436 ? -10.287 19.832 8.061 1.00 98.62 436 LEU A C 1
ATOM 3454 O O . LEU A 1 436 ? -9.836 20.826 7.489 1.00 98.62 436 LEU A O 1
ATOM 3458 N N . VAL A 1 437 ? -10.004 19.535 9.325 1.00 98.50 437 VAL A N 1
ATOM 3459 C CA . VAL A 1 437 ? -9.072 20.275 10.180 1.00 98.50 437 VAL A CA 1
ATOM 3460 C C . VAL A 1 437 ? -7.816 19.433 10.352 1.00 98.50 437 VAL A C 1
ATOM 3462 O O . VAL A 1 437 ? -7.912 18.274 10.744 1.00 98.50 437 VAL A O 1
ATOM 3465 N N . CYS A 1 438 ? -6.652 20.003 10.059 1.00 97.56 438 CYS A N 1
ATOM 3466 C CA . CYS A 1 438 ? -5.371 19.308 10.115 1.00 97.56 438 CYS A CA 1
ATOM 3467 C C . CYS A 1 438 ? -4.319 20.195 10.801 1.00 97.56 438 CYS A C 1
ATOM 3469 O O . CYS A 1 438 ? -4.102 21.331 10.366 1.00 97.56 438 CYS A O 1
ATOM 3471 N N . PRO A 1 439 ? -3.622 19.700 11.837 1.00 97.44 439 PRO A N 1
ATOM 3472 C CA . PRO A 1 439 ? -2.496 20.409 12.443 1.00 97.44 439 PRO A CA 1
ATOM 3473 C C . PRO A 1 439 ? -1.304 20.596 11.498 1.00 97.44 439 PRO A C 1
ATOM 3475 O O . PRO A 1 439 ? -0.557 21.559 11.643 1.00 97.44 439 PRO A O 1
ATOM 3478 N N . ALA A 1 440 ? -1.127 19.715 10.510 1.00 95.94 440 ALA A N 1
ATOM 3479 C CA . ALA A 1 440 ? -0.063 19.842 9.520 1.00 95.94 440 ALA A CA 1
ATOM 3480 C C . ALA A 1 440 ? -0.381 20.920 8.463 1.00 95.94 440 ALA A C 1
ATOM 3482 O O . ALA A 1 440 ? -1.537 21.257 8.204 1.00 95.94 440 ALA A O 1
ATOM 3483 N N . GLY A 1 441 ? 0.659 21.425 7.787 1.00 95.25 441 GLY A N 1
ATOM 3484 C CA . GLY A 1 441 ? 0.519 22.451 6.741 1.00 95.25 441 GLY A CA 1
ATOM 3485 C C . GLY A 1 441 ? -0.222 21.992 5.482 1.00 95.25 441 GLY A C 1
ATOM 3486 O O . GLY A 1 441 ? -0.693 22.824 4.705 1.00 95.25 441 GLY A O 1
ATOM 3487 N N . ARG A 1 442 ? -0.342 20.676 5.287 1.00 95.31 442 ARG A N 1
ATOM 3488 C CA . ARG A 1 442 ? -1.097 20.017 4.215 1.00 95.31 442 ARG A CA 1
ATOM 3489 C C . ARG A 1 442 ? -1.759 18.765 4.784 1.00 95.31 442 ARG A C 1
ATOM 3491 O O . ARG A 1 442 ? -1.173 18.098 5.637 1.00 95.31 442 ARG A O 1
ATOM 3498 N N . ILE A 1 443 ? -2.949 18.427 4.292 1.00 96.25 443 ILE A N 1
ATOM 3499 C CA . ILE A 1 443 ? -3.572 17.129 4.590 1.00 96.25 443 ILE A CA 1
ATOM 3500 C C . ILE A 1 443 ? -2.783 16.013 3.906 1.00 96.25 443 ILE A C 1
ATOM 3502 O O . ILE A 1 443 ? -2.120 16.269 2.894 1.00 96.25 443 ILE A O 1
ATOM 3506 N N . CYS A 1 444 ? -2.884 14.785 4.421 1.00 96.62 444 CYS A N 1
ATOM 3507 C CA . CYS A 1 444 ? -2.135 13.643 3.892 1.00 96.62 444 CYS A CA 1
ATOM 3508 C C . CYS A 1 444 ? -0.627 13.947 3.786 1.00 96.62 444 CYS A C 1
ATOM 3510 O O . CYS A 1 444 ? 0.004 13.692 2.760 1.00 96.62 444 CYS A O 1
ATOM 3512 N N . SER A 1 445 ? -0.042 14.569 4.819 1.00 96.44 445 SER A N 1
ATOM 3513 C CA . SER A 1 445 ? 1.354 15.014 4.770 1.00 96.44 445 SER A CA 1
ATOM 3514 C C . SER A 1 445 ? 2.317 13.842 4.574 1.00 96.44 445 SER A C 1
ATOM 3516 O O . SER A 1 445 ? 3.224 13.949 3.753 1.00 96.44 445 SER A O 1
ATOM 3518 N N . TRP A 1 446 ? 2.055 12.690 5.205 1.00 96.81 446 TRP A N 1
ATOM 3519 C CA . TRP A 1 446 ? 2.835 11.465 4.992 1.00 96.81 446 TRP A CA 1
ATOM 3520 C C . TRP A 1 446 ? 2.691 10.909 3.569 1.00 96.81 446 TRP A C 1
ATOM 3522 O O . TRP A 1 446 ? 3.576 10.208 3.084 1.00 96.81 446 TRP A O 1
ATOM 3532 N N . GLY A 1 447 ? 1.615 11.276 2.865 1.00 95.88 447 GLY A N 1
ATOM 3533 C CA . GLY A 1 447 ? 1.401 10.940 1.460 1.00 95.88 447 GLY A CA 1
ATOM 3534 C C . GLY A 1 447 ? 2.445 11.525 0.504 1.00 95.88 447 GLY A C 1
ATOM 3535 O O . GLY A 1 447 ? 2.436 11.200 -0.679 1.00 95.88 447 GLY A O 1
ATOM 3536 N N . GLU A 1 448 ? 3.347 12.386 0.983 1.00 95.75 448 GLU A N 1
ATOM 3537 C CA . GLU A 1 448 ? 4.537 12.813 0.241 1.00 95.75 448 GLU A CA 1
ATOM 3538 C C . GLU A 1 448 ? 5.438 11.618 -0.092 1.00 95.75 448 GLU A C 1
ATOM 3540 O O . GLU A 1 448 ? 5.922 11.503 -1.212 1.00 95.75 448 GLU A O 1
ATOM 3545 N N . PHE A 1 449 ? 5.570 10.665 0.836 1.00 96.75 449 PHE A N 1
ATOM 3546 C CA . PHE A 1 449 ? 6.391 9.470 0.641 1.00 96.75 449 PHE A CA 1
ATOM 3547 C C . PHE A 1 449 ? 5.725 8.439 -0.284 1.00 96.75 449 PHE A C 1
ATOM 3549 O O . PHE A 1 449 ? 6.401 7.622 -0.899 1.00 96.75 449 PHE A O 1
ATOM 3556 N N . THR A 1 450 ? 4.398 8.454 -0.415 1.00 96.12 450 THR A N 1
ATOM 3557 C CA . THR A 1 450 ? 3.661 7.562 -1.329 1.00 96.12 450 THR A CA 1
ATOM 3558 C C . THR A 1 450 ? 3.320 8.213 -2.670 1.00 96.12 450 THR A C 1
ATOM 3560 O O . THR A 1 450 ? 2.651 7.578 -3.490 1.00 96.12 450 THR A O 1
ATOM 3563 N N . ASP A 1 451 ? 3.793 9.443 -2.905 1.00 94.12 451 ASP A N 1
ATOM 3564 C CA . ASP A 1 451 ? 3.484 10.270 -4.078 1.00 94.12 451 ASP A CA 1
ATOM 3565 C C . ASP A 1 451 ? 1.966 10.486 -4.289 1.00 94.12 451 ASP A C 1
ATOM 3567 O O . ASP A 1 451 ? 1.437 10.472 -5.400 1.00 94.12 451 ASP A O 1
ATOM 3571 N N . GLU A 1 452 ? 1.217 10.645 -3.188 1.00 95.25 452 GLU A N 1
ATOM 3572 C CA . GLU A 1 452 ? -0.240 10.842 -3.208 1.00 95.25 452 GLU A CA 1
ATOM 3573 C C . GLU A 1 452 ? -0.720 12.166 -2.608 1.00 95.25 452 GLU A C 1
ATOM 3575 O O . GLU A 1 452 ? -1.890 12.522 -2.784 1.00 95.25 452 GLU A O 1
ATOM 3580 N N . GLN A 1 453 ? 0.146 12.907 -1.907 1.00 95.81 453 GLN A N 1
ATOM 3581 C CA . GLN A 1 453 ? -0.235 14.133 -1.196 1.00 95.81 453 GLN A CA 1
ATOM 3582 C C . GLN A 1 453 ? -0.899 15.148 -2.138 1.00 95.81 453 GLN A C 1
ATOM 3584 O O . GLN A 1 453 ? -1.997 15.628 -1.846 1.00 95.81 453 GLN A O 1
ATOM 3589 N N . THR A 1 454 ? -0.271 15.451 -3.279 1.00 95.44 454 THR A N 1
ATOM 3590 C CA . THR A 1 454 ? -0.781 16.443 -4.238 1.00 95.44 454 THR A CA 1
ATOM 3591 C C . THR A 1 454 ? -2.166 16.057 -4.750 1.00 95.44 454 THR A C 1
ATOM 3593 O O . THR A 1 454 ? -3.106 16.835 -4.601 1.00 95.44 454 THR A O 1
ATOM 3596 N N . ARG A 1 455 ? -2.327 14.834 -5.274 1.00 95.50 455 ARG A N 1
ATOM 3597 C CA . ARG A 1 455 ? -3.607 14.353 -5.823 1.00 95.50 455 ARG A CA 1
ATOM 3598 C C . ARG A 1 455 ? -4.697 14.258 -4.752 1.00 95.50 455 ARG A C 1
ATOM 3600 O O . ARG A 1 455 ? -5.826 14.665 -5.009 1.00 95.50 455 ARG A O 1
ATOM 3607 N N . SER A 1 456 ? -4.350 13.832 -3.536 1.00 96.69 456 SER A N 1
ATOM 3608 C CA . SER A 1 456 ? -5.280 13.808 -2.398 1.00 96.69 456 SER A CA 1
ATOM 3609 C C . SER A 1 456 ? -5.794 15.206 -2.046 1.00 96.69 456 SER A C 1
ATOM 3611 O O . SER A 1 456 ? -6.995 15.394 -1.857 1.00 96.69 456 SER A O 1
ATOM 3613 N N . ASN A 1 457 ? -4.906 16.205 -1.992 1.00 97.38 457 ASN A N 1
ATOM 3614 C CA . ASN A 1 457 ? -5.298 17.596 -1.753 1.00 97.38 457 ASN A CA 1
ATOM 3615 C C . ASN A 1 457 ? -6.164 18.128 -2.908 1.00 97.38 457 ASN A C 1
ATOM 3617 O O . ASN A 1 457 ? -7.182 18.772 -2.658 1.00 97.38 457 ASN A O 1
ATOM 3621 N N . THR A 1 458 ? -5.805 17.825 -4.161 1.00 96.62 458 THR A N 1
ATOM 3622 C CA . THR A 1 458 ? -6.584 18.216 -5.344 1.00 96.62 458 THR A CA 1
ATOM 3623 C C . THR A 1 458 ? -8.010 17.668 -5.299 1.00 96.62 458 THR A C 1
ATOM 3625 O O . THR A 1 458 ? -8.941 18.452 -5.464 1.00 96.62 458 THR A O 1
ATOM 3628 N N . GLU A 1 459 ? -8.210 16.374 -5.026 1.00 97.31 459 GLU A N 1
ATOM 3629 C CA . GLU A 1 459 ? -9.553 15.779 -4.941 1.00 97.31 459 GLU A CA 1
ATOM 3630 C C . GLU A 1 459 ? -10.401 16.414 -3.833 1.00 97.31 459 GLU A C 1
ATOM 3632 O O . GLU A 1 459 ? -11.564 16.745 -4.060 1.00 97.31 459 GLU A O 1
ATOM 3637 N N . VAL A 1 460 ? -9.826 16.637 -2.646 1.00 98.06 460 VAL A N 1
ATOM 3638 C CA . VAL A 1 460 ? -10.535 17.263 -1.516 1.00 98.06 460 VAL A CA 1
ATOM 3639 C C . VAL A 1 460 ? -10.964 18.695 -1.855 1.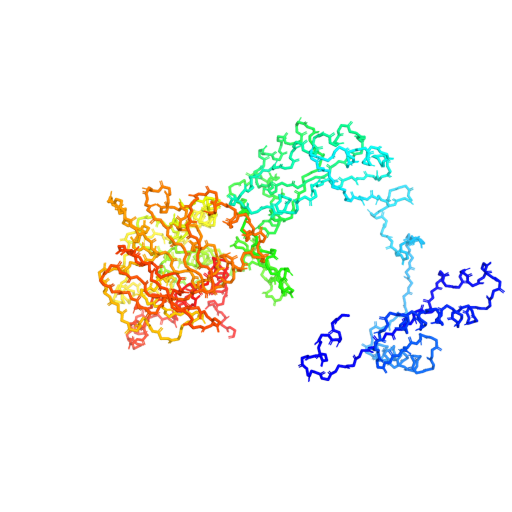00 98.06 460 VAL A C 1
ATOM 3641 O O . VAL A 1 460 ? -12.109 19.079 -1.594 1.00 98.06 460 VAL A O 1
ATOM 3644 N N . ILE A 1 461 ? -10.083 19.475 -2.489 1.00 96.88 461 ILE A N 1
ATOM 3645 C CA . ILE A 1 461 ? -10.379 20.846 -2.927 1.00 96.88 461 ILE A CA 1
ATOM 3646 C C . ILE A 1 461 ? -11.448 20.847 -4.026 1.00 96.88 461 ILE A C 1
ATOM 3648 O O . ILE A 1 461 ? -12.413 21.607 -3.940 1.00 96.88 461 ILE A O 1
ATOM 3652 N N . GLN A 1 462 ? -11.319 19.983 -5.037 1.00 97.88 462 GLN A N 1
ATOM 3653 C CA . GLN A 1 462 ? -12.282 19.872 -6.138 1.00 97.88 462 GLN A CA 1
ATOM 3654 C C . GLN A 1 462 ? -13.658 19.392 -5.664 1.00 97.88 462 GLN A C 1
ATOM 3656 O O . GLN A 1 462 ? -14.679 19.836 -6.186 1.00 97.88 462 GLN A O 1
ATOM 3661 N N . ALA A 1 463 ? -13.707 18.558 -4.623 1.00 97.88 463 ALA A N 1
ATOM 3662 C CA . ALA A 1 463 ? -14.946 18.167 -3.960 1.00 97.88 463 ALA A CA 1
ATOM 3663 C C . ALA A 1 463 ? -15.594 19.319 -3.158 1.00 97.88 463 ALA A C 1
ATOM 3665 O O . ALA A 1 463 ? -16.697 19.167 -2.623 1.00 97.88 463 ALA A O 1
ATOM 3666 N N . GLY A 1 464 ? -14.938 20.479 -3.044 1.00 97.75 464 GLY A N 1
ATOM 3667 C CA . GLY A 1 464 ? -15.437 21.625 -2.288 1.00 97.75 464 GLY A CA 1
ATOM 3668 C C . GLY A 1 464 ? -15.530 21.330 -0.791 1.00 97.75 464 GLY A C 1
ATOM 3669 O O . GLY A 1 464 ? -16.516 21.707 -0.148 1.00 97.75 464 GLY A O 1
ATOM 3670 N N . ILE A 1 465 ? -14.573 20.574 -0.251 1.00 98.44 465 ILE A N 1
ATOM 3671 C CA . ILE A 1 465 ? -14.410 20.361 1.190 1.00 98.44 465 ILE A CA 1
ATOM 3672 C C . ILE A 1 465 ? -13.561 21.511 1.730 1.00 98.44 465 ILE A C 1
ATOM 3674 O O . ILE A 1 465 ? -12.505 21.830 1.184 1.00 98.44 465 ILE A O 1
ATOM 3678 N N . LYS A 1 466 ? -14.021 22.157 2.806 1.00 97.94 466 LYS A N 1
ATOM 3679 C CA . LYS A 1 466 ? -13.246 23.221 3.451 1.00 97.94 466 LYS A CA 1
ATOM 3680 C C . LYS A 1 466 ? -12.075 22.586 4.197 1.00 97.94 466 LYS A C 1
ATOM 3682 O O . LYS A 1 466 ? -12.305 21.724 5.037 1.00 97.94 466 LYS A O 1
ATOM 3687 N N . VAL A 1 467 ? -10.854 23.038 3.930 1.00 98.12 467 VAL A N 1
ATOM 3688 C CA . VAL A 1 467 ? -9.642 22.566 4.614 1.00 98.12 467 VAL A CA 1
ATOM 3689 C C . VAL A 1 467 ? -9.090 23.680 5.499 1.00 98.12 467 VAL A C 1
ATOM 3691 O O . VAL A 1 467 ? -8.979 24.826 5.061 1.00 98.12 467 VAL A O 1
ATOM 3694 N N . ILE A 1 468 ? -8.769 23.355 6.749 1.00 98.12 468 ILE A N 1
ATOM 3695 C CA . ILE A 1 468 ? -8.160 24.266 7.722 1.00 98.12 468 ILE A CA 1
ATOM 3696 C C . ILE A 1 468 ? -6.878 23.609 8.228 1.00 98.12 468 ILE A C 1
ATOM 3698 O O . ILE A 1 468 ? -6.920 22.711 9.064 1.00 98.12 468 ILE A O 1
ATOM 3702 N N . ASN A 1 469 ? -5.749 24.066 7.692 1.00 97.75 469 ASN A N 1
ATOM 3703 C CA . ASN A 1 469 ? -4.415 23.578 8.040 1.00 97.75 469 ASN A CA 1
ATOM 3704 C C . ASN A 1 469 ? -3.794 24.412 9.159 1.00 97.75 469 ASN A C 1
ATOM 3706 O O . ASN A 1 469 ? -4.128 25.589 9.297 1.00 97.75 469 ASN A O 1
ATOM 3710 N N . ASN A 1 470 ? -2.818 23.843 9.866 1.00 97.81 470 ASN A N 1
ATOM 3711 C CA . ASN A 1 470 ? -2.108 24.460 10.991 1.00 97.81 470 ASN A CA 1
ATOM 3712 C C . ASN A 1 470 ? -2.982 24.722 12.226 1.00 97.81 470 ASN A C 1
ATOM 3714 O O . ASN A 1 470 ? -2.624 25.556 13.056 1.00 97.81 470 ASN A O 1
ATOM 3718 N N . TYR A 1 471 ? -4.117 24.032 12.361 1.00 98.31 471 TYR A N 1
ATOM 3719 C CA . TYR A 1 471 ? -4.983 24.137 13.537 1.00 98.31 471 TYR A CA 1
ATOM 3720 C C . TYR A 1 471 ? -5.225 22.766 14.163 1.00 98.31 471 TYR A C 1
ATOM 3722 O O . TYR A 1 471 ? -5.447 21.783 13.455 1.00 98.31 471 TYR A O 1
ATOM 3730 N N . LYS A 1 472 ? -5.241 22.723 15.496 1.00 97.12 472 LYS A N 1
ATOM 3731 C CA . LYS A 1 472 ? -5.767 21.597 16.279 1.00 97.12 472 LYS A CA 1
ATOM 3732 C C . LYS A 1 472 ? -7.108 21.962 16.905 1.00 97.12 472 LYS A C 1
ATOM 3734 O O . LYS A 1 472 ? -7.422 23.145 17.010 1.00 97.12 472 LYS A O 1
ATOM 3739 N N . ILE A 1 473 ? -7.889 20.960 17.300 1.00 97.94 473 ILE A N 1
ATOM 3740 C CA . ILE A 1 473 ? -9.150 21.158 18.026 1.00 97.94 473 ILE A CA 1
ATOM 3741 C C . ILE A 1 473 ? -8.866 21.064 19.525 1.00 97.94 473 ILE A C 1
ATOM 3743 O O . ILE A 1 473 ? -8.301 20.073 19.980 1.00 97.94 473 ILE A O 1
ATOM 3747 N N . GLU A 1 474 ? -9.262 22.086 20.278 1.00 97.00 474 GLU A N 1
ATOM 3748 C CA . GLU A 1 474 ? -9.040 22.176 21.726 1.00 97.00 474 GLU A CA 1
ATOM 3749 C C . GLU A 1 474 ? -10.277 21.758 22.525 1.00 97.00 474 GLU A C 1
ATOM 3751 O O . GLU A 1 474 ? -10.147 21.119 23.567 1.00 97.00 474 GLU A O 1
ATOM 3756 N N . ALA A 1 475 ? -11.478 22.107 22.054 1.00 97.88 475 ALA A N 1
ATOM 3757 C CA . ALA A 1 475 ? -12.737 21.801 22.729 1.00 97.88 475 ALA A CA 1
ATOM 3758 C C . ALA A 1 475 ? -13.880 21.600 21.726 1.00 97.88 475 ALA A C 1
ATOM 3760 O O . ALA A 1 475 ? -13.843 22.129 20.612 1.00 97.88 475 ALA A O 1
ATOM 3761 N N . VAL A 1 476 ? -14.899 20.838 22.125 1.00 98.00 476 VAL A N 1
ATOM 3762 C CA . VAL A 1 476 ? -16.087 20.551 21.312 1.00 98.00 476 VAL A CA 1
ATOM 3763 C C . VAL A 1 476 ? -17.330 20.664 22.185 1.00 98.00 476 VAL A C 1
ATOM 3765 O O . VAL A 1 476 ? -17.647 19.736 22.920 1.00 98.00 476 VAL A O 1
ATOM 3768 N N . THR A 1 477 ? -18.039 21.787 22.133 1.00 97.12 477 THR A N 1
ATOM 3769 C CA . THR A 1 477 ? -19.217 22.021 22.982 1.00 97.12 477 THR A CA 1
ATOM 3770 C C . THR A 1 477 ? -20.302 22.789 22.241 1.00 97.12 477 THR A C 1
ATOM 3772 O O . THR A 1 477 ? -20.022 23.590 21.350 1.00 97.12 477 THR A O 1
ATOM 3775 N N . ASN A 1 478 ? -21.564 22.566 22.608 1.00 94.25 478 ASN A N 1
ATOM 3776 C CA . ASN A 1 478 ? -22.712 23.372 22.174 1.00 94.25 478 ASN A CA 1
ATOM 3777 C C . ASN A 1 478 ? -22.833 23.556 20.642 1.00 94.25 478 ASN A C 1
ATOM 3779 O O . ASN A 1 478 ? -23.239 24.618 20.166 1.00 94.25 478 ASN A O 1
ATOM 3783 N N . GLY A 1 479 ? -22.482 22.538 19.849 1.00 96.44 479 GLY A N 1
ATOM 3784 C CA . GLY A 1 479 ? -22.521 22.612 18.381 1.00 96.44 479 GLY A CA 1
ATOM 3785 C C . GLY A 1 479 ? -21.332 23.346 17.744 1.00 96.44 479 GLY A C 1
ATOM 3786 O O . GLY A 1 479 ? -21.405 23.746 16.578 1.00 96.44 479 GLY A O 1
ATOM 3787 N N . ILE A 1 480 ? -20.246 23.557 18.493 1.00 98.06 480 ILE A N 1
ATOM 3788 C CA . ILE A 1 480 ? -19.044 24.277 18.066 1.00 98.06 480 ILE A CA 1
ATOM 3789 C C . ILE A 1 480 ? -17.797 23.433 18.355 1.00 98.06 480 ILE A C 1
ATOM 3791 O O . ILE A 1 480 ? -17.657 22.850 19.426 1.00 98.06 480 ILE A O 1
ATOM 3795 N N . ALA A 1 481 ? -16.868 23.396 17.400 1.00 98.25 481 ALA A N 1
ATOM 3796 C CA . ALA A 1 481 ? -15.483 22.999 17.628 1.00 98.25 481 ALA A CA 1
ATOM 3797 C C . ALA A 1 481 ? -14.622 24.265 17.764 1.00 98.25 481 ALA A C 1
ATOM 3799 O O . ALA A 1 481 ? -14.643 25.115 16.869 1.00 98.25 481 ALA A O 1
ATOM 3800 N N . GLU A 1 482 ? -13.878 24.384 18.865 1.00 98.31 482 GLU A N 1
ATOM 3801 C CA . GLU A 1 482 ? -12.877 25.429 19.114 1.00 98.31 482 GLU A CA 1
ATOM 3802 C C . GLU A 1 482 ? -11.506 24.929 18.658 1.00 98.31 482 GLU A C 1
ATOM 3804 O O . GLU A 1 482 ? -11.080 23.823 18.994 1.00 98.31 482 GLU A O 1
ATOM 3809 N N . LEU A 1 483 ? -10.807 25.750 17.884 1.00 98.25 483 LEU A N 1
ATOM 3810 C CA . LEU A 1 483 ? -9.529 25.437 17.276 1.00 98.25 483 LEU A CA 1
ATOM 3811 C C . LEU A 1 483 ? -8.470 26.412 17.761 1.00 98.25 483 LEU A C 1
ATOM 3813 O O . LEU A 1 483 ? -8.773 27.585 17.969 1.00 98.25 483 LEU A O 1
ATOM 3817 N N . SER A 1 484 ? -7.219 25.968 17.809 1.00 97.94 484 SER A N 1
ATOM 3818 C CA . SER A 1 484 ? -6.055 26.825 18.030 1.00 97.94 484 SER A CA 1
ATOM 3819 C C . SER A 1 484 ? -4.998 26.598 16.951 1.00 97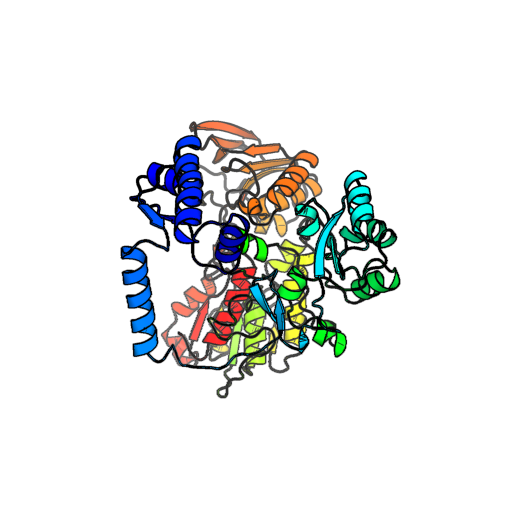.94 484 SER A C 1
ATOM 3821 O O . SER A 1 484 ? -4.764 25.471 16.502 1.00 97.94 484 SER A O 1
ATOM 3823 N N . CYS A 1 485 ? -4.376 27.682 16.492 1.00 97.94 485 CYS A N 1
ATOM 3824 C CA . CYS A 1 485 ? -3.262 27.616 15.556 1.00 97.94 485 CYS A CA 1
ATOM 3825 C C . CYS A 1 485 ? -2.045 27.006 16.256 1.00 97.94 485 CYS A C 1
ATOM 3827 O O . CYS A 1 485 ? -1.611 27.516 17.290 1.00 97.94 485 CYS A O 1
ATOM 3829 N N . VAL A 1 486 ? -1.440 25.974 15.665 1.00 97.00 486 VAL A N 1
ATOM 3830 C CA . VAL A 1 486 ? -0.287 25.269 16.259 1.00 97.00 486 VAL A CA 1
ATOM 3831 C C . VAL A 1 486 ? 0.976 26.131 16.354 1.00 97.00 486 VAL A C 1
ATOM 3833 O O . VAL A 1 486 ? 1.899 25.782 17.081 1.00 97.00 486 VAL A O 1
ATOM 3836 N N . PHE A 1 487 ? 1.016 27.262 15.642 1.00 96.25 487 PHE A N 1
ATOM 3837 C CA . PHE A 1 487 ? 2.142 28.198 15.659 1.00 96.25 487 PHE A CA 1
ATOM 3838 C C . PHE A 1 487 ? 1.866 29.450 16.495 1.00 96.25 487 PHE A C 1
ATOM 3840 O O . PHE A 1 487 ? 2.698 29.836 17.309 1.00 96.25 487 PHE A O 1
ATOM 3847 N N . SER A 1 488 ? 0.723 30.111 16.280 1.00 97.38 488 SER A N 1
ATOM 3848 C CA . SER A 1 488 ? 0.426 31.411 16.902 1.00 97.38 488 SER A CA 1
ATOM 3849 C C . SER A 1 488 ? -0.445 31.321 18.153 1.00 97.38 488 SER A C 1
ATOM 3851 O O . SER A 1 488 ? -0.543 32.302 18.884 1.00 97.38 488 SER A O 1
ATOM 3853 N N . GLY A 1 489 ? -1.126 30.193 18.375 1.00 96.06 489 GLY A N 1
ATOM 3854 C CA . GLY A 1 489 ? -2.167 30.070 19.395 1.00 96.06 489 GLY A CA 1
ATOM 3855 C C . GLY A 1 489 ? -3.458 30.838 19.079 1.00 96.06 489 GLY A C 1
ATOM 3856 O O . GLY A 1 489 ? -4.372 30.827 19.896 1.00 96.06 489 GLY A O 1
ATOM 3857 N N . GLU A 1 490 ? -3.564 31.491 17.913 1.00 97.88 490 GLU A N 1
ATOM 3858 C CA . GLU A 1 490 ? -4.796 32.165 17.478 1.00 97.88 490 GLU A CA 1
ATOM 3859 C C . GLU A 1 490 ? -5.959 31.171 17.452 1.00 97.88 490 GLU A C 1
ATOM 3861 O O . GLU A 1 490 ? -5.833 30.086 16.876 1.00 97.88 490 GLU A O 1
ATOM 3866 N N . THR A 1 491 ? -7.092 31.551 18.040 1.00 97.94 491 THR A N 1
ATOM 3867 C CA . THR A 1 491 ? -8.264 30.684 18.140 1.00 97.94 491 THR A CA 1
ATOM 3868 C C . THR A 1 491 ? -9.281 30.926 17.027 1.00 97.94 491 THR A C 1
ATOM 3870 O O . THR A 1 491 ? -9.409 32.031 16.496 1.00 97.94 491 THR A O 1
ATOM 3873 N N . LYS A 1 492 ? -10.010 29.870 16.650 1.00 97.38 492 LYS A N 1
ATOM 3874 C CA . LYS A 1 492 ? -11.119 29.902 15.682 1.00 97.38 492 LYS A CA 1
ATOM 3875 C C . LYS A 1 492 ? -12.249 28.990 16.133 1.00 97.38 492 LYS A C 1
ATOM 3877 O O . LYS A 1 492 ? -12.009 27.995 16.801 1.00 97.38 492 LYS A O 1
ATOM 3882 N N . GLU A 1 493 ? -13.464 29.284 15.689 1.00 98.06 493 GLU A N 1
ATOM 3883 C CA . GLU A 1 493 ? -14.644 28.464 15.966 1.00 98.06 493 GLU A CA 1
ATOM 3884 C C . GLU A 1 493 ? -15.276 27.951 14.670 1.00 98.06 493 GLU A C 1
ATOM 3886 O O . GLU A 1 493 ? -15.320 28.649 13.649 1.00 98.06 493 GLU A O 1
ATOM 3891 N N . ILE A 1 494 ? -15.774 26.714 14.705 1.00 97.75 494 ILE A N 1
ATOM 3892 C CA . ILE A 1 494 ? -16.488 26.084 13.593 1.00 97.75 494 ILE A CA 1
ATOM 3893 C C . ILE A 1 494 ? -17.772 25.454 14.112 1.00 97.75 494 ILE A C 1
ATOM 3895 O O . ILE A 1 494 ? -17.740 24.572 14.963 1.00 97.75 494 ILE A O 1
ATOM 3899 N N . VAL A 1 495 ? -18.901 25.845 13.525 1.00 97.94 495 VAL A N 1
ATOM 3900 C CA . VAL A 1 495 ? -20.192 25.198 13.788 1.00 97.94 495 VAL A CA 1
ATOM 3901 C C . VAL A 1 495 ? -20.207 23.802 13.168 1.00 97.94 495 VAL A C 1
ATOM 3903 O O . VAL A 1 495 ? -20.017 23.660 11.954 1.00 97.94 495 VAL A O 1
ATOM 3906 N N . CYS A 1 496 ? -20.483 22.786 13.979 1.00 97.25 496 CYS A N 1
ATOM 3907 C CA . CYS A 1 496 ? -20.558 21.395 13.552 1.00 97.25 496 CYS A CA 1
ATOM 3908 C C . CYS A 1 496 ? -21.576 20.603 14.377 1.00 97.25 496 CYS A C 1
ATOM 3910 O O . CYS A 1 496 ? -21.868 20.948 15.517 1.00 97.25 496 CYS A O 1
ATOM 3912 N N . ASP A 1 497 ? -22.113 19.542 13.780 1.00 96.19 497 ASP A N 1
ATOM 3913 C CA . ASP A 1 497 ? -22.967 18.587 14.490 1.00 96.19 497 ASP A CA 1
ATOM 3914 C C . ASP A 1 497 ? -22.110 17.478 15.109 1.00 96.19 497 ASP A C 1
ATOM 3916 O O . ASP A 1 497 ? -22.383 17.021 16.215 1.00 96.19 497 ASP A O 1
ATOM 3920 N N . PHE A 1 498 ? -21.056 17.066 14.392 1.00 96.81 498 PHE A N 1
ATOM 3921 C CA . PHE A 1 498 ? -20.160 16.000 14.818 1.00 96.81 498 PHE A CA 1
ATOM 3922 C C . PHE A 1 498 ? -18.693 16.314 14.515 1.00 96.81 498 PHE A C 1
ATOM 3924 O O . PHE A 1 498 ? -18.366 16.851 13.451 1.00 96.81 498 PHE A O 1
ATOM 3931 N N . VAL A 1 499 ? -17.810 15.886 15.414 1.00 97.94 499 VAL A N 1
ATOM 3932 C CA . VAL A 1 499 ? -16.357 15.843 15.229 1.00 97.94 499 VAL A CA 1
ATOM 3933 C C . VAL A 1 499 ? -15.915 14.384 15.156 1.00 97.94 499 VAL A C 1
ATOM 3935 O O . VAL A 1 499 ? -16.332 13.561 15.973 1.00 97.94 499 VAL A O 1
ATOM 3938 N N . ILE A 1 500 ? -15.068 14.073 14.175 1.00 97.94 500 ILE A N 1
ATOM 3939 C CA . ILE A 1 500 ? -14.470 12.751 13.977 1.00 97.94 500 ILE A CA 1
ATOM 3940 C C . ILE A 1 500 ? -12.964 12.847 14.223 1.00 97.94 500 ILE A C 1
ATOM 3942 O O . ILE A 1 500 ? -12.245 13.334 13.343 1.00 97.94 500 ILE A O 1
ATOM 3946 N N . PRO A 1 501 ? -12.469 12.409 15.392 1.00 97.94 501 PRO A N 1
ATOM 3947 C CA . PRO A 1 501 ? -11.040 12.365 15.665 1.00 97.94 501 PRO A CA 1
ATOM 3948 C C . PRO A 1 501 ? -10.381 11.239 14.861 1.00 97.94 501 PRO A C 1
ATOM 3950 O O . PRO A 1 501 ? -10.604 10.056 15.109 1.00 97.94 501 PRO A O 1
ATOM 3953 N N . ILE A 1 502 ? -9.555 11.610 13.887 1.00 98.06 502 ILE A N 1
ATOM 3954 C CA . ILE A 1 502 ? -8.649 10.723 13.153 1.00 98.06 502 ILE A CA 1
ATOM 3955 C C . ILE A 1 502 ? -7.241 11.028 13.662 1.00 98.06 502 ILE A C 1
ATOM 3957 O O . ILE A 1 502 ? -6.452 11.698 13.005 1.00 98.06 502 ILE A O 1
ATOM 3961 N N . THR A 1 503 ? -6.974 10.610 14.899 1.00 96.69 503 THR A N 1
ATOM 3962 C CA . THR A 1 503 ? -5.761 10.969 15.651 1.00 96.69 503 THR A CA 1
ATOM 3963 C C . THR A 1 503 ? -4.861 9.754 15.849 1.00 96.69 503 THR A C 1
ATOM 3965 O O . THR A 1 503 ? -3.753 9.671 15.323 1.00 96.69 503 THR A O 1
ATOM 3968 N N . ARG A 1 504 ? -5.367 8.759 16.576 1.00 95.62 504 ARG A N 1
ATOM 3969 C CA . ARG A 1 504 ? -4.700 7.494 16.868 1.00 95.62 504 ARG A CA 1
ATOM 3970 C C . ARG A 1 504 ? -5.700 6.348 16.869 1.00 95.62 504 ARG A C 1
ATOM 3972 O O . ARG A 1 504 ? -6.911 6.535 17.000 1.00 95.62 504 ARG A O 1
ATOM 3979 N N . LYS A 1 505 ? -5.166 5.134 16.801 1.00 97.19 505 LYS A N 1
ATOM 3980 C CA . LYS A 1 505 ? -5.922 3.905 17.038 1.00 97.19 505 LYS A CA 1
ATOM 3981 C C . LYS A 1 505 ? -5.573 3.331 18.410 1.00 97.19 505 LYS A C 1
ATOM 3983 O O . LYS A 1 505 ? -4.415 3.355 18.820 1.00 97.19 505 LYS A O 1
ATOM 3988 N N . ILE A 1 506 ? -6.574 2.801 19.100 1.00 97.69 506 ILE A N 1
ATOM 3989 C CA . ILE A 1 506 ? -6.465 2.121 20.389 1.00 97.69 506 ILE A CA 1
ATOM 3990 C C . ILE A 1 506 ? -6.495 0.607 20.127 1.00 97.69 506 ILE A C 1
ATOM 3992 O O . ILE A 1 506 ? -7.472 0.128 19.539 1.00 97.69 506 ILE A O 1
ATOM 3996 N N . PRO A 1 507 ? -5.456 -0.147 20.531 1.00 98.44 507 PRO A N 1
ATOM 3997 C CA . PRO A 1 507 ? -5.435 -1.604 20.415 1.00 98.44 507 PRO A CA 1
ATOM 3998 C C . PRO A 1 507 ? -6.638 -2.259 21.105 1.00 98.44 507 PRO A C 1
ATOM 4000 O O . PRO A 1 507 ? -7.034 -1.834 22.189 1.00 98.44 507 PRO A O 1
ATOM 4003 N N . ILE A 1 508 ? -7.203 -3.310 20.507 1.00 98.25 508 ILE A N 1
ATOM 4004 C CA . ILE A 1 508 ? -8.257 -4.117 21.141 1.00 98.25 508 ILE A CA 1
ATOM 4005 C C . ILE A 1 508 ? -7.582 -5.297 21.845 1.00 98.25 508 ILE A C 1
ATOM 4007 O O . ILE A 1 508 ? -7.336 -6.331 21.224 1.00 98.25 508 ILE A O 1
ATOM 4011 N N . THR A 1 509 ? -7.248 -5.134 23.127 1.00 97.81 509 THR A N 1
ATOM 4012 C CA . THR A 1 509 ? -6.459 -6.114 23.900 1.00 97.81 509 THR A CA 1
ATOM 4013 C C . THR A 1 509 ? -7.244 -6.855 24.971 1.00 97.81 509 THR A C 1
ATOM 4015 O O . THR A 1 509 ? -6.675 -7.752 25.581 1.00 97.81 509 THR A O 1
ATOM 4018 N N . ASP A 1 510 ? -8.537 -6.567 25.149 1.00 97.88 510 ASP A N 1
ATOM 4019 C CA . ASP A 1 510 ? -9.355 -7.101 26.250 1.00 97.88 510 ASP A CA 1
ATOM 4020 C C . ASP A 1 510 ? -9.210 -8.628 26.416 1.00 97.88 510 ASP A C 1
ATOM 4022 O O . ASP A 1 510 ? -8.918 -9.116 27.505 1.00 97.88 510 ASP A O 1
ATOM 4026 N N . LEU A 1 511 ? -9.313 -9.387 25.315 1.00 97.38 511 LEU A N 1
ATOM 4027 C CA . LEU A 1 511 ? -9.145 -10.847 25.320 1.00 97.38 511 LEU A CA 1
ATOM 4028 C C . LEU A 1 511 ? -7.725 -11.287 25.716 1.00 97.38 511 LEU A C 1
ATOM 4030 O O . LEU A 1 511 ? -7.555 -12.253 26.456 1.00 97.38 511 LEU A O 1
ATOM 4034 N N . TYR A 1 512 ? -6.702 -10.600 25.206 1.00 97.06 512 TYR A N 1
ATOM 4035 C CA . TYR A 1 512 ? -5.306 -10.908 25.521 1.00 97.06 512 TYR A CA 1
ATOM 4036 C C . TYR A 1 512 ? -5.001 -10.630 26.996 1.00 97.06 512 TYR A C 1
ATOM 4038 O O . TYR A 1 512 ? -4.377 -11.458 27.660 1.00 97.06 512 TYR A O 1
ATOM 4046 N N . ASP A 1 513 ? -5.444 -9.478 27.497 1.00 96.88 513 ASP A N 1
ATOM 4047 C CA . ASP A 1 513 ? -5.202 -9.040 28.869 1.00 96.88 513 ASP A CA 1
ATOM 4048 C C . ASP A 1 513 ? -5.925 -9.957 29.866 1.00 96.88 513 ASP A C 1
ATOM 4050 O O . ASP A 1 513 ? -5.325 -10.380 30.857 1.00 96.88 513 ASP A O 1
ATOM 4054 N N . ASP A 1 514 ? -7.162 -10.360 29.561 1.00 96.12 514 ASP A N 1
ATOM 4055 C CA . ASP A 1 514 ? -7.922 -11.316 30.368 1.00 96.12 514 ASP A CA 1
ATOM 4056 C C . ASP A 1 514 ? -7.245 -12.699 30.413 1.00 96.12 514 ASP A C 1
ATOM 4058 O O . ASP A 1 514 ? -6.963 -13.220 31.495 1.00 96.12 514 ASP A O 1
ATOM 4062 N N . LEU A 1 515 ? -6.844 -13.256 29.262 1.00 94.00 515 LEU A N 1
ATOM 4063 C CA . LEU A 1 515 ? -6.073 -14.510 29.207 1.00 94.00 515 LEU A CA 1
ATOM 4064 C C . LEU A 1 515 ? -4.751 -14.417 29.988 1.00 94.00 515 LEU A C 1
ATOM 4066 O O . LEU A 1 515 ? -4.357 -15.355 30.683 1.00 94.00 515 LEU A O 1
ATOM 4070 N N . CYS A 1 516 ? -4.072 -13.272 29.910 1.00 92.31 516 CYS A N 1
ATOM 4071 C CA . CYS A 1 516 ? -2.828 -13.017 30.629 1.00 92.31 516 CYS A CA 1
ATOM 4072 C C . CYS A 1 516 ? -3.024 -12.841 32.143 1.00 92.31 516 CYS A C 1
ATOM 4074 O O . CYS A 1 516 ? -2.056 -13.012 32.889 1.00 92.31 516 CYS A O 1
ATOM 4076 N N . SER A 1 517 ? -4.234 -12.524 32.609 1.00 94.00 517 SER A N 1
ATOM 4077 C CA . SER A 1 517 ? -4.579 -12.515 34.035 1.00 94.00 517 SER A CA 1
ATOM 4078 C C . SER A 1 517 ? -4.780 -13.937 34.591 1.00 94.00 517 SER A C 1
ATOM 4080 O O . SER A 1 517 ? -4.450 -14.198 35.748 1.00 94.00 517 SER A O 1
ATOM 4082 N N . LYS A 1 518 ? -5.188 -14.893 33.741 1.00 91.31 518 LYS A N 1
ATOM 4083 C CA . LYS A 1 518 ? -5.497 -16.301 34.073 1.00 91.31 518 LYS A CA 1
ATOM 4084 C C . LYS A 1 518 ? -4.330 -17.272 33.810 1.00 91.31 518 LYS A C 1
ATOM 4086 O O . LYS A 1 518 ? -4.518 -18.390 33.333 1.00 91.31 518 LYS A O 1
ATOM 4091 N N . LYS A 1 519 ? -3.087 -16.877 34.126 1.00 84.56 519 LYS A N 1
ATOM 4092 C CA . LYS A 1 519 ? -1.870 -17.649 33.763 1.00 84.56 519 LYS A CA 1
ATOM 4093 C C . LYS A 1 519 ? -1.840 -19.095 34.261 1.00 84.56 519 LYS A C 1
ATOM 4095 O O . LYS A 1 519 ? -1.204 -19.923 33.617 1.00 84.56 519 LYS A O 1
ATOM 4100 N N . GLN A 1 520 ? -2.438 -19.395 35.411 1.00 84.88 520 GLN A N 1
ATOM 4101 C CA . GLN A 1 520 ? -2.429 -20.763 35.932 1.00 84.88 520 GLN A CA 1
ATOM 4102 C C . GLN A 1 520 ? -3.378 -21.657 35.123 1.00 84.88 520 GLN A C 1
ATOM 4104 O O . GLN A 1 520 ? -2.940 -22.674 34.596 1.00 84.88 520 GLN A O 1
ATOM 4109 N N . GLU A 1 521 ? -4.616 -21.207 34.905 1.00 85.38 521 GLU A N 1
ATOM 4110 C CA . GLU A 1 521 ? -5.611 -21.904 34.079 1.00 85.38 521 GLU A CA 1
ATOM 4111 C C . GLU A 1 521 ? -5.121 -22.103 32.637 1.00 85.38 521 GLU A C 1
ATOM 4113 O O . GLU A 1 521 ? -5.333 -23.158 32.048 1.00 85.38 521 GLU A O 1
ATOM 4118 N N . PHE A 1 522 ? -4.396 -21.124 32.089 1.00 82.94 522 PHE A N 1
ATOM 4119 C CA . PHE A 1 522 ? -3.709 -21.225 30.797 1.00 82.94 522 PHE A CA 1
ATOM 4120 C C . PHE A 1 522 ? -2.778 -22.449 30.714 1.00 82.94 522 PHE A C 1
ATOM 4122 O O . PHE A 1 522 ? -2.836 -23.198 29.737 1.00 82.94 522 PHE A O 1
ATOM 4129 N N . ARG A 1 523 ? -1.951 -22.683 31.744 1.00 82.56 523 ARG A N 1
ATOM 4130 C CA . ARG A 1 523 ? -1.031 -23.834 31.778 1.00 82.56 523 ARG A CA 1
ATOM 4131 C C . ARG A 1 523 ? -1.778 -25.141 31.987 1.00 82.56 523 ARG A C 1
ATOM 4133 O O . ARG A 1 523 ? -1.437 -26.140 31.359 1.00 82.56 523 ARG A O 1
ATOM 4140 N N . ASP A 1 524 ? -2.790 -25.119 32.847 1.00 89.38 524 ASP A N 1
ATOM 4141 C CA . ASP A 1 524 ? -3.577 -26.303 33.185 1.00 89.38 524 ASP A CA 1
ATOM 4142 C C . ASP A 1 524 ? -4.385 -26.808 31.971 1.00 89.38 524 ASP A C 1
ATOM 4144 O O . ASP A 1 524 ? -4.583 -28.012 31.824 1.00 89.38 524 ASP A O 1
ATOM 4148 N N . ASN A 1 525 ? -4.761 -25.911 31.049 1.00 88.31 525 ASN A N 1
ATOM 4149 C CA . ASN A 1 525 ? -5.429 -26.238 29.782 1.00 88.31 525 ASN A CA 1
ATOM 4150 C C . ASN A 1 525 ? -4.461 -26.529 28.614 1.00 88.31 525 ASN A C 1
ATOM 4152 O O . ASN A 1 525 ? -4.882 -26.619 27.461 1.00 88.31 525 ASN A O 1
ATOM 4156 N N . GLY A 1 526 ? -3.162 -26.698 28.887 1.00 87.56 526 GLY A N 1
ATOM 4157 C CA . GLY A 1 526 ? -2.182 -27.135 27.887 1.00 87.56 526 GLY A CA 1
ATOM 4158 C C . GLY A 1 526 ? -1.814 -26.083 26.839 1.00 87.56 526 GLY A C 1
ATOM 4159 O O . GLY A 1 526 ? -1.239 -26.431 25.806 1.00 87.56 526 GLY A O 1
ATOM 4160 N N . ILE A 1 527 ? -2.119 -24.809 27.090 1.00 92.00 527 ILE A N 1
ATOM 4161 C CA . ILE A 1 527 ? -1.676 -23.714 26.233 1.00 92.00 527 ILE A CA 1
ATOM 4162 C C . ILE A 1 527 ? -0.214 -23.393 26.590 1.00 92.00 527 ILE A C 1
ATOM 4164 O O . ILE A 1 527 ? 0.140 -23.155 27.744 1.00 92.00 527 ILE A O 1
ATOM 4168 N N . GLU A 1 528 ? 0.662 -23.407 25.590 1.00 91.44 528 GLU A N 1
ATOM 4169 C CA . GLU A 1 528 ? 2.100 -23.160 25.712 1.00 91.44 528 GLU A CA 1
ATOM 4170 C C . GLU A 1 528 ? 2.454 -21.682 25.497 1.00 91.44 528 GLU A C 1
ATOM 4172 O O . GLU A 1 528 ? 3.363 -21.160 26.151 1.00 91.44 528 GLU A O 1
ATOM 4177 N N . LYS A 1 529 ? 1.754 -20.991 24.583 1.00 91.25 529 LYS A N 1
ATOM 4178 C CA . LYS A 1 529 ? 2.077 -19.610 24.189 1.00 91.25 529 LYS A CA 1
ATOM 4179 C C . LYS A 1 529 ? 0.829 -18.798 23.850 1.00 91.25 529 LYS A C 1
ATOM 4181 O O . LYS A 1 529 ? -0.045 -19.264 23.125 1.00 91.25 529 LYS A O 1
ATOM 4186 N N . ILE A 1 530 ? 0.804 -17.547 24.309 1.00 93.69 530 ILE A N 1
ATOM 4187 C CA . ILE A 1 530 ? -0.143 -16.518 23.863 1.00 93.69 530 ILE A CA 1
ATOM 4188 C C . ILE A 1 530 ? 0.657 -15.320 23.372 1.00 93.69 530 ILE A C 1
ATOM 4190 O O . ILE A 1 530 ? 1.610 -14.898 24.028 1.00 93.69 530 ILE A O 1
ATOM 4194 N N . MET A 1 531 ? 0.273 -14.761 22.230 1.00 95.62 531 MET A N 1
ATOM 4195 C CA . MET A 1 531 ? 0.851 -13.521 21.720 1.00 95.62 531 MET A CA 1
ATOM 4196 C C . MET A 1 531 ? -0.208 -12.653 21.055 1.00 95.62 531 MET A C 1
ATOM 4198 O O . MET A 1 531 ? -1.174 -13.165 20.497 1.00 95.62 531 MET A O 1
ATOM 4202 N N . LYS A 1 532 ? -0.007 -11.338 21.098 1.00 97.25 532 LYS A N 1
ATOM 4203 C CA . LYS A 1 532 ? -0.775 -10.363 20.318 1.00 97.25 532 LYS A CA 1
ATOM 4204 C C . LYS A 1 532 ? 0.045 -9.913 19.117 1.00 97.25 532 LYS A C 1
ATOM 4206 O O . LYS A 1 532 ? 1.262 -9.817 19.237 1.00 97.25 532 LYS A O 1
ATOM 4211 N N . ILE A 1 533 ? -0.615 -9.671 17.988 1.00 98.69 533 ILE A N 1
ATOM 4212 C CA . ILE A 1 533 ? 0.041 -9.311 16.724 1.00 98.69 533 ILE A CA 1
ATOM 4213 C C . ILE A 1 533 ? -0.724 -8.211 15.982 1.00 98.69 533 ILE A C 1
ATOM 4215 O O . ILE A 1 533 ? -1.905 -7.950 16.234 1.00 98.69 533 ILE A O 1
ATOM 4219 N N . GLY A 1 534 ? -0.064 -7.593 15.005 1.00 98.62 534 GLY A N 1
ATOM 4220 C CA . GLY A 1 534 ? -0.648 -6.580 14.131 1.00 98.62 534 GLY A CA 1
ATOM 4221 C C . GLY A 1 534 ? -1.141 -5.352 14.893 1.00 98.62 534 GLY A C 1
ATOM 4222 O O . GLY A 1 534 ? -0.518 -4.907 15.854 1.00 98.62 534 GLY A O 1
ATOM 4223 N N . ASP A 1 535 ? -2.287 -4.808 14.476 1.00 98.62 535 ASP A N 1
ATOM 4224 C CA . ASP A 1 535 ? -2.848 -3.601 15.093 1.00 98.62 535 ASP A CA 1
ATOM 4225 C C . ASP A 1 535 ? -3.221 -3.799 16.588 1.00 98.62 535 ASP A C 1
ATOM 4227 O O . ASP A 1 535 ? -3.268 -2.816 17.323 1.00 98.62 535 ASP A O 1
ATOM 4231 N N . ALA A 1 536 ? -3.435 -5.038 17.062 1.00 98.56 536 ALA A N 1
ATOM 4232 C CA . ALA A 1 536 ? -3.673 -5.327 18.487 1.00 98.56 536 ALA A CA 1
ATOM 4233 C C . ALA A 1 536 ? -2.395 -5.248 19.341 1.00 98.56 536 ALA A C 1
ATOM 4235 O O . ALA A 1 536 ? -2.459 -5.060 20.555 1.00 98.56 536 ALA A O 1
ATOM 4236 N N . GLU A 1 537 ? -1.226 -5.403 18.721 1.00 98.25 537 GLU A N 1
ATOM 4237 C CA . GLU A 1 537 ? 0.064 -5.195 19.374 1.00 98.25 537 GLU A CA 1
ATOM 4238 C C . GLU A 1 537 ? 0.469 -3.722 19.303 1.00 98.25 5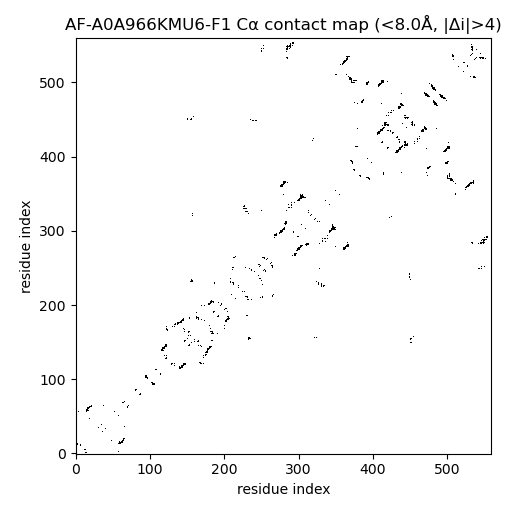37 GLU A C 1
ATOM 4240 O O . GLU A 1 537 ? 0.717 -3.092 20.331 1.00 98.25 537 GLU A O 1
ATOM 4245 N N . ALA A 1 538 ? 0.501 -3.178 18.085 1.00 98.06 538 ALA A N 1
ATOM 4246 C CA . ALA A 1 538 ? 0.873 -1.802 17.803 1.00 98.06 538 ALA A CA 1
ATOM 4247 C C . ALA A 1 538 ? 0.198 -1.338 16.496 1.00 98.06 538 ALA A C 1
ATOM 4249 O O . ALA A 1 538 ? 0.581 -1.789 15.411 1.00 98.06 538 ALA A O 1
ATOM 4250 N N . PRO A 1 539 ? -0.802 -0.440 16.563 1.00 98.06 539 PRO A N 1
ATOM 4251 C CA . PRO A 1 539 ? -1.515 0.032 15.390 1.00 98.06 539 PRO A CA 1
ATOM 4252 C C . PRO A 1 539 ? -0.588 0.666 14.356 1.00 98.06 539 PRO A C 1
ATOM 4254 O O . PRO A 1 539 ? 0.239 1.515 14.681 1.00 98.06 539 PRO A O 1
ATOM 4257 N N . SER A 1 540 ? -0.735 0.266 13.094 1.00 96.56 540 SER A N 1
ATOM 4258 C CA . SER A 1 540 ? 0.165 0.688 12.019 1.00 96.56 540 SER A CA 1
ATOM 4259 C C . SER A 1 540 ? -0.505 0.614 10.637 1.00 96.56 540 SER A C 1
ATOM 4261 O O . SER A 1 540 ? -1.732 0.475 10.512 1.00 96.56 540 SER A O 1
ATOM 4263 N N . ILE A 1 541 ? 0.297 0.758 9.581 1.00 97.69 541 ILE A N 1
ATOM 4264 C CA . ILE A 1 541 ? -0.111 0.533 8.192 1.00 97.69 541 ILE A CA 1
ATOM 4265 C C . ILE A 1 541 ? -0.361 -0.960 7.940 1.00 97.69 541 ILE A C 1
ATOM 4267 O O . ILE A 1 541 ? 0.226 -1.823 8.593 1.00 97.69 541 ILE A O 1
ATOM 4271 N N . ILE A 1 542 ? -1.181 -1.285 6.936 1.00 98.75 542 ILE A N 1
ATOM 4272 C CA . ILE A 1 542 ? -1.531 -2.679 6.596 1.00 98.75 542 ILE A CA 1
ATOM 4273 C C . ILE A 1 542 ? -0.279 -3.535 6.345 1.00 98.75 542 ILE A C 1
ATOM 4275 O O . ILE A 1 542 ? -0.239 -4.691 6.759 1.00 98.75 542 ILE A O 1
ATOM 4279 N N . ALA A 1 543 ? 0.768 -2.965 5.734 1.00 98.69 543 ALA A N 1
ATOM 4280 C CA . ALA A 1 543 ? 2.023 -3.677 5.487 1.00 98.69 543 ALA A CA 1
ATOM 4281 C C . ALA A 1 543 ? 2.679 -4.193 6.776 1.00 98.69 543 ALA A C 1
ATOM 4283 O O . ALA A 1 543 ? 3.189 -5.309 6.800 1.00 98.69 543 ALA A O 1
ATOM 4284 N N . ALA A 1 544 ? 2.626 -3.413 7.859 1.00 98.56 544 ALA A N 1
ATOM 4285 C CA . ALA A 1 544 ? 3.168 -3.814 9.151 1.00 98.56 544 ALA A CA 1
ATOM 4286 C C . ALA A 1 544 ? 2.317 -4.910 9.806 1.00 98.56 544 ALA A C 1
ATOM 4288 O O . ALA A 1 544 ? 2.870 -5.825 10.408 1.00 98.56 544 ALA A O 1
ATOM 4289 N N . ALA A 1 545 ? 0.990 -4.873 9.638 1.00 98.81 545 ALA A N 1
ATOM 4290 C CA . ALA A 1 545 ? 0.108 -5.935 10.115 1.00 98.81 545 ALA A CA 1
ATOM 4291 C C . ALA A 1 545 ? 0.368 -7.264 9.384 1.00 98.81 545 ALA A C 1
ATOM 4293 O O . ALA A 1 545 ? 0.519 -8.295 10.033 1.00 98.81 545 ALA A O 1
ATOM 4294 N N . VAL A 1 546 ? 0.492 -7.233 8.053 1.00 98.88 546 VAL A N 1
ATOM 4295 C CA . VAL A 1 546 ? 0.867 -8.407 7.247 1.00 98.88 546 VAL A CA 1
ATOM 4296 C C . VAL A 1 546 ? 2.239 -8.938 7.668 1.00 98.88 546 VAL A C 1
ATOM 4298 O O . VAL A 1 546 ? 2.382 -10.120 7.961 1.00 98.88 546 VAL A O 1
ATOM 4301 N N . HIS A 1 547 ? 3.241 -8.064 7.775 1.00 98.69 547 HIS A N 1
ATOM 4302 C CA . HIS A 1 547 ? 4.576 -8.449 8.229 1.00 98.69 547 HIS A CA 1
ATOM 4303 C C . HIS A 1 547 ? 4.566 -9.063 9.638 1.00 98.69 547 HIS A C 1
ATOM 4305 O O . HIS A 1 547 ? 5.227 -10.071 9.868 1.00 98.69 547 HIS A O 1
ATOM 4311 N N . SER A 1 548 ? 3.811 -8.482 10.575 1.00 98.62 548 SER A N 1
ATOM 4312 C CA . SER A 1 548 ? 3.638 -9.014 11.933 1.00 98.62 548 SER A CA 1
ATOM 4313 C C . SER A 1 548 ? 3.048 -10.428 11.899 1.00 98.62 548 SER A C 1
ATOM 4315 O O . SER A 1 548 ? 3.613 -11.327 12.512 1.00 98.62 548 SER A O 1
ATOM 4317 N N . GLY A 1 549 ? 2.006 -10.661 11.092 1.00 98.56 549 GLY A N 1
ATOM 4318 C CA . GLY A 1 549 ? 1.430 -11.994 10.900 1.00 98.56 549 GLY A CA 1
ATOM 4319 C C . GLY A 1 549 ? 2.430 -13.024 10.371 1.00 98.56 549 GLY A C 1
ATOM 4320 O O . GLY A 1 549 ? 2.559 -14.102 10.950 1.00 98.56 549 GLY A O 1
ATOM 4321 N N . TYR A 1 550 ? 3.185 -12.675 9.324 1.00 98.44 550 TYR A N 1
ATOM 4322 C CA . TYR A 1 550 ? 4.215 -13.557 8.764 1.00 98.44 550 TYR A CA 1
ATOM 4323 C C . TYR A 1 550 ? 5.300 -13.874 9.797 1.00 98.44 550 TYR A C 1
ATOM 4325 O O . TYR A 1 550 ? 5.612 -15.037 10.050 1.00 98.44 550 TYR A O 1
ATOM 4333 N N . ARG A 1 551 ? 5.845 -12.833 10.435 1.00 97.25 551 ARG A N 1
ATOM 4334 C CA . ARG A 1 551 ? 6.913 -12.948 11.428 1.00 97.25 551 ARG A CA 1
ATOM 4335 C C . ARG A 1 551 ? 6.507 -13.854 12.585 1.00 97.25 551 ARG A C 1
ATOM 4337 O O . ARG A 1 551 ? 7.237 -14.778 12.926 1.00 97.25 551 ARG A O 1
ATOM 4344 N N . SER A 1 552 ? 5.336 -13.608 13.169 1.00 96.38 552 SER A N 1
ATOM 4345 C CA . SER A 1 552 ? 4.857 -14.360 14.328 1.00 96.38 552 SER A CA 1
ATOM 4346 C C . SER A 1 552 ? 4.606 -15.833 14.025 1.00 96.38 552 SER A C 1
ATOM 4348 O O . SER A 1 552 ? 4.808 -16.663 14.907 1.00 96.38 552 SER A O 1
ATOM 4350 N N . ALA A 1 553 ? 4.207 -16.165 12.794 1.00 95.75 553 ALA A N 1
ATOM 4351 C CA . ALA A 1 553 ? 4.085 -17.549 12.359 1.00 95.75 553 ALA A CA 1
ATOM 4352 C C . ALA A 1 553 ? 5.454 -18.240 12.255 1.00 95.75 553 ALA A C 1
ATOM 4354 O O . ALA A 1 553 ? 5.635 -19.308 12.830 1.00 95.75 553 ALA A O 1
ATOM 4355 N N . ILE A 1 554 ? 6.439 -17.611 11.604 1.00 93.31 554 ILE A N 1
ATOM 4356 C CA . ILE A 1 554 ? 7.796 -18.171 11.474 1.00 93.31 554 ILE A CA 1
ATOM 4357 C C . ILE A 1 554 ? 8.479 -18.342 12.842 1.00 93.31 554 ILE A C 1
ATOM 4359 O O . ILE A 1 554 ? 9.123 -19.358 13.098 1.00 93.31 554 ILE A O 1
ATOM 4363 N N . GLU A 1 555 ? 8.315 -17.373 13.742 1.00 90.62 555 GLU A N 1
ATOM 4364 C CA . GLU A 1 555 ? 8.934 -17.360 15.077 1.00 90.62 555 GLU A CA 1
ATOM 4365 C C . GLU A 1 555 ? 8.133 -18.157 16.129 1.00 90.62 555 GLU A C 1
ATOM 4367 O O . GLU A 1 555 ? 8.480 -18.160 17.317 1.00 90.62 555 GLU A O 1
ATOM 4372 N N . ILE A 1 556 ? 7.040 -18.835 15.744 1.00 88.50 556 ILE A N 1
ATOM 4373 C CA . ILE A 1 556 ? 6.182 -19.537 16.710 1.00 88.50 556 ILE A CA 1
ATOM 4374 C C . ILE A 1 556 ? 6.918 -20.692 17.404 1.00 88.50 556 ILE A C 1
ATOM 4376 O O . ILE A 1 556 ? 6.748 -20.881 18.610 1.00 88.50 556 ILE A O 1
ATOM 4380 N N . ASP A 1 557 ? 7.764 -21.408 16.656 1.00 78.94 557 ASP A N 1
ATOM 4381 C CA . ASP A 1 557 ? 8.518 -22.579 17.119 1.00 78.94 557 ASP A CA 1
ATOM 4382 C C . ASP A 1 557 ? 9.924 -22.224 17.641 1.00 78.94 557 ASP A C 1
ATOM 4384 O O . ASP A 1 557 ? 10.481 -22.987 18.427 1.00 78.94 557 ASP A O 1
ATOM 4388 N N . ASN A 1 558 ? 10.483 -21.072 17.248 1.00 67.44 558 ASN A N 1
ATOM 4389 C CA . ASN A 1 558 ? 11.803 -20.582 17.663 1.00 67.44 558 ASN A CA 1
ATOM 4390 C C . ASN A 1 558 ? 11.744 -19.062 17.906 1.00 67.44 558 ASN A C 1
ATOM 4392 O O . ASN A 1 558 ? 12.013 -18.293 16.981 1.00 67.44 558 ASN A O 1
ATOM 4396 N N . PRO A 1 559 ? 11.365 -18.608 19.113 1.00 54.25 559 PRO A N 1
ATOM 4397 C CA . PRO A 1 559 ? 11.433 -17.190 19.444 1.00 54.25 559 PRO A CA 1
ATOM 4398 C C . PRO A 1 559 ? 12.899 -16.730 19.428 1.00 54.25 559 PRO A C 1
ATOM 4400 O O . PRO A 1 559 ? 13.752 -17.391 20.024 1.00 54.25 559 PRO A O 1
ATOM 4403 N N . ALA A 1 560 ? 13.168 -15.639 18.706 1.00 36.91 560 ALA A N 1
ATOM 4404 C CA . ALA A 1 560 ? 14.470 -14.972 18.661 1.00 36.91 560 ALA A CA 1
ATOM 4405 C C . ALA A 1 560 ? 14.865 -14.366 20.015 1.00 36.91 560 ALA A C 1
ATOM 4407 O O . ALA A 1 560 ? 13.949 -13.930 20.756 1.00 36.91 560 ALA A O 1
#

Secondary structure (DSSP, 8-state):
-HHHHHHHTT-----EEEE---SHHHHHHHHHTT--HHHHHHHHHHHHHHHHHHTT---SEEEETTSHHHHHHHHHHHHHHHHTT---------EEETTTTEEE-GGG-BTTB---EEEEE-BTTBHHHHHHHHHHTTSSSEEEEE-S-HHHHT--TTT--TTTTHHHHHHHHTT-SS-EEEES----HHHHHHHHHTTS-SEEE-SHHHHH-TTHHHHHHHT-GGG--------HHHHHHHTTS----SS-TTTTTHHHH---TT-PPPPSS--EEEEE--SHHHHHHHHHHHHHT-EEEEE-SSSSSSTHHHHHTTSTT-GGGGHHHHHHHHHHHH-TTEEEETT-PPPHHHHHHHT-SEEEE---EEE-SSS-SSS-SS--SEE-GGGB--HHHHHHS---S--EEEEEE-S-SSHHHHHHHHHHHTT-EEEEEESSSSTTGGGGTTT-HHHHHHHHHHTT-EEEESEEEEEEETTEEEEEETTT--EEEEE-SEEEEES-EEE--HHHHHHHH-HHHHHHTT--EEEE-GGGTS---HHHHHHHHHHHHHTTSS--

pLDDT: mean 93.71, std 6.59, range [36.91, 98.94]

Mean predicted aligned error: 9.48 Å

Nearest PDB structures (foldseek):
  3k30-assembly1_B  TM=9.650E-01  e=1.189E-54  Pimelobacter simplex
  6de6-assembly1_A  TM=9.644E-01  e=1.017E-53  Rhizobium sp. 4-9
  6l6j-assembly1_A  TM=9.451E-01  e=2.460E-49  Stenotrophomonas geniculata N1
  6de6-assembly1_B  TM=9.589E-01  e=3.483E-49  Rhizobium sp. 4-9
  6qkr-assembly1_A  TM=8.530E-01  e=2.580E-30  bacterium enrichment culture clone N47

Radius of gyration: 29.64 Å; Cα contacts (8 Å, |Δi|>4): 1052; chains: 1; bounding box: 83×64×71 Å

Sequence (560 aa):
VMARFKRLDDFEVFFLTGTDEHGQKVETAAKNKQLNPKDFVDEVSVNFRNLLDCMHFSNDDFIRTTEKRHFESCQKIWNKLVENGNIYLGKYSGWYAVRDEAFFLESEIVDGKAAVATRFSVGLNDSESYDAFALLADLPDLWDLTVPDYSVEMGNSRFIKEAALKDSVLKARQLTSKPVVSVGRLTSPDTMVQLLRENVQDLIGAARPSIADPFLPNKISTGNLEDIRECIGCNVCYAHDSLGVPIRCTQNPTMGEEWRNGWHPEKILTTKKRKRVLVVGSGPAGLEASRVLGEMGHKVALAEKSRELGGRIITEAKLPGLSEWIRVRDWRITQINKCQNIEVFPESFMTSESVLELGYENVIIATGARWAKDSIGRHSNCDFREADIGMIISGDEVLEKSVKSKSKFVVYDDDHYYFGSVLALELKRQGHQVTLVCPAGRICSWGEFTDEQTRSNTEVIQAGIKVINNYKIEAVTNGIAELSCVFSGETKEIVCDFVIPITRKIPITDLYDDLCSKKQEFRDNGIEKIMKIGDAEAPSIIAAAVHSGYRSAIEIDNPA

Solvent-accessible surface area (backbone atoms only — not comparable to full-atom values): 29987 Å² total; per-residue (Å²): 109,66,64,60,53,42,46,73,69,73,43,92,71,85,39,75,50,68,46,89,65,82,49,73,66,50,46,49,52,13,53,76,70,75,38,58,49,68,61,41,45,55,58,52,47,48,56,59,53,52,48,33,63,76,70,71,57,85,65,76,44,74,50,45,61,83,37,69,71,44,48,57,50,51,50,52,54,49,48,53,35,41,76,71,67,74,53,77,96,78,88,86,85,69,52,67,41,81,88,76,75,42,74,47,57,75,91,60,44,58,96,91,37,66,83,43,71,47,78,48,56,33,39,85,92,36,67,63,41,49,55,58,43,50,78,46,33,78,72,48,60,28,38,38,45,47,43,74,54,54,62,62,63,66,25,31,42,57,82,33,62,68,49,72,45,48,69,41,39,35,60,53,44,75,56,34,91,47,52,31,28,36,57,23,67,57,62,51,69,66,59,54,52,48,38,45,76,70,60,37,30,77,41,89,35,58,64,65,23,38,59,27,22,78,53,45,70,57,29,58,76,70,68,43,61,84,71,49,44,55,53,42,37,73,32,52,39,47,27,23,53,73,68,74,43,79,40,42,31,59,73,20,60,32,42,78,27,38,84,85,70,66,40,49,92,89,57,68,76,63,56,91,78,64,48,41,35,37,30,37,22,36,17,57,15,24,39,34,20,51,36,49,32,27,61,22,54,23,42,31,38,41,30,19,60,45,81,71,80,19,50,67,43,61,62,51,20,71,37,76,44,32,53,53,46,37,47,61,42,53,44,43,53,54,54,34,74,72,33,93,44,47,46,77,37,58,61,38,72,76,50,49,68,58,54,48,73,68,42,38,32,31,40,40,38,17,60,25,52,43,46,29,78,44,50,38,41,80,89,27,94,50,58,50,82,43,68,45,67,90,30,52,43,28,58,54,54,60,72,74,42,81,74,86,64,81,46,33,37,33,40,36,28,47,62,35,40,64,63,52,61,38,49,49,50,47,45,41,73,74,60,30,48,45,35,41,34,16,50,45,88,47,67,24,52,60,20,60,39,37,65,38,22,68,62,54,49,49,53,42,51,74,70,67,42,48,75,42,58,32,26,43,72,45,30,35,49,98,51,31,38,34,28,31,27,76,84,80,59,54,72,49,77,41,81,29,61,34,39,30,29,37,24,43,60,44,53,47,41,68,57,58,55,51,44,65,72,41,54,64,64,39,51,77,36,54,35,77,46,77,47,63,32,17,26,23,61,56,66,70,56,67,33,54,15,24,32,37,11,44,50,54,37,71,34,67,88,55,74,129